Protein AF-A0A4Y9Y4S7-F1 (afdb_monomer)

Nearest PDB structures (foldseek):
  4wh1-assembly1_A  TM=4.058E-01  e=5.916E-06  Bifidobacterium longum subsp. longum JCM 1217
  3orm-assembly1_A  TM=6.355E-01  e=4.541E-03  Mycobacterium tuberculosis H37Ra
  3ori-assembly4_D  TM=6.234E-01  e=6.477E-03  Mycobacterium tuberculosis H37Ra
  5u94-assembly1_A  TM=5.531E-01  e=6.477E-03  Mycobacterium tuberculosis H37Rv
  1o6y-assembly1_A  TM=4.044E-01  e=3.027E-03  Mycobacterium tuberculosis H37Rv

Mean predicted aligned error: 7.07 Å

Solvent-accessible surface area (backbone atoms only — not comparable to full-atom values): 25171 Å² total; per-residue (Å²): 141,80,81,84,78,78,78,76,77,75,75,73,78,80,75,71,63,51,59,68,58,38,30,49,72,61,38,83,88,44,76,88,66,45,71,46,43,46,62,45,46,51,51,51,51,32,60,53,70,69,50,63,94,82,68,66,34,78,96,32,62,40,57,74,50,71,65,94,45,37,36,30,35,32,37,28,51,90,94,48,50,32,31,37,42,29,36,29,87,41,49,47,45,52,27,46,67,58,50,49,25,29,53,31,40,46,52,46,35,59,73,76,37,65,90,52,46,54,55,51,77,59,42,72,41,59,53,44,85,49,90,24,44,33,33,38,38,31,24,47,54,60,87,32,48,47,48,48,74,60,41,68,77,71,71,50,51,68,71,57,50,53,52,43,40,42,52,52,21,53,50,49,53,65,53,45,39,76,45,71,60,69,38,33,16,21,40,30,61,52,85,73,53,83,83,62,70,82,78,72,90,81,81,93,70,66,62,92,57,50,48,38,15,50,59,64,68,82,68,65,96,44,68,72,48,62,79,64,75,67,41,80,78,36,70,17,37,71,42,70,58,55,43,50,51,52,41,53,48,52,48,50,54,50,48,44,72,76,42,74,83,67,56,43,80,45,78,41,66,25,81,81,72,50,82,46,34,41,45,57,49,54,50,37,54,54,35,49,50,53,48,48,60,50,43,55,73,44,51,80,54,77,85,61,64,50,21,10,49,30,68,69,66,51,25,52,64,74,25,33,15,23,37,96,83,59,82,46,78,48,25,50,52,75,57,56,60,34,30,31,36,47,39,47,62,51,46,57,72,50,51,86,53,30,75,51,87,90,55,45,61,76,64,54,73,82,39,90,69,74,62,89,88,64,52,80,91,50,45,67,60,42,54,50,38,31,50,28,32,52,51,47,49,52,28,39,51,43,26,34,76,78,37,50,73,60,32,47,31,62,72,34,68,47,23,44,53,38,35,56,52,48,51,39,56,72,66,27,66,36,44,39,54,66,38,35,69,39,47,74,37,61,48,46,57,52,49,51,65,73,71,107

Foldseek 3Di:
DDDPDPPPPPPPLQDDDDPQVLQCVQDNPRRADLQWQRVQVQVVLCVLVVHDPSFAQRVFWHFPDDDDFWTKTWGDGPPFIKIKTFGHPFCLSLFLVLQQLLLQVLVCCVVPQVVAQAWHFSDWDSDQVDPRNTTITITGDQPFAFAAPCCQPPVDDPVLNLLLLLQLLVNLCSQFPFALAQAKATKHFDPDPVVNPPPDPDDDGDDNTIAGFAHDQLDDPDRRDHDDPCRNVHHHHRALLRNLVVLLVVLVVVLCVVPVVLPQQDWDAFPVRDIDTSVLLVLLSVLLVLLSVLLSVLDPVVPPFRKGKAQPQQASNPAFGADPVNNHTRYGDDSRRIMIDGSLLRLADHQQLQPLPVADSRQGDAQQDDDPPDDPVCRVSSVSSNVSNVSVVSSLVSNCVPPVPSSVSNVDLSSSLSNVSVVDSSSHSSVSVVCVCCSNPVSSVSSVVSND

Secondary structure (DSSP, 8-state):
--------------PPPPHHHHHHHHSTT--------HHHHHHHHHHHHT--TT---TTT-EEEEE-SSEEEEEEEETTEEEEEEEE-SSTTTT-HHHHHHHHHHHHHHHHH-TTS--PPEEEEE--SSSTTSS-EEEEEPP--BPPPHHIIIIIS-HHHHHHHHHHHHHHHHHHTSPBS--S-BEEEE----TTTGGG--S--SS-TTEEEESPPPSS-SSTT----GGGGGSPPPSSHHHHHHHHHHHHHHHHHHH-TT--TTSEEE-TTS-EEEHHHHHHHHHHHHHHHHHHHH--TTTT-PPEEEE-TT--TTTTEEEPTTSSSEEEE---TT-EEEETTTS----GGG---TTS-TTSPPP--SPPTT--HHHHHHHHHHHHHHHHHHHHHHHHHTT-HHHHHHHH-HHHHHHHHHHHHHHH-HHHHHHTHHIIIIIHHHHHHHHH-

Radius of gyration: 24.97 Å; Cα contacts (8 Å, |Δi|>4): 750; chains: 1; bounding box: 64×53×99 Å

Organism: NCBI:txid34475

pLDDT: mean 88.49, std 14.29, range [31.06, 98.44]

Sequence (452 aa):
MDSDAVVEIQMSSVSIPSEAALNESYRPGYTRLCPVDVPRLVDVARAALRLDPSTIPVTGLRILGAGVFNKVFFMQFGSIAVIARVPFNTPAARDPVRIISQIATLDFLSIHIPTVPVPKVLAASPDSQSPPCAPYVIAEFCKGTPLTIQEWYRDMSAASRDRAIDLLADMWVKITAPLPFKAIGSIIRRTVDPHSAMSRMGGAAESPAFHIMPMIPQFPKKWTELVDPSAETRAGPRSIAEHWAARMKEQRDDIVAAFPDEDHSVLVWDNAGSKHTLGKLWQCVRAMQELTDIAVSLDPLAHAPAMALMHADYSCWRNILFSPDRARIEGVIDWDDAIVVPRDLAALYPEELTHHTRGWRVDPPDVFAIPPGTLYEDEGLWETAIEETKQRRMFREAVGRRDPQLAELYTDRRARLRRRVDILLRDGWYAWLSRNDWVLGQGLEEARALAS

InterPro domains:
  IPR002575 Aminoglycoside phosphotransferase [PF01636] (64-338)
  IPR011009 Protein kinase-like domain superfamily [SSF56112] (34-425)
  IPR051678 Aminoglycoside Phosphotransferase Enzymes [PTHR21310] (51-404)

Structure (mmCIF, N/CA/C/O backbone):
data_AF-A0A4Y9Y4S7-F1
#
_entry.id   AF-A0A4Y9Y4S7-F1
#
loop_
_atom_site.group_PDB
_atom_site.id
_atom_site.type_symbol
_atom_site.label_atom_id
_atom_site.label_alt_id
_atom_site.label_comp_id
_atom_site.label_asym_id
_atom_site.label_entity_id
_atom_site.label_seq_id
_atom_site.pdbx_PDB_ins_code
_atom_site.Cartn_x
_atom_site.Cartn_y
_atom_site.Cartn_z
_atom_site.occupancy
_atom_site.B_iso_or_equiv
_atom_site.auth_seq_id
_atom_site.auth_comp_id
_atom_site.auth_asym_id
_atom_site.auth_atom_id
_atom_site.pdbx_PDB_model_num
ATOM 1 N N . MET A 1 1 ? -34.272 7.137 67.735 1.00 35.91 1 MET A N 1
ATOM 2 C CA . MET A 1 1 ? -33.621 8.090 66.819 1.00 35.91 1 MET A CA 1
ATOM 3 C C . MET A 1 1 ? -32.312 7.445 66.420 1.00 35.91 1 MET A C 1
ATOM 5 O O . MET A 1 1 ? -31.312 7.696 67.068 1.00 35.91 1 MET A O 1
ATOM 9 N N . ASP A 1 2 ? -32.365 6.547 65.441 1.00 31.06 2 ASP A N 1
ATOM 10 C CA . ASP A 1 2 ? -31.175 6.039 64.759 1.00 31.06 2 ASP A CA 1
ATOM 11 C C . ASP A 1 2 ? -31.241 6.607 63.348 1.00 31.06 2 ASP A C 1
ATOM 13 O O . ASP A 1 2 ? -32.232 6.420 62.641 1.00 31.06 2 ASP A O 1
ATOM 17 N N . SER A 1 3 ? -30.249 7.421 63.010 1.00 34.22 3 SER A N 1
ATOM 18 C CA . SER A 1 3 ? -30.080 8.003 61.688 1.00 34.22 3 SER A CA 1
ATOM 19 C C . SER A 1 3 ? -29.328 7.009 60.810 1.00 34.22 3 SER A C 1
ATOM 21 O O . SER A 1 3 ? -28.145 6.757 61.046 1.00 34.22 3 SER A O 1
ATOM 23 N N . ASP A 1 4 ? -30.008 6.491 59.791 1.00 34.19 4 ASP A N 1
ATOM 24 C CA . ASP A 1 4 ? -29.400 5.792 58.663 1.00 34.19 4 ASP A CA 1
ATOM 25 C C . ASP A 1 4 ? -28.375 6.707 57.979 1.00 34.19 4 ASP A C 1
ATOM 27 O O . ASP A 1 4 ? -28.717 7.644 57.252 1.00 34.19 4 ASP A O 1
ATOM 31 N N . ALA A 1 5 ? -27.094 6.442 58.225 1.00 33.53 5 ALA A N 1
ATOM 32 C CA . ALA A 1 5 ? -26.007 7.009 57.447 1.00 33.53 5 ALA A CA 1
ATOM 33 C C . ALA A 1 5 ? -25.959 6.283 56.097 1.00 33.53 5 ALA A C 1
ATOM 35 O O . ALA A 1 5 ? -25.365 5.212 55.959 1.00 33.53 5 ALA A O 1
ATOM 36 N N . VAL A 1 6 ? -26.606 6.879 55.095 1.00 33.34 6 VAL A N 1
ATOM 37 C CA . VAL A 1 6 ? -26.381 6.559 53.686 1.00 33.34 6 VAL A CA 1
ATOM 38 C C . VAL A 1 6 ? -24.915 6.864 53.387 1.00 33.34 6 VAL A C 1
ATOM 40 O O . VAL A 1 6 ? -24.514 8.020 53.269 1.00 33.34 6 VAL A O 1
ATOM 43 N N . VAL A 1 7 ? -24.095 5.818 53.299 1.00 31.92 7 VAL A N 1
ATOM 44 C CA . VAL A 1 7 ? -22.768 5.908 52.691 1.00 31.92 7 VAL A CA 1
ATOM 45 C C . VAL A 1 7 ? -23.000 6.072 51.192 1.00 31.92 7 VAL A C 1
ATOM 47 O O . VAL A 1 7 ? -23.102 5.098 50.450 1.00 31.92 7 VAL A O 1
ATOM 50 N N . GLU A 1 8 ? -23.135 7.322 50.750 1.00 32.09 8 GLU A N 1
ATOM 51 C CA . GLU A 1 8 ? -22.913 7.684 49.355 1.00 32.09 8 GLU A CA 1
ATOM 52 C C . GLU A 1 8 ? -21.464 7.316 49.029 1.00 32.09 8 GLU A C 1
ATOM 54 O O . GLU A 1 8 ? -20.513 8.018 49.375 1.00 32.09 8 GLU A O 1
ATOM 59 N N . ILE A 1 9 ? -21.286 6.162 48.387 1.00 34.31 9 ILE A N 1
ATOM 60 C CA . ILE A 1 9 ? -20.045 5.843 47.697 1.00 34.31 9 ILE A CA 1
ATOM 61 C C . ILE A 1 9 ? -19.949 6.869 46.570 1.00 34.31 9 ILE A C 1
ATOM 63 O O . ILE A 1 9 ? -20.557 6.706 45.513 1.00 34.31 9 ILE A O 1
ATOM 67 N N . GLN A 1 10 ? -19.211 7.951 46.817 1.00 34.12 10 GLN A N 1
ATOM 68 C CA . GLN A 1 10 ? -18.708 8.832 45.776 1.00 34.12 10 GLN A CA 1
ATOM 69 C C . GLN A 1 10 ? -18.013 7.942 44.743 1.00 34.12 10 GLN A C 1
ATOM 71 O O . GLN A 1 10 ? -16.904 7.455 44.970 1.00 34.12 10 GLN A O 1
ATOM 76 N N . MET A 1 11 ? -18.683 7.697 43.614 1.00 37.41 11 MET A N 1
ATOM 77 C CA . MET A 1 11 ? -18.021 7.212 42.415 1.00 37.41 11 MET A CA 1
ATOM 78 C C . MET A 1 11 ? -16.980 8.271 42.074 1.00 37.41 11 MET A C 1
ATOM 80 O O . MET A 1 11 ? -17.317 9.346 41.577 1.00 37.41 11 MET A O 1
ATOM 84 N N . SER A 1 12 ? -15.722 8.010 42.423 1.00 42.81 12 SER A N 1
ATOM 85 C CA . SER A 1 12 ? -14.611 8.834 41.983 1.00 42.81 12 SER A CA 1
ATOM 86 C C . SER A 1 12 ? -14.720 8.945 40.466 1.00 42.81 12 SER A C 1
ATOM 88 O O . SER A 1 12 ? -14.763 7.940 39.754 1.00 42.81 12 SER A O 1
ATOM 90 N N . SER A 1 13 ? -14.856 10.171 39.962 1.00 51.91 13 SER A N 1
ATOM 91 C CA . SER A 1 13 ? -14.843 10.434 38.530 1.00 51.91 13 SER A CA 1
ATOM 92 C C . SER A 1 13 ? -13.508 9.927 38.000 1.00 51.91 13 SER A C 1
ATOM 94 O O . SER A 1 13 ? -12.472 10.550 38.243 1.00 51.91 13 SER A O 1
ATOM 96 N N . VAL A 1 14 ? -13.498 8.763 37.354 1.00 62.84 14 VAL A N 1
ATOM 97 C CA . VAL A 1 14 ? -12.264 8.227 36.792 1.00 62.84 14 VAL A CA 1
ATOM 98 C C . VAL A 1 14 ? -11.800 9.204 35.718 1.00 62.84 14 VAL A C 1
ATOM 100 O O . VAL A 1 14 ? -12.505 9.430 34.733 1.00 62.84 14 VAL A O 1
ATOM 103 N N . SER A 1 15 ? -10.650 9.838 35.940 1.00 79.94 15 SER A N 1
ATOM 104 C CA . SER A 1 15 ? -10.128 10.837 35.017 1.00 79.94 15 SER A CA 1
ATOM 105 C C . SER A 1 15 ? -9.620 10.157 33.750 1.00 79.94 15 SER A C 1
ATOM 107 O O . SER A 1 15 ? -8.885 9.170 33.795 1.00 79.94 15 SER A O 1
ATOM 109 N N . ILE A 1 16 ? -10.024 10.686 32.594 1.00 85.12 16 ILE A N 1
ATOM 110 C CA . ILE A 1 16 ? -9.478 10.246 31.312 1.00 85.12 16 ILE A CA 1
ATOM 111 C C . ILE A 1 16 ? -8.011 10.713 31.252 1.00 85.12 16 ILE A C 1
ATOM 113 O O . ILE A 1 16 ? -7.756 11.905 31.450 1.00 85.12 16 ILE A O 1
ATOM 117 N N . PRO A 1 17 ? -7.039 9.811 31.011 1.00 90.12 17 PRO A N 1
ATOM 118 C CA . PRO A 1 17 ? -5.626 10.166 30.956 1.00 90.12 17 PRO A CA 1
ATOM 119 C C . PRO A 1 17 ? -5.328 11.147 29.817 1.00 90.12 17 PRO A C 1
ATOM 121 O O . PRO A 1 17 ? -5.968 11.129 28.764 1.00 90.12 17 PRO A O 1
ATOM 124 N N . SER A 1 18 ? -4.307 11.982 30.011 1.00 91.81 18 SER A N 1
ATOM 125 C CA . SER A 1 18 ? -3.779 12.840 28.950 1.00 91.81 18 SER A CA 1
ATOM 126 C C . SER A 1 18 ? -3.044 12.022 27.883 1.00 91.81 18 SER A C 1
ATOM 128 O O . SER A 1 18 ? -2.604 10.896 28.129 1.00 91.81 18 SER A O 1
ATOM 130 N N . GLU A 1 19 ? -2.826 12.615 26.706 1.00 92.31 19 GLU A N 1
ATOM 131 C CA . GLU A 1 19 ? -2.011 11.991 25.656 1.00 92.31 19 GLU A CA 1
ATOM 132 C C . GLU A 1 19 ? -0.600 11.639 26.161 1.00 92.31 19 GLU A C 1
ATOM 134 O O . GLU A 1 19 ? -0.083 10.565 25.861 1.00 92.31 19 GLU A O 1
ATOM 139 N N . ALA A 1 20 ? 0.006 12.509 26.976 1.00 92.25 20 ALA A N 1
ATOM 140 C CA . ALA A 1 20 ? 1.327 12.278 27.557 1.00 92.25 20 ALA A CA 1
ATOM 141 C C . ALA A 1 20 ? 1.352 11.058 28.497 1.00 92.25 20 ALA A C 1
ATOM 143 O O . ALA A 1 20 ? 2.288 10.263 28.441 1.00 92.25 20 ALA A O 1
ATOM 144 N N . ALA A 1 21 ? 0.309 10.864 29.311 1.00 91.44 21 ALA A N 1
ATOM 145 C CA . ALA A 1 21 ? 0.200 9.693 30.184 1.00 91.44 21 ALA A CA 1
ATOM 146 C C . ALA A 1 21 ? 0.013 8.390 29.384 1.00 91.44 21 ALA A C 1
ATOM 148 O O . ALA A 1 21 ? 0.595 7.354 29.719 1.00 91.44 21 ALA A O 1
ATOM 149 N N . LEU A 1 22 ? -0.759 8.448 28.293 1.00 93.38 22 LEU A N 1
ATOM 150 C CA . LEU A 1 22 ? -0.919 7.319 27.372 1.00 93.38 22 LEU A CA 1
ATOM 151 C C . LEU A 1 22 ? 0.383 6.983 26.639 1.00 93.38 22 LEU A C 1
ATOM 153 O O . LEU A 1 22 ? 0.695 5.809 26.456 1.00 93.38 22 LEU A O 1
ATOM 157 N N . ASN A 1 23 ? 1.149 7.998 26.245 1.00 94.25 23 ASN A N 1
ATOM 158 C CA . ASN A 1 23 ? 2.461 7.854 25.623 1.00 94.25 23 ASN A CA 1
ATOM 159 C C . ASN A 1 23 ? 3.456 7.115 26.534 1.00 94.25 23 ASN A C 1
ATOM 161 O O . ASN A 1 23 ? 4.059 6.136 26.094 1.00 94.25 23 ASN A O 1
ATOM 165 N N . GLU A 1 24 ? 3.566 7.530 27.799 1.00 92.56 24 GLU A N 1
ATOM 166 C CA . GLU A 1 24 ? 4.446 6.885 28.785 1.00 92.56 24 GLU A CA 1
ATOM 167 C C . GLU A 1 24 ? 4.054 5.416 29.017 1.00 92.56 24 GLU A C 1
ATOM 169 O O . GLU A 1 24 ? 4.909 4.535 29.086 1.00 92.56 24 GLU A O 1
ATOM 174 N N . SER A 1 25 ? 2.746 5.134 29.049 1.00 91.75 25 SER A N 1
ATOM 175 C CA . SER A 1 25 ? 2.211 3.775 29.219 1.00 91.75 25 SER A CA 1
ATOM 176 C C . SER A 1 25 ? 2.393 2.886 27.982 1.00 91.75 25 SER A C 1
ATOM 178 O O . SER A 1 25 ? 2.445 1.665 28.102 1.00 91.75 25 SER A O 1
ATOM 180 N N . TYR A 1 26 ? 2.453 3.474 26.784 1.00 93.81 26 TYR A N 1
ATOM 181 C CA . TYR A 1 26 ? 2.595 2.741 25.524 1.00 93.81 26 TYR A CA 1
ATOM 182 C C . TYR A 1 26 ? 4.005 2.187 25.337 1.00 93.81 26 TYR A C 1
ATOM 184 O O . TYR A 1 26 ? 4.180 1.021 24.983 1.00 93.81 26 TYR A O 1
ATOM 192 N N . ARG A 1 27 ? 5.017 3.032 25.551 1.00 92.94 27 ARG A N 1
ATOM 193 C CA . ARG A 1 27 ? 6.424 2.649 25.447 1.00 92.94 27 ARG A CA 1
ATOM 194 C C . ARG A 1 27 ? 7.278 3.638 26.248 1.00 92.94 27 ARG A C 1
ATOM 196 O O . ARG A 1 27 ? 7.201 4.831 25.957 1.00 92.94 27 ARG A O 1
ATOM 203 N N . PRO A 1 28 ? 8.156 3.169 27.156 1.00 91.69 28 PRO A N 1
ATOM 204 C CA . PRO A 1 28 ? 9.051 4.048 27.903 1.00 91.69 28 PRO A CA 1
ATOM 205 C C . PRO A 1 28 ? 9.844 4.984 26.982 1.00 91.69 28 PRO A C 1
ATOM 207 O O . PRO A 1 28 ? 10.441 4.538 25.996 1.00 91.69 28 PRO A O 1
ATOM 210 N N . GLY A 1 29 ? 9.829 6.283 27.291 1.00 90.06 29 GLY A N 1
ATOM 211 C CA . GLY A 1 29 ? 10.514 7.319 26.511 1.00 90.06 29 GLY A CA 1
ATOM 212 C C . GLY A 1 29 ? 9.841 7.698 25.184 1.00 90.06 29 GLY A C 1
ATOM 213 O O . GLY A 1 29 ? 10.405 8.480 24.417 1.00 90.06 29 GLY A O 1
ATOM 214 N N . TYR A 1 30 ? 8.651 7.175 24.877 1.00 92.38 30 TYR A N 1
ATOM 215 C CA . TYR A 1 30 ? 7.894 7.595 23.701 1.00 92.38 30 TYR A CA 1
ATOM 216 C C . TYR A 1 30 ? 7.201 8.936 23.958 1.00 92.38 30 TYR A C 1
ATOM 218 O O . TYR A 1 30 ? 6.277 9.025 24.753 1.00 92.38 30 TYR A O 1
ATOM 226 N N . THR A 1 31 ? 7.616 9.992 23.256 1.00 91.00 31 THR A N 1
ATOM 227 C CA . THR A 1 31 ? 7.157 11.370 23.529 1.00 91.00 31 THR A CA 1
ATOM 228 C C . THR A 1 31 ? 6.429 12.035 22.363 1.00 91.00 31 THR A C 1
ATOM 230 O O . THR A 1 31 ? 5.993 13.178 22.478 1.00 91.00 31 THR A O 1
ATOM 233 N N . ARG A 1 32 ? 6.265 11.347 21.226 1.00 91.38 32 ARG A N 1
ATOM 234 C CA . ARG A 1 32 ? 5.684 11.946 20.015 1.00 91.38 32 ARG A CA 1
ATOM 235 C C . ARG A 1 32 ? 4.195 12.256 20.219 1.00 91.38 32 ARG A C 1
ATOM 237 O O . ARG A 1 32 ? 3.422 11.362 20.573 1.00 91.38 32 ARG A O 1
ATOM 244 N N . LEU A 1 33 ? 3.788 13.502 19.972 1.00 89.25 33 LEU A N 1
ATOM 245 C CA . LEU A 1 33 ? 2.411 13.980 20.164 1.00 89.25 33 LEU A CA 1
ATOM 246 C C . LEU A 1 33 ? 1.662 14.164 18.837 1.00 89.25 33 LEU A C 1
ATOM 248 O O . LEU A 1 33 ? 2.237 14.612 17.843 1.00 89.25 33 LEU A O 1
ATOM 252 N N . CYS A 1 34 ? 0.368 13.860 18.840 1.00 88.19 34 CYS A N 1
ATOM 253 C CA . CYS A 1 34 ? -0.609 14.179 17.805 1.00 88.19 34 CYS A CA 1
ATOM 254 C C . CYS A 1 34 ? -1.661 15.142 18.394 1.00 88.19 34 CYS A C 1
ATOM 256 O O . CYS A 1 34 ? -2.829 14.778 18.423 1.00 88.19 34 CYS A O 1
ATOM 258 N N . PRO A 1 35 ? -1.238 16.340 18.856 1.00 83.75 35 PRO A N 1
ATOM 259 C CA . PRO A 1 35 ? -1.880 17.203 19.862 1.00 83.75 35 PRO A CA 1
ATOM 260 C C . PRO A 1 35 ? -3.407 17.134 19.820 1.00 83.75 35 PRO A C 1
ATOM 262 O O . PRO A 1 35 ? -4.050 17.899 19.103 1.00 83.75 35 PRO A O 1
ATOM 265 N N . VAL A 1 36 ? -3.951 16.169 20.560 1.00 92.38 36 VAL A N 1
ATOM 266 C CA . VAL A 1 36 ? -5.371 15.810 20.567 1.00 92.38 36 VAL A CA 1
ATOM 267 C C . VAL A 1 36 ? -5.892 15.909 21.988 1.00 92.38 36 VAL A C 1
ATOM 269 O O . VAL A 1 36 ? -5.243 15.478 22.945 1.00 92.38 36 VAL A O 1
ATOM 272 N N . ASP A 1 37 ? -7.088 16.462 22.134 1.00 93.88 37 ASP A N 1
ATOM 273 C CA . ASP A 1 37 ? -7.817 16.423 23.394 1.00 93.88 37 ASP A CA 1
ATOM 274 C C . ASP A 1 37 ? -8.413 15.016 23.576 1.00 93.88 37 ASP A C 1
ATOM 276 O O . ASP A 1 37 ? -9.443 14.671 22.995 1.00 93.88 37 ASP A O 1
ATOM 280 N N . VAL A 1 38 ? -7.718 14.170 24.345 1.00 93.81 38 VAL A N 1
ATOM 281 C CA . VAL A 1 38 ? -8.108 12.769 24.581 1.00 93.81 38 VAL A CA 1
ATOM 282 C C . VAL A 1 38 ? -9.497 12.650 25.233 1.00 93.81 38 VAL A C 1
ATOM 284 O O . VAL A 1 38 ? -10.294 11.853 24.734 1.00 93.81 38 VAL A O 1
ATOM 287 N N . PRO A 1 39 ? -9.853 13.424 26.280 1.00 92.81 39 PRO A N 1
ATOM 288 C CA . PRO A 1 39 ? -11.231 13.482 26.773 1.00 92.81 39 PRO A CA 1
ATOM 289 C C . PRO A 1 39 ? -12.271 13.761 25.680 1.00 92.81 39 PRO A C 1
ATOM 291 O O . PRO A 1 39 ? -13.258 13.034 25.572 1.00 92.81 39 PRO A O 1
ATOM 294 N N . ARG A 1 40 ? -12.034 14.750 24.810 1.00 93.88 40 ARG A N 1
ATOM 295 C CA . ARG A 1 40 ? -12.952 15.046 23.696 1.00 93.88 40 ARG A CA 1
ATOM 296 C C . ARG A 1 40 ? -12.965 13.953 22.633 1.00 93.88 40 ARG A C 1
ATOM 298 O O . ARG A 1 40 ? -14.005 13.707 22.030 1.00 93.88 40 ARG A O 1
ATOM 305 N N . LEU A 1 41 ? -11.850 13.264 22.412 1.00 94.94 41 LEU A N 1
ATOM 306 C CA . LEU A 1 41 ? -11.799 12.117 21.506 1.00 94.94 41 LEU A CA 1
ATOM 307 C C . LEU A 1 41 ? -12.679 10.966 22.021 1.00 94.94 41 LEU A C 1
ATOM 309 O O . LEU A 1 41 ? -13.376 10.318 21.240 1.00 94.94 41 LEU A O 1
ATOM 313 N N . VAL A 1 42 ? -12.704 10.755 23.341 1.00 94.75 42 VAL A N 1
ATOM 314 C CA . VAL A 1 42 ? -13.631 9.818 23.992 1.00 94.75 42 VAL A CA 1
ATOM 315 C C . VAL A 1 42 ? -15.083 10.279 23.822 1.00 94.75 42 VAL A C 1
ATOM 317 O O . VAL A 1 42 ? -15.933 9.450 23.503 1.00 94.75 42 VAL A O 1
ATOM 320 N N . ASP A 1 43 ? -15.388 11.575 23.968 1.00 94.00 43 ASP A N 1
ATOM 321 C CA . ASP A 1 43 ? -16.733 12.121 23.702 1.00 94.00 43 ASP A CA 1
ATOM 322 C C . ASP A 1 43 ? -17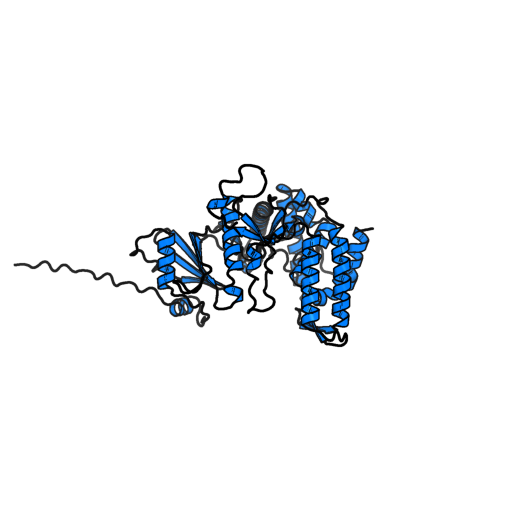.209 11.798 22.282 1.00 94.00 43 ASP A C 1
ATOM 324 O O . ASP A 1 43 ? -18.319 11.297 22.093 1.00 94.00 43 ASP A O 1
ATOM 328 N N . VAL A 1 44 ? -16.345 12.028 21.292 1.00 94.75 44 VAL A N 1
ATOM 329 C CA . VAL A 1 44 ? -16.618 11.727 19.883 1.00 94.75 44 VAL A CA 1
ATOM 330 C C . VAL A 1 44 ? -16.885 10.235 19.679 1.00 94.75 44 VAL A C 1
ATOM 332 O O . VAL A 1 44 ? -17.868 9.874 19.031 1.00 94.75 44 VAL A O 1
ATOM 335 N N . ALA A 1 45 ? -16.061 9.355 20.254 1.00 95.50 45 ALA A N 1
ATOM 336 C CA . ALA A 1 45 ? -16.258 7.910 20.147 1.00 95.50 45 ALA A CA 1
ATOM 337 C C . ALA A 1 45 ? -17.590 7.457 20.770 1.00 95.50 45 ALA A C 1
ATOM 339 O O . ALA A 1 45 ? -18.297 6.628 20.194 1.00 95.50 45 ALA A O 1
ATOM 340 N N . ARG A 1 46 ? -17.981 8.035 21.911 1.00 94.81 46 ARG A N 1
ATOM 341 C CA . ARG A 1 46 ? -19.272 7.749 22.559 1.00 94.81 46 ARG A CA 1
ATOM 342 C C . ARG A 1 46 ? -20.448 8.215 21.723 1.00 94.81 46 ARG A C 1
ATOM 344 O O . ARG A 1 46 ? -21.401 7.456 21.562 1.00 94.81 46 ARG A O 1
ATOM 351 N N . ALA A 1 47 ? -20.365 9.420 21.165 1.00 94.81 47 ALA A N 1
ATOM 352 C CA . ALA A 1 47 ? -21.386 9.947 20.270 1.00 94.81 47 ALA A CA 1
ATOM 353 C C . ALA A 1 47 ? -21.542 9.063 19.022 1.00 94.81 47 ALA A C 1
ATOM 355 O O . ALA A 1 47 ? -22.664 8.704 18.664 1.00 94.81 47 ALA A O 1
ATOM 356 N N . ALA A 1 48 ? -20.428 8.635 18.417 1.00 95.12 48 ALA A N 1
ATOM 357 C CA . ALA A 1 48 ? -20.422 7.733 17.264 1.00 95.12 48 ALA A CA 1
ATOM 358 C C . ALA A 1 48 ? -21.095 6.381 17.569 1.00 95.12 48 ALA A C 1
ATOM 360 O O . ALA A 1 48 ? -21.820 5.837 16.737 1.00 95.12 48 ALA A O 1
ATOM 361 N N . LEU A 1 49 ? -20.903 5.868 18.787 1.00 95.25 49 LEU A N 1
ATOM 362 C CA . LEU A 1 49 ? -21.505 4.625 19.274 1.00 95.25 49 LEU A CA 1
ATOM 363 C C . LEU A 1 49 ? -22.901 4.804 19.898 1.00 95.25 49 LEU A C 1
ATOM 365 O O . LEU A 1 49 ? -23.517 3.812 20.284 1.00 95.25 49 LEU A O 1
ATOM 369 N N . ARG A 1 50 ? -23.409 6.041 19.999 1.00 95.69 50 ARG A N 1
ATOM 370 C CA . ARG A 1 50 ? -24.671 6.391 20.680 1.00 95.69 50 ARG A CA 1
ATOM 371 C C . ARG A 1 50 ? -24.731 5.887 22.131 1.00 95.69 50 ARG A C 1
ATOM 373 O O . ARG A 1 50 ? -25.766 5.402 22.583 1.00 95.69 50 ARG A O 1
ATOM 380 N N . LEU A 1 51 ? -23.611 5.978 22.843 1.00 93.81 51 LEU A N 1
ATOM 381 C CA . LEU A 1 51 ? -23.498 5.581 24.247 1.00 93.81 51 LEU A CA 1
ATOM 382 C C . LEU A 1 51 ? -23.933 6.707 25.187 1.00 93.81 51 LEU A C 1
ATOM 384 O O . LEU A 1 51 ? -23.867 7.886 24.839 1.00 93.81 51 LEU A O 1
ATOM 388 N N . ASP A 1 52 ? -24.320 6.337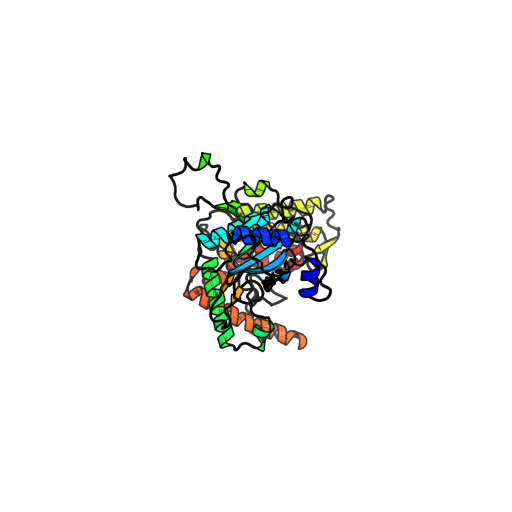 26.407 1.00 92.44 52 ASP A N 1
ATOM 389 C CA . ASP A 1 52 ? -24.629 7.303 27.459 1.00 92.44 52 ASP A CA 1
ATOM 390 C C . ASP A 1 52 ? -23.381 8.145 27.823 1.00 92.44 52 ASP A C 1
ATOM 392 O O . ASP A 1 52 ? -22.284 7.574 27.918 1.00 92.44 52 ASP A O 1
ATOM 396 N N . PRO A 1 53 ? -23.509 9.466 28.072 1.00 87.56 53 PRO A N 1
ATOM 397 C CA . PRO A 1 53 ? -22.399 10.341 28.469 1.00 87.56 53 PRO A CA 1
ATOM 398 C C . PRO A 1 53 ? -21.702 9.987 29.791 1.00 87.56 53 PRO A C 1
ATOM 400 O O . PRO A 1 53 ? -20.687 10.601 30.119 1.00 87.56 53 PRO A O 1
ATOM 403 N N . SER A 1 54 ? -22.205 9.027 30.562 1.00 87.44 54 SER A N 1
ATOM 404 C CA . SER A 1 54 ? -21.521 8.455 31.729 1.00 87.44 54 SER A CA 1
ATOM 405 C C . SER A 1 54 ? -20.674 7.219 31.397 1.00 87.44 54 SER A C 1
ATOM 407 O O . SER A 1 54 ? -19.849 6.801 32.207 1.00 87.44 54 SER A O 1
ATOM 409 N N . THR A 1 55 ? -20.818 6.646 30.196 1.00 90.44 55 THR A N 1
ATOM 410 C CA . THR A 1 55 ? -20.034 5.480 29.767 1.00 90.44 55 THR A CA 1
ATOM 411 C C . THR A 1 55 ? -18.579 5.896 29.570 1.00 90.44 55 THR A C 1
ATOM 413 O O . THR A 1 55 ? -18.304 6.872 28.870 1.00 90.44 55 THR A O 1
ATOM 416 N N . ILE A 1 56 ? -17.637 5.157 30.157 1.00 85.94 56 ILE A N 1
ATOM 417 C CA . ILE A 1 56 ? -16.205 5.487 30.146 1.00 85.94 56 ILE A CA 1
ATOM 418 C C . ILE A 1 56 ? -15.355 4.296 29.672 1.00 85.94 56 ILE A C 1
ATOM 420 O O . ILE A 1 56 ? -15.653 3.159 30.040 1.00 85.94 56 ILE A O 1
ATOM 424 N N . PRO A 1 57 ? -14.274 4.520 28.900 1.00 87.44 57 PRO A N 1
ATOM 425 C CA . PRO A 1 57 ? -13.435 3.447 28.370 1.00 87.44 57 PRO A CA 1
ATOM 426 C C . PRO A 1 57 ? -12.238 3.124 29.281 1.00 87.44 57 PRO A C 1
ATOM 428 O O . PRO A 1 57 ? -11.134 2.902 28.796 1.00 87.44 57 PRO A O 1
ATOM 431 N N . VAL A 1 58 ? -12.408 3.155 30.607 1.00 64.31 58 VAL A N 1
ATOM 432 C CA . VAL A 1 58 ? -11.286 3.272 31.569 1.00 64.31 58 VAL A CA 1
ATOM 433 C C . VAL A 1 58 ? -10.226 2.183 31.429 1.00 64.31 58 VAL A C 1
ATOM 435 O O . VAL A 1 58 ? -9.043 2.491 31.373 1.00 64.31 58 VAL A O 1
ATOM 438 N N . THR A 1 59 ? -10.621 0.913 31.354 1.00 69.62 59 THR A N 1
ATOM 439 C CA . THR A 1 59 ? -9.670 -0.205 31.195 1.00 69.62 59 THR A CA 1
ATOM 440 C C . THR A 1 59 ? -9.275 -0.442 29.738 1.00 69.62 59 THR A C 1
ATOM 442 O O . THR A 1 59 ? -8.394 -1.250 29.450 1.00 69.62 59 THR A O 1
ATOM 445 N N . GLY A 1 60 ? -9.935 0.252 28.812 1.00 82.00 60 GLY A N 1
ATOM 446 C CA . GLY A 1 60 ? -9.793 0.073 27.378 1.00 82.00 60 GLY A CA 1
ATOM 447 C C . GLY A 1 60 ? -9.033 1.174 26.662 1.00 82.00 60 GLY A C 1
ATOM 448 O O . GLY A 1 60 ? -8.732 0.981 25.493 1.00 82.00 60 GLY A O 1
ATOM 449 N N . LEU A 1 61 ? -8.750 2.317 27.292 1.00 93.62 61 LEU A N 1
ATOM 450 C CA . LEU A 1 61 ? -8.096 3.437 26.621 1.00 93.62 61 LEU A CA 1
ATOM 451 C C . LEU A 1 61 ? -6.574 3.282 26.647 1.00 93.62 61 LEU A C 1
ATOM 453 O O . LEU A 1 61 ? -5.938 3.407 27.690 1.00 93.62 61 LEU A O 1
ATOM 457 N N . ARG A 1 62 ? -5.983 3.039 25.479 1.00 95.00 62 ARG A N 1
ATOM 458 C CA . ARG A 1 62 ? -4.529 2.906 25.301 1.00 95.00 62 ARG A CA 1
ATOM 459 C C . ARG A 1 62 ? -4.123 3.231 23.874 1.00 95.00 62 ARG A C 1
ATOM 461 O O . ARG A 1 62 ? -4.949 3.198 22.968 1.00 95.00 62 ARG A O 1
ATOM 468 N N . ILE A 1 63 ? -2.839 3.472 23.646 1.00 95.50 63 ILE A N 1
ATOM 469 C CA . ILE A 1 63 ? -2.302 3.495 22.283 1.00 95.50 63 ILE A CA 1
ATOM 470 C C . ILE A 1 63 ? -2.163 2.042 21.814 1.00 95.50 63 ILE A C 1
ATOM 472 O O . ILE A 1 63 ? -1.583 1.202 22.503 1.00 95.50 63 ILE A O 1
ATOM 476 N N . LEU A 1 64 ? -2.751 1.736 20.661 1.00 93.06 64 LEU A N 1
ATOM 477 C CA . LEU A 1 64 ? -2.637 0.433 20.008 1.00 93.06 64 LEU A CA 1
ATOM 478 C C . LEU A 1 64 ? -1.379 0.356 19.143 1.00 93.06 64 LEU A C 1
ATOM 480 O O . LEU A 1 64 ? -0.740 -0.687 19.080 1.00 93.06 64 LEU A O 1
ATOM 484 N N . GLY A 1 65 ? -1.032 1.467 18.496 1.00 91.56 65 GLY A N 1
ATOM 485 C CA . GLY A 1 65 ? 0.130 1.574 17.630 1.00 91.56 65 GLY A CA 1
ATOM 486 C C . GLY A 1 65 ? 0.379 3.015 17.198 1.00 91.56 65 GLY A C 1
ATOM 487 O O . GLY A 1 65 ? -0.504 3.872 17.276 1.00 91.56 65 GLY A O 1
ATOM 488 N N . ALA A 1 66 ? 1.591 3.283 16.728 1.00 91.56 66 ALA A N 1
ATOM 489 C CA . ALA A 1 66 ? 1.958 4.562 16.140 1.00 91.56 66 ALA A CA 1
ATOM 490 C C . ALA A 1 66 ? 2.891 4.337 14.949 1.00 91.56 66 ALA A C 1
ATOM 492 O O . ALA A 1 66 ? 3.949 3.727 15.099 1.00 91.56 66 ALA A O 1
ATOM 493 N N . GLY A 1 67 ? 2.483 4.831 13.783 1.00 86.50 67 GLY A N 1
ATOM 494 C CA . GLY A 1 67 ? 3.234 4.733 12.537 1.00 86.50 67 GLY A CA 1
ATOM 495 C C . GLY A 1 67 ? 3.967 6.027 12.188 1.00 86.50 67 GLY A C 1
ATOM 496 O O . GLY A 1 67 ? 4.282 6.861 13.043 1.00 86.50 67 GLY A O 1
ATOM 497 N N . VAL A 1 68 ? 4.218 6.216 10.893 1.00 84.50 68 VAL A N 1
ATOM 498 C CA . VAL A 1 68 ? 4.881 7.420 10.371 1.00 84.50 68 VAL A CA 1
ATOM 499 C C . VAL A 1 68 ? 3.946 8.629 10.420 1.00 84.50 68 VAL A C 1
ATOM 501 O O . VAL A 1 68 ? 4.350 9.681 10.915 1.00 84.50 68 VAL A O 1
ATOM 504 N N . PHE A 1 69 ? 2.692 8.465 9.991 1.00 86.88 69 PHE A N 1
ATOM 505 C CA . PHE A 1 69 ? 1.722 9.559 9.853 1.00 86.88 69 PHE A CA 1
ATOM 506 C C . PHE A 1 69 ? 0.691 9.636 10.978 1.00 86.88 69 PHE A C 1
ATOM 508 O O . PHE A 1 69 ? 0.223 10.726 11.291 1.00 86.88 69 PHE A O 1
ATOM 515 N N . ASN A 1 70 ? 0.375 8.516 11.631 1.00 91.75 70 ASN A N 1
ATOM 516 C CA . ASN A 1 70 ? -0.765 8.434 12.539 1.00 91.75 70 ASN A CA 1
ATOM 517 C C . ASN A 1 70 ? -0.431 7.722 13.849 1.00 91.75 70 ASN A C 1
ATOM 519 O O . ASN A 1 70 ? 0.433 6.842 13.906 1.00 91.75 70 ASN A O 1
ATOM 523 N N . LYS A 1 71 ? -1.189 8.069 14.884 1.00 94.88 71 LYS A N 1
ATOM 524 C CA . LYS A 1 71 ? -1.305 7.336 16.140 1.00 94.88 71 LYS A CA 1
ATOM 525 C C . LYS A 1 71 ? -2.695 6.715 16.220 1.00 94.88 71 LYS A C 1
ATOM 527 O O . LYS A 1 71 ? -3.678 7.346 15.842 1.00 94.88 71 LYS A O 1
ATOM 532 N N . VAL A 1 72 ? -2.776 5.479 16.698 1.00 95.62 72 VAL A N 1
ATOM 533 C CA 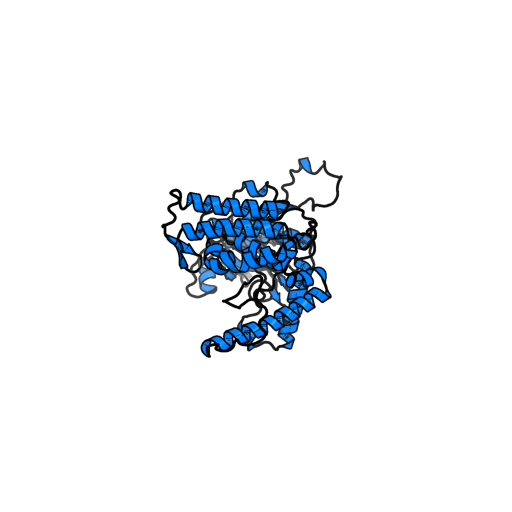. VAL A 1 72 ? -4.036 4.749 16.850 1.00 95.62 72 VAL A CA 1
ATOM 534 C C . VAL A 1 72 ? -4.319 4.556 18.330 1.00 95.62 72 VAL A C 1
ATOM 536 O O . VAL A 1 72 ? -3.575 3.868 19.028 1.00 95.62 72 VAL A O 1
ATOM 539 N N . PHE A 1 73 ? -5.409 5.147 18.802 1.00 96.50 73 PHE A N 1
ATOM 540 C CA . PHE A 1 73 ? -5.941 4.928 20.140 1.00 96.50 73 PHE A CA 1
ATOM 541 C C . PHE A 1 73 ? -6.973 3.807 20.085 1.00 96.50 73 PHE A C 1
ATOM 543 O O . PHE A 1 73 ? -7.838 3.804 19.220 1.00 96.50 73 PHE A O 1
ATOM 550 N N . PHE A 1 74 ? -6.891 2.859 21.004 1.00 96.62 74 PHE A N 1
ATOM 551 C CA . PHE A 1 74 ? -7.913 1.849 21.241 1.00 96.62 74 PHE A CA 1
ATOM 552 C C . PHE A 1 74 ? -8.800 2.308 22.397 1.00 96.62 74 PHE A C 1
ATOM 554 O O . PHE A 1 74 ? -8.292 2.890 23.355 1.00 96.62 74 PHE A O 1
ATOM 561 N N . MET A 1 75 ? -10.106 2.066 22.291 1.00 96.56 75 MET A N 1
ATOM 562 C CA . MET A 1 75 ? -11.102 2.365 23.320 1.00 96.56 75 MET A CA 1
ATOM 563 C C . MET A 1 75 ? -12.104 1.212 23.416 1.00 96.56 75 MET A C 1
ATOM 565 O O . MET A 1 75 ? -12.739 0.852 22.425 1.00 96.56 75 MET A O 1
ATOM 569 N N . GLN A 1 76 ? -12.281 0.662 24.618 1.00 95.19 76 GLN A N 1
ATOM 570 C CA . GLN A 1 76 ? -13.265 -0.388 24.908 1.00 95.19 76 GLN A CA 1
ATOM 571 C C . GLN A 1 76 ? -14.379 0.170 25.796 1.00 95.19 76 GLN A C 1
ATOM 573 O O . GLN A 1 76 ? -14.110 0.623 26.906 1.00 95.19 76 GLN A O 1
ATOM 578 N N . PHE A 1 77 ? -15.626 0.064 25.344 1.00 93.44 77 PHE A N 1
ATOM 579 C CA . PHE A 1 77 ? -16.835 0.406 26.092 1.00 93.44 77 PHE A CA 1
ATOM 580 C C . PHE A 1 77 ? -17.674 -0.863 26.301 1.00 93.44 77 PHE A C 1
ATOM 582 O O . PHE A 1 77 ? -18.410 -1.299 25.413 1.00 93.44 77 PHE A O 1
ATOM 589 N N . GLY A 1 78 ? -17.543 -1.503 27.467 1.00 89.06 78 GLY A N 1
ATOM 590 C CA . GLY A 1 78 ? -18.201 -2.788 27.729 1.00 89.06 78 GLY A CA 1
ATOM 591 C C . GLY A 1 78 ? -17.721 -3.867 26.751 1.00 89.06 78 GLY A C 1
ATOM 592 O O . GLY A 1 78 ? -16.534 -4.174 26.711 1.00 89.06 78 GLY A O 1
ATOM 593 N N . SER A 1 79 ? -18.622 -4.426 25.940 1.00 88.75 79 SER A N 1
ATOM 594 C CA . SER A 1 79 ? -18.301 -5.426 24.905 1.00 88.75 79 SER A CA 1
ATOM 595 C C . SER A 1 79 ? -17.923 -4.829 23.542 1.00 88.75 79 SER A C 1
ATOM 597 O O . SER A 1 79 ? -17.446 -5.563 22.673 1.00 88.75 79 SER A O 1
ATOM 599 N N . ILE A 1 80 ? -18.100 -3.519 23.350 1.00 91.94 80 ILE A N 1
ATOM 600 C CA . ILE A 1 80 ? -17.847 -2.824 22.083 1.00 91.94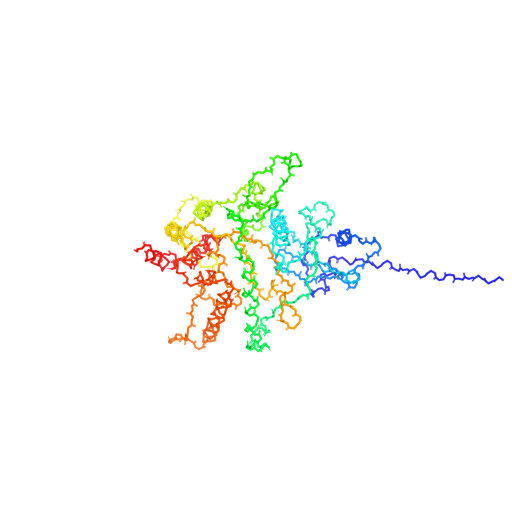 80 ILE A CA 1
ATOM 601 C C . ILE A 1 80 ? -16.467 -2.174 22.120 1.00 91.94 80 ILE A C 1
ATOM 603 O O . ILE A 1 80 ? -16.111 -1.508 23.091 1.00 91.94 80 ILE A O 1
ATOM 607 N N . ALA A 1 81 ? -15.702 -2.342 21.046 1.00 94.69 81 ALA A N 1
ATOM 608 C CA . ALA A 1 81 ? -14.364 -1.786 20.922 1.00 94.69 81 ALA A CA 1
ATOM 609 C C . ALA A 1 81 ? -14.231 -0.978 19.634 1.00 94.69 81 ALA A C 1
ATOM 611 O O . ALA A 1 81 ? -14.684 -1.409 18.571 1.00 94.69 81 ALA A O 1
ATOM 612 N N . VAL A 1 82 ? -13.581 0.175 19.733 1.00 96.88 82 VAL A N 1
ATOM 613 C CA . VAL A 1 82 ? -13.303 1.064 18.605 1.00 96.88 82 VAL A CA 1
ATOM 614 C C . VAL A 1 82 ? -11.847 1.493 18.617 1.00 96.88 82 VAL A C 1
ATOM 616 O O . VAL A 1 82 ? -11.164 1.446 19.646 1.00 96.88 82 VAL A O 1
ATOM 619 N N . ILE A 1 83 ? -11.383 1.937 17.458 1.00 96.62 83 ILE A N 1
ATOM 620 C CA . ILE A 1 83 ? -10.118 2.642 17.318 1.00 96.62 83 ILE A CA 1
ATOM 621 C C . ILE A 1 83 ? -10.367 4.081 16.892 1.00 96.62 83 ILE A C 1
ATOM 623 O O . ILE A 1 83 ? -11.326 4.369 16.181 1.00 96.62 83 ILE A O 1
ATOM 627 N N . ALA A 1 84 ? -9.484 4.975 17.316 1.00 96.56 84 ALA A N 1
ATOM 628 C CA . ALA A 1 84 ? -9.362 6.321 16.791 1.00 96.56 84 ALA A CA 1
ATOM 629 C C . ALA A 1 84 ? -7.990 6.474 16.141 1.00 96.56 84 ALA A C 1
ATOM 631 O O . ALA A 1 84 ? -6.966 6.450 16.827 1.00 96.56 84 ALA A O 1
ATOM 632 N N . ARG A 1 85 ? -7.963 6.631 14.820 1.00 95.44 85 ARG A N 1
ATOM 633 C CA . ARG A 1 85 ? -6.757 7.001 14.076 1.00 95.44 85 ARG A CA 1
ATOM 634 C C . ARG A 1 85 ? -6.657 8.524 14.063 1.00 95.44 85 ARG A C 1
ATOM 636 O O . ARG A 1 85 ? -7.584 9.189 13.609 1.00 95.44 85 ARG A O 1
ATOM 643 N N . VAL A 1 86 ? -5.553 9.058 14.579 1.00 96.00 86 VAL A N 1
ATOM 644 C CA . VAL A 1 86 ? -5.296 10.499 14.696 1.00 96.00 86 VAL A CA 1
ATOM 645 C C . VAL A 1 86 ? -3.945 10.826 14.045 1.00 96.00 86 VAL A C 1
ATOM 647 O O . VAL A 1 86 ? -2.920 10.276 14.467 1.00 96.00 86 VAL A O 1
ATOM 650 N N . PRO A 1 87 ? -3.900 11.709 13.035 1.00 93.69 87 PRO A N 1
ATOM 651 C CA . PRO A 1 87 ? -2.663 12.113 12.387 1.00 93.69 87 PRO A CA 1
ATOM 652 C C . PRO A 1 87 ? -1.782 12.991 13.274 1.00 93.69 87 PRO A C 1
ATOM 654 O O . PRO A 1 87 ? -2.248 13.840 14.045 1.00 93.69 87 PRO A O 1
ATOM 657 N N . PHE A 1 88 ? -0.468 12.822 13.122 1.00 92.44 88 PHE A N 1
ATOM 658 C CA . PHE A 1 88 ? 0.527 13.707 13.724 1.00 92.44 88 PHE A CA 1
ATOM 659 C C . PHE A 1 88 ? 0.393 15.138 13.199 1.00 92.44 88 PHE A C 1
ATOM 661 O O . PHE A 1 88 ? -0.195 15.378 12.151 1.00 92.44 88 PHE A O 1
ATOM 668 N N . ASN A 1 89 ? 0.950 16.111 13.923 1.00 89.31 89 ASN A N 1
ATOM 669 C CA . ASN A 1 89 ? 0.874 17.520 13.534 1.00 89.31 89 ASN A CA 1
ATOM 670 C C . ASN A 1 89 ? 1.893 17.887 12.445 1.00 89.31 89 ASN A C 1
ATOM 672 O O . ASN A 1 89 ? 2.794 18.693 12.668 1.00 89.31 89 ASN A O 1
ATOM 676 N N . THR A 1 90 ? 1.770 17.260 11.278 1.00 88.25 90 THR A N 1
ATOM 677 C CA . THR A 1 90 ? 2.484 17.641 10.057 1.00 88.25 90 THR A CA 1
ATOM 678 C C . THR A 1 90 ? 1.471 17.896 8.941 1.00 88.25 90 THR A C 1
ATOM 680 O O . THR A 1 90 ? 0.432 17.230 8.926 1.00 88.25 90 THR A O 1
ATOM 683 N N . PRO A 1 91 ? 1.743 18.824 8.000 1.00 87.81 91 PRO A N 1
ATOM 684 C CA . PRO A 1 91 ? 0.825 19.097 6.896 1.00 87.81 91 PRO A CA 1
ATOM 685 C C . PRO A 1 91 ? 0.455 17.831 6.117 1.00 87.81 91 PRO A C 1
ATOM 687 O O . PRO A 1 91 ? -0.722 17.518 6.010 1.00 87.81 91 PRO A O 1
ATOM 690 N N . ALA A 1 92 ? 1.443 17.029 5.709 1.00 85.38 92 ALA A N 1
ATOM 691 C CA . ALA A 1 92 ? 1.191 15.792 4.972 1.00 85.38 92 ALA A CA 1
ATOM 692 C C . ALA A 1 92 ? 0.336 14.756 5.728 1.00 85.38 92 ALA A C 1
ATOM 694 O O . ALA A 1 92 ? -0.450 14.045 5.112 1.00 85.38 92 ALA A O 1
ATOM 695 N N . ALA A 1 93 ? 0.486 14.642 7.055 1.00 87.69 93 ALA A N 1
ATOM 696 C CA . ALA A 1 93 ? -0.330 13.717 7.846 1.00 87.69 93 ALA A CA 1
ATOM 697 C C . ALA A 1 93 ? -1.771 14.216 8.013 1.00 87.69 93 ALA A C 1
ATOM 699 O O . ALA A 1 93 ? -2.693 13.411 8.098 1.00 87.69 93 ALA A O 1
ATOM 700 N N . ARG A 1 94 ? -1.961 15.538 8.082 1.00 90.62 94 ARG A N 1
ATOM 701 C CA . ARG A 1 94 ? -3.261 16.197 8.284 1.00 90.62 94 ARG A CA 1
ATOM 702 C C . ARG A 1 94 ? -3.913 16.639 6.977 1.00 90.62 94 ARG A C 1
ATOM 704 O O . ARG A 1 94 ? -4.805 17.480 7.013 1.00 90.62 94 ARG A O 1
ATOM 711 N N . ASP A 1 95 ? -3.468 16.097 5.849 1.00 91.19 95 ASP A N 1
ATOM 712 C CA . ASP A 1 95 ? -4.002 16.433 4.537 1.00 91.19 95 ASP A CA 1
ATOM 713 C C . ASP A 1 95 ? -5.494 16.051 4.441 1.00 91.19 95 ASP A C 1
ATOM 715 O O . ASP A 1 95 ? -5.826 14.861 4.530 1.00 91.19 95 ASP A O 1
ATOM 719 N N . PRO A 1 96 ? -6.410 17.027 4.274 1.00 91.62 96 PRO A N 1
ATOM 720 C CA . PRO A 1 96 ? -7.843 16.747 4.248 1.00 91.62 96 PRO A CA 1
ATOM 721 C C . PRO A 1 96 ? -8.249 15.816 3.104 1.00 91.62 96 PRO A C 1
ATOM 723 O O . PRO A 1 96 ? -9.059 14.916 3.316 1.00 91.62 96 PRO A O 1
ATOM 726 N N . VAL A 1 97 ? -7.660 15.990 1.917 1.00 92.50 97 VAL A N 1
ATOM 727 C CA . VAL A 1 97 ? -8.003 15.218 0.714 1.00 92.50 97 VAL A CA 1
ATOM 728 C C . VAL A 1 97 ? -7.648 13.746 0.915 1.00 92.50 97 VAL A C 1
ATOM 730 O O . VAL A 1 97 ? -8.449 12.861 0.605 1.00 92.50 97 VAL A O 1
ATOM 733 N N . ARG A 1 98 ? -6.478 13.466 1.500 1.00 92.56 98 ARG A N 1
ATOM 734 C CA . ARG A 1 98 ? -6.039 12.102 1.820 1.00 92.56 98 ARG A CA 1
ATOM 735 C C . ARG A 1 98 ? -6.953 11.432 2.839 1.00 92.56 98 ARG A C 1
ATOM 737 O O . ARG A 1 98 ? -7.390 10.307 2.606 1.00 92.56 98 ARG A O 1
ATOM 744 N N . ILE A 1 99 ? -7.302 12.135 3.918 1.00 92.56 99 ILE A N 1
ATOM 745 C CA . ILE A 1 99 ? -8.219 11.622 4.948 1.00 92.56 99 ILE A CA 1
ATOM 746 C C . ILE A 1 99 ? -9.597 11.323 4.338 1.00 92.56 99 ILE A C 1
ATOM 748 O O . ILE A 1 99 ? -10.155 10.247 4.554 1.00 92.56 99 ILE A O 1
ATOM 752 N N . ILE A 1 100 ? -10.139 12.239 3.530 1.00 93.56 100 ILE A N 1
ATOM 753 C CA . ILE A 1 100 ? -11.433 12.063 2.857 1.00 93.56 100 ILE A CA 1
ATOM 754 C C . ILE A 1 100 ? -11.396 10.863 1.898 1.00 93.56 100 ILE A C 1
ATOM 756 O O . ILE A 1 100 ? -12.342 10.072 1.871 1.00 93.56 100 ILE A O 1
ATOM 760 N N . SER A 1 101 ? -10.309 10.690 1.141 1.00 94.75 101 SER A N 1
ATOM 761 C CA . SER A 1 101 ? -10.136 9.557 0.226 1.00 94.75 101 SER A CA 1
ATOM 762 C C . SER A 1 101 ? -10.018 8.216 0.954 1.00 94.75 101 SER A C 1
ATOM 764 O O . SER A 1 101 ? -10.643 7.235 0.541 1.00 94.75 101 SER A O 1
ATOM 766 N N . GLN A 1 102 ? -9.2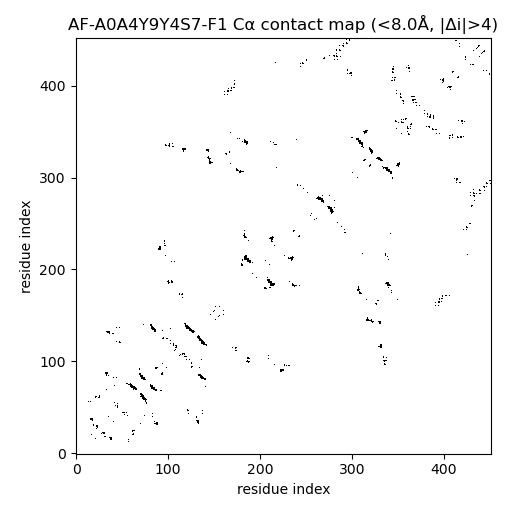92 8.173 2.075 1.00 94.50 102 GLN A N 1
ATOM 767 C CA . GLN A 1 102 ? -9.206 6.991 2.935 1.00 94.50 102 GLN A CA 1
ATOM 768 C C . GLN A 1 102 ? -10.599 6.571 3.427 1.00 94.50 102 GLN A C 1
ATOM 770 O O . GLN A 1 102 ? -10.989 5.410 3.289 1.00 94.50 102 GLN A O 1
ATOM 775 N N . ILE A 1 103 ? -11.372 7.522 3.964 1.00 94.50 103 ILE A N 1
ATOM 776 C CA . ILE A 1 103 ? -12.739 7.277 4.447 1.00 94.50 103 ILE A CA 1
ATOM 777 C C . ILE A 1 103 ? -13.621 6.767 3.301 1.00 94.50 103 ILE A C 1
ATOM 779 O O . ILE A 1 103 ? -14.314 5.762 3.450 1.00 94.50 103 ILE A O 1
ATOM 783 N N . ALA A 1 104 ? -13.565 7.421 2.137 1.00 95.19 104 ALA A N 1
ATOM 784 C CA . ALA A 1 104 ? -14.331 7.013 0.966 1.00 95.19 104 ALA A CA 1
ATOM 785 C C . ALA A 1 104 ? -13.966 5.598 0.489 1.00 95.19 104 ALA A C 1
ATOM 787 O O . ALA A 1 104 ? -14.854 4.853 0.083 1.00 95.19 104 ALA A O 1
ATOM 788 N N . THR A 1 105 ? -12.693 5.211 0.576 1.00 96.50 105 THR A N 1
ATOM 789 C CA . THR A 1 105 ? -12.221 3.866 0.221 1.00 96.50 105 THR A CA 1
ATOM 790 C C . THR A 1 105 ? -12.770 2.807 1.177 1.00 96.50 105 THR A C 1
ATOM 792 O O . THR A 1 105 ? -13.307 1.797 0.720 1.00 96.50 105 THR A O 1
ATOM 795 N N . LEU A 1 106 ? -12.699 3.039 2.493 1.00 96.06 106 LEU A N 1
ATOM 796 C CA . LEU A 1 106 ? -13.263 2.127 3.498 1.00 96.06 106 LEU A CA 1
ATOM 797 C C . LEU A 1 106 ? -14.773 1.944 3.309 1.00 96.06 106 LEU A C 1
ATOM 799 O O . LEU A 1 106 ? -15.279 0.822 3.349 1.00 96.06 106 LEU A O 1
ATOM 803 N N . ASP A 1 107 ? -15.488 3.034 3.045 1.00 94.19 107 ASP A N 1
ATOM 804 C CA . ASP A 1 107 ? -16.926 2.986 2.802 1.00 94.19 107 ASP A CA 1
ATOM 805 C C . ASP A 1 107 ? -17.275 2.297 1.478 1.00 94.19 107 ASP A C 1
ATOM 807 O O . ASP A 1 107 ? -18.223 1.512 1.426 1.00 94.19 107 ASP A O 1
ATOM 811 N N . PHE A 1 108 ? -16.495 2.532 0.419 1.00 95.19 108 PHE A N 1
ATOM 812 C CA . PHE A 1 108 ? -16.640 1.817 -0.846 1.00 95.19 108 PHE A CA 1
ATOM 813 C C . PHE A 1 108 ? -16.475 0.307 -0.646 1.00 95.19 108 PHE A C 1
ATOM 815 O O . PHE A 1 108 ? -17.324 -0.460 -1.096 1.00 95.19 108 PHE A O 1
ATOM 822 N N . LEU A 1 109 ? -15.431 -0.120 0.069 1.00 95.62 109 LEU A N 1
ATOM 823 C CA . LEU A 1 109 ? -15.178 -1.529 0.374 1.00 95.62 109 LEU A CA 1
ATOM 824 C C . LEU A 1 109 ? -16.303 -2.141 1.208 1.00 95.62 109 LEU A C 1
ATOM 826 O O . LEU A 1 109 ? -16.808 -3.204 0.860 1.00 95.62 109 LEU A O 1
ATOM 830 N N . SER A 1 110 ? -16.754 -1.442 2.251 1.00 93.50 110 SER A N 1
ATOM 831 C CA . SER A 1 110 ? -17.847 -1.907 3.107 1.00 93.50 110 SER A CA 1
ATOM 832 C C . SER A 1 110 ? -19.160 -2.106 2.334 1.00 93.50 110 SER A C 1
ATOM 834 O O . SER A 1 110 ? -19.875 -3.077 2.580 1.00 93.50 110 SER A O 1
ATOM 836 N N . ILE A 1 111 ? -19.472 -1.216 1.384 1.00 91.75 111 ILE A N 1
ATOM 837 C CA . ILE A 1 111 ? -20.724 -1.249 0.613 1.00 91.75 111 ILE A CA 1
ATOM 838 C C . ILE A 1 111 ? -20.643 -2.221 -0.569 1.00 91.75 111 ILE A C 1
ATOM 840 O O . ILE A 1 111 ? -21.588 -2.967 -0.824 1.00 91.75 111 ILE A O 1
ATOM 844 N N . HIS A 1 112 ? -19.546 -2.182 -1.325 1.00 92.31 112 HIS A N 1
ATOM 845 C CA . HIS A 1 112 ? -19.450 -2.830 -2.634 1.00 92.31 112 HIS A CA 1
ATOM 846 C C . HIS A 1 112 ? -18.621 -4.117 -2.629 1.00 92.31 112 HIS A C 1
ATOM 848 O O . HIS A 1 112 ? -18.797 -4.934 -3.530 1.00 92.31 112 HIS A O 1
ATOM 854 N N . ILE A 1 113 ? -17.759 -4.331 -1.629 1.00 94.50 113 ILE A N 1
ATOM 855 C CA . ILE A 1 113 ? -16.926 -5.537 -1.506 1.00 94.50 113 ILE A CA 1
ATOM 856 C C . ILE A 1 113 ? -16.975 -6.089 -0.064 1.00 94.50 113 ILE A C 1
ATOM 858 O O . ILE A 1 113 ? -15.937 -6.251 0.581 1.00 94.50 113 ILE A O 1
ATOM 862 N N . PRO A 1 114 ? -18.165 -6.441 0.466 1.00 94.31 114 PRO A N 1
ATOM 863 C CA . PRO A 1 114 ? -18.334 -6.846 1.870 1.00 94.31 114 PRO A CA 1
ATOM 864 C C . PRO A 1 114 ? -17.590 -8.139 2.245 1.00 94.31 114 PRO A C 1
ATOM 866 O O . PRO A 1 114 ? -17.482 -8.484 3.418 1.00 94.31 114 PRO A O 1
ATOM 869 N N . THR A 1 115 ? -17.072 -8.879 1.261 1.00 95.94 115 THR A N 1
ATOM 870 C CA . THR A 1 115 ? -16.223 -10.059 1.475 1.00 95.94 115 THR A CA 1
ATOM 871 C C . THR A 1 115 ? -14.796 -9.718 1.907 1.00 95.94 115 THR A C 1
ATOM 873 O O . THR A 1 115 ? -14.062 -10.628 2.300 1.00 95.94 115 THR A O 1
ATOM 876 N N . VAL A 1 116 ? -14.381 -8.452 1.791 1.00 97.31 116 VAL A N 1
ATOM 877 C CA . VAL A 1 116 ? -13.112 -7.943 2.321 1.00 97.31 116 VAL A CA 1
ATOM 878 C C . VAL A 1 116 ? -13.401 -7.340 3.702 1.00 97.31 116 VAL A C 1
ATOM 880 O O . VAL A 1 116 ? -14.113 -6.339 3.786 1.00 97.31 116 VAL A O 1
ATOM 883 N N . PRO A 1 117 ? -12.892 -7.931 4.798 1.00 97.00 117 PRO A N 1
ATOM 884 C CA . PRO A 1 117 ? -13.169 -7.446 6.141 1.00 97.00 117 PRO A CA 1
ATOM 885 C C . PRO A 1 117 ? -12.383 -6.156 6.389 1.00 97.00 117 PRO A C 1
ATOM 887 O O . PRO A 1 117 ? -11.185 -6.193 6.648 1.00 97.00 117 PRO A O 1
ATOM 890 N N . VAL A 1 118 ? -13.049 -5.009 6.299 1.00 97.12 118 VAL A N 1
ATOM 891 C CA . VAL A 1 118 ? -12.466 -3.692 6.592 1.00 97.12 118 VAL A CA 1
ATOM 892 C C . VAL A 1 118 ? -13.125 -3.076 7.825 1.00 97.12 118 VAL A C 1
ATOM 894 O O . VAL A 1 118 ? -14.301 -3.351 8.079 1.00 97.12 118 VAL A O 1
ATOM 897 N N . PRO A 1 119 ? -12.415 -2.241 8.604 1.00 95.38 119 PRO A N 1
ATOM 898 C CA . PRO A 1 119 ? -13.024 -1.551 9.731 1.00 95.38 119 PRO A CA 1
ATOM 899 C C . PRO A 1 119 ? -14.073 -0.555 9.229 1.00 95.38 119 PRO A C 1
ATOM 901 O O . PRO A 1 119 ? -13.784 0.303 8.391 1.00 95.38 119 PRO A O 1
ATOM 904 N N . LYS A 1 120 ? -15.295 -0.641 9.759 1.00 94.94 120 LYS A N 1
ATOM 905 C CA . LYS A 1 120 ? -16.350 0.315 9.426 1.00 94.94 120 LYS A CA 1
ATOM 906 C C . LYS A 1 120 ? -16.075 1.658 10.093 1.00 94.94 120 LYS A C 1
ATOM 908 O O . LYS A 1 120 ? -15.884 1.718 11.310 1.00 94.94 120 LYS A O 1
ATOM 913 N N . VAL A 1 121 ? -16.099 2.736 9.312 1.00 95.69 121 VAL A N 1
ATOM 914 C CA . VAL A 1 121 ? -15.989 4.104 9.833 1.00 95.69 121 VAL A CA 1
ATOM 915 C C . VAL A 1 121 ? -17.294 4.477 10.539 1.00 95.69 121 VAL A C 1
ATOM 917 O O . VAL A 1 121 ? -18.383 4.342 9.982 1.00 95.69 121 VAL A O 1
ATOM 920 N N . LEU A 1 122 ? -17.185 4.930 11.786 1.00 95.88 122 LEU A N 1
ATOM 921 C CA . LEU A 1 122 ? -18.320 5.299 12.639 1.00 95.88 122 LEU A CA 1
ATOM 922 C C . LEU A 1 122 ? -18.487 6.818 12.725 1.00 95.88 122 LEU A C 1
ATOM 924 O O . LEU A 1 122 ? -19.605 7.326 12.732 1.00 95.88 122 LEU A O 1
ATOM 928 N N . ALA A 1 123 ? -17.369 7.537 12.783 1.00 94.56 123 ALA A N 1
ATOM 929 C CA . ALA A 1 123 ? -17.308 8.990 12.716 1.00 94.56 123 ALA A CA 1
ATOM 930 C C . ALA A 1 123 ? -15.925 9.402 12.217 1.00 94.56 123 ALA A C 1
ATOM 932 O O . ALA A 1 123 ? -14.932 8.760 12.547 1.00 94.56 123 ALA A O 1
ATOM 933 N N . ALA A 1 124 ? -15.838 10.483 11.457 1.00 94.00 124 ALA A N 1
ATOM 934 C CA . ALA A 1 124 ? -14.560 11.025 11.032 1.00 94.00 124 ALA A CA 1
ATOM 935 C C . ALA A 1 124 ? -14.670 12.530 10.807 1.00 94.00 124 ALA A C 1
ATOM 937 O O . ALA A 1 124 ? -15.739 13.035 10.466 1.00 94.00 124 ALA A O 1
ATOM 938 N N . SER A 1 125 ? -13.554 13.228 10.977 1.00 92.12 125 SER A N 1
ATOM 939 C CA . SER A 1 125 ? -13.430 14.644 10.659 1.00 92.12 125 SER A CA 1
ATOM 940 C C . SER A 1 125 ? -12.036 14.918 10.099 1.00 92.12 125 SER A C 1
ATOM 942 O O . SER A 1 125 ? -11.057 14.572 10.763 1.00 92.12 125 SER A O 1
ATOM 944 N N . PRO A 1 126 ? -11.913 15.549 8.918 1.00 89.88 126 PRO A N 1
ATOM 945 C CA . PRO A 1 126 ? -10.636 16.065 8.435 1.00 89.88 126 PRO A CA 1
ATOM 946 C C . PRO A 1 126 ? -10.267 17.411 9.090 1.00 89.88 126 PRO A C 1
ATOM 948 O O . PRO A 1 126 ? -9.148 17.887 8.921 1.00 89.88 126 PRO A O 1
ATOM 951 N N . ASP A 1 127 ? -11.193 18.042 9.823 1.00 87.44 127 ASP A N 1
ATOM 952 C CA . ASP A 1 127 ? -10.977 19.336 10.471 1.00 87.44 127 ASP A CA 1
ATOM 953 C C . ASP A 1 127 ? -10.140 19.205 11.754 1.00 87.44 127 ASP A C 1
ATOM 955 O O . ASP A 1 127 ? -10.292 18.269 12.537 1.00 87.44 127 ASP A O 1
ATOM 959 N N . SER A 1 128 ? -9.281 20.197 11.977 1.00 82.88 128 SER A N 1
ATOM 960 C CA . SER A 1 128 ? -8.439 20.341 13.169 1.00 82.88 128 SER A CA 1
ATOM 961 C C . SER A 1 128 ? -8.918 21.431 14.133 1.00 82.88 128 SER A C 1
ATOM 963 O O . SER A 1 128 ? -8.379 21.531 15.231 1.00 82.88 128 SER A O 1
ATOM 965 N N . GLN A 1 129 ? -9.891 22.258 13.737 1.00 80.50 129 GLN A N 1
ATOM 966 C CA . GLN A 1 129 ? -10.356 23.409 14.517 1.00 80.50 129 GLN A CA 1
ATOM 967 C C . GLN A 1 129 ? -11.428 23.033 15.546 1.00 80.50 129 GLN A C 1
ATOM 969 O O . GLN A 1 129 ? -11.532 23.659 16.600 1.00 80.50 129 GLN A O 1
ATOM 974 N N . SER A 1 130 ? -12.215 22.001 15.257 1.00 77.00 130 SER A N 1
ATOM 975 C CA . SER A 1 130 ? -13.261 21.501 16.151 1.00 77.00 130 SER A CA 1
ATOM 976 C C . SER A 1 130 ? -12.710 20.482 17.162 1.00 77.00 130 SER A C 1
ATOM 978 O O . SER A 1 130 ? -11.731 19.797 16.856 1.00 77.00 130 SER A O 1
ATOM 980 N N . PRO A 1 131 ? -13.325 20.309 18.354 1.00 80.19 131 PRO A N 1
ATOM 981 C CA . PRO A 1 131 ? -12.984 19.212 19.262 1.00 80.19 131 PRO A CA 1
ATOM 982 C C . PRO A 1 131 ? -12.968 17.867 18.511 1.00 80.19 131 PRO A C 1
ATOM 984 O O . PRO A 1 131 ? -13.924 17.583 17.784 1.00 80.19 131 PRO A O 1
ATOM 987 N N . PRO A 1 132 ? -11.907 17.046 18.641 1.00 90.06 132 PRO A N 1
ATOM 988 C CA . PRO A 1 132 ? -10.863 17.043 19.674 1.00 90.06 132 PRO A CA 1
ATOM 989 C C . PRO A 1 132 ? -9.566 17.802 19.308 1.00 90.06 132 PRO A C 1
ATOM 991 O O . PRO A 1 132 ? -8.482 17.421 19.750 1.00 90.06 132 PRO A O 1
ATOM 994 N N . CYS A 1 133 ? -9.660 18.870 18.508 1.00 88.69 133 CYS A N 1
ATOM 995 C CA . CYS A 1 133 ? -8.545 19.719 18.051 1.00 88.69 133 CYS A CA 1
ATOM 996 C C . CYS A 1 133 ? -7.539 19.002 17.131 1.00 88.69 133 CYS A C 1
ATOM 998 O O . CYS A 1 133 ? -6.386 19.414 16.968 1.00 88.69 133 CYS A O 1
ATOM 1000 N N . ALA A 1 134 ? -7.973 17.902 16.523 1.00 92.25 134 ALA A N 1
ATOM 1001 C CA . ALA A 1 134 ? -7.213 17.137 15.554 1.00 92.25 134 ALA A CA 1
ATOM 1002 C C . ALA A 1 134 ? -8.181 16.450 14.584 1.00 92.25 134 ALA A C 1
ATOM 1004 O O . ALA A 1 134 ? -9.276 16.066 15.010 1.00 92.25 134 ALA A O 1
ATOM 1005 N N . PRO A 1 135 ? -7.763 16.221 13.326 1.00 94.12 135 PRO A N 1
ATOM 1006 C CA . PRO A 1 135 ? -8.481 15.308 12.455 1.00 94.12 135 PRO A CA 1
ATOM 1007 C C . PRO A 1 135 ? -8.537 13.919 13.095 1.00 94.12 135 PRO A C 1
ATOM 1009 O O . PRO A 1 135 ? -7.655 13.547 13.874 1.00 94.12 135 PRO A O 1
ATOM 1012 N N . TYR A 1 136 ? -9.558 13.137 12.781 1.00 94.75 136 TYR A N 1
ATOM 1013 C CA . TYR A 1 136 ? -9.689 11.790 13.321 1.00 94.75 136 TYR A CA 1
ATOM 1014 C C . TYR A 1 136 ? -10.537 10.895 12.427 1.00 94.75 136 TYR A C 1
ATOM 1016 O O . TYR A 1 136 ? -11.420 11.354 11.701 1.00 94.75 136 TYR A O 1
ATOM 1024 N N . VAL A 1 137 ? -10.320 9.590 12.572 1.00 95.69 137 VAL A N 1
ATOM 1025 C CA . VAL A 1 137 ? -11.215 8.541 12.081 1.00 95.69 137 VAL A CA 1
ATOM 1026 C C . VAL A 1 137 ? -11.506 7.588 13.240 1.00 95.69 137 VAL A C 1
ATOM 1028 O O . VAL A 1 137 ? -10.607 6.886 13.705 1.00 95.69 137 VAL A O 1
ATOM 1031 N N . ILE A 1 138 ? -12.751 7.579 13.723 1.00 96.94 138 ILE A N 1
ATOM 1032 C CA . ILE A 1 138 ? -13.283 6.560 14.634 1.00 96.94 138 ILE A CA 1
ATOM 1033 C C . ILE A 1 138 ? -13.820 5.409 13.792 1.00 96.94 138 ILE A C 1
ATOM 1035 O O . ILE A 1 138 ? -14.708 5.607 12.959 1.00 96.94 138 ILE A O 1
ATOM 1039 N N . ALA A 1 139 ? -13.328 4.202 14.040 1.00 97.06 139 ALA A N 1
ATOM 1040 C CA . ALA A 1 139 ? -13.762 3.007 13.332 1.00 97.06 139 ALA A CA 1
ATOM 1041 C C . ALA A 1 139 ? -13.894 1.804 14.270 1.00 97.06 139 ALA A C 1
ATOM 1043 O O . ALA A 1 139 ? -13.375 1.802 15.390 1.00 97.06 139 ALA A O 1
ATOM 1044 N N . GLU A 1 140 ? -14.596 0.772 13.810 1.00 95.88 140 GLU A N 1
ATOM 1045 C CA . GLU A 1 140 ? -14.660 -0.515 14.503 1.00 95.88 140 GLU A CA 1
ATOM 1046 C C . GLU A 1 140 ? -13.259 -1.113 14.697 1.00 95.88 140 GLU A C 1
ATOM 1048 O O . GLU A 1 140 ? -12.382 -1.008 13.837 1.00 95.88 140 GLU A O 1
ATOM 1053 N N . PHE A 1 141 ? -13.041 -1.761 15.840 1.00 95.12 141 PHE A N 1
ATOM 1054 C CA . PHE A 1 141 ? -11.806 -2.493 16.092 1.00 95.12 141 PHE A CA 1
ATOM 1055 C C . PHE A 1 141 ? -11.847 -3.890 15.457 1.00 95.12 141 PHE A C 1
ATOM 1057 O O . PHE A 1 141 ? -12.702 -4.715 15.790 1.00 95.12 141 PHE A O 1
ATOM 1064 N N . CYS A 1 142 ? -10.865 -4.194 14.610 1.00 93.88 142 CYS A N 1
ATOM 1065 C CA . CYS A 1 142 ? -10.639 -5.541 14.090 1.00 93.88 142 CYS A CA 1
ATOM 1066 C C . CYS A 1 142 ? -9.906 -6.403 15.133 1.00 93.88 142 CYS A C 1
ATOM 1068 O O . CYS A 1 142 ? -8.817 -6.053 15.577 1.00 93.88 142 CYS A O 1
ATOM 1070 N N . LYS A 1 143 ? -10.477 -7.558 15.502 1.00 91.06 143 LYS A N 1
ATOM 1071 C CA . LYS A 1 143 ? -9.959 -8.420 16.589 1.00 91.06 143 LYS A CA 1
ATOM 1072 C C . LYS A 1 143 ? -8.726 -9.259 16.225 1.00 91.06 143 LYS A C 1
ATOM 1074 O O . LYS A 1 143 ? -8.143 -9.874 17.116 1.00 91.06 143 LYS A O 1
ATOM 1079 N N . GLY A 1 144 ? -8.376 -9.347 14.944 1.00 94.56 144 GLY A N 1
ATOM 1080 C CA . GLY A 1 144 ? -7.234 -10.139 14.486 1.00 94.56 144 GLY A CA 1
ATOM 1081 C C . GLY A 1 144 ? -5.882 -9.502 14.818 1.00 94.56 144 GLY A C 1
ATOM 1082 O O . GLY A 1 144 ? -5.803 -8.349 15.237 1.00 94.56 144 GLY A O 1
ATOM 1083 N N . THR A 1 145 ? -4.803 -10.248 14.588 1.00 95.94 145 THR A N 1
ATOM 1084 C CA . THR A 1 145 ? -3.421 -9.763 14.743 1.00 95.94 145 THR A CA 1
ATOM 1085 C C . THR A 1 145 ? -2.582 -10.080 13.506 1.00 95.94 145 THR A C 1
ATOM 1087 O O . THR A 1 145 ? -2.826 -11.109 12.869 1.00 95.94 145 THR A O 1
ATOM 1090 N N . PRO A 1 146 ? -1.611 -9.222 13.140 1.00 96.62 146 PRO A N 1
ATOM 1091 C CA . PRO A 1 146 ? -0.702 -9.527 12.044 1.00 96.62 146 PRO A CA 1
ATOM 1092 C C . PRO A 1 146 ? 0.224 -10.693 12.406 1.00 96.62 146 PRO A C 1
ATOM 1094 O O . PRO A 1 146 ? 0.420 -11.011 13.585 1.00 96.62 146 PRO A O 1
ATOM 1097 N N . LEU A 1 147 ? 0.805 -11.322 11.385 1.00 96.25 147 LEU A N 1
ATOM 1098 C CA . LEU A 1 147 ? 1.891 -12.281 11.569 1.00 96.25 147 LEU A CA 1
ATOM 1099 C C . LEU A 1 147 ? 3.174 -11.522 11.901 1.00 96.25 147 LEU A C 1
ATOM 1101 O O . LEU A 1 147 ? 3.433 -10.453 11.360 1.00 96.25 147 LEU A O 1
ATOM 1105 N N . THR A 1 148 ? 4.017 -12.067 12.769 1.00 94.88 148 THR A N 1
ATOM 1106 C CA . THR A 1 148 ? 5.349 -11.479 12.976 1.00 94.88 148 THR A CA 1
ATOM 1107 C C . THR A 1 148 ? 6.357 -12.070 11.992 1.00 94.88 148 THR A C 1
ATOM 1109 O O . THR A 1 148 ? 6.199 -13.198 11.526 1.00 94.88 148 THR A O 1
ATOM 1112 N N . ILE A 1 149 ? 7.440 -11.339 11.711 1.00 91.88 149 ILE A N 1
ATOM 1113 C CA . ILE A 1 149 ? 8.574 -11.863 10.928 1.00 91.88 149 ILE A CA 1
ATOM 1114 C C . ILE A 1 149 ? 9.120 -13.148 11.577 1.00 91.88 149 ILE A C 1
ATOM 1116 O O . ILE A 1 149 ? 9.438 -14.114 10.885 1.00 91.88 149 ILE A O 1
ATOM 1120 N N . GLN A 1 150 ? 9.185 -13.190 12.912 1.00 93.25 150 GLN A N 1
ATOM 1121 C CA . GLN A 1 150 ? 9.621 -14.375 13.649 1.00 93.25 150 GLN A CA 1
ATOM 1122 C C . GLN A 1 150 ? 8.656 -15.554 13.454 1.00 93.25 150 GLN A C 1
ATOM 1124 O O . GLN A 1 150 ? 9.108 -16.656 13.143 1.00 93.25 150 GLN A O 1
ATOM 1129 N N . GLU A 1 151 ? 7.348 -15.309 13.549 1.00 94.81 151 GLU A N 1
ATOM 1130 C CA . GLU A 1 151 ? 6.322 -16.325 13.305 1.00 94.81 151 GLU A CA 1
ATOM 1131 C C . GLU A 1 151 ? 6.451 -16.892 11.887 1.00 94.81 151 GLU A C 1
ATOM 1133 O O . GLU A 1 151 ? 6.487 -18.108 11.717 1.00 94.81 151 GLU A O 1
ATOM 1138 N N . TRP A 1 152 ? 6.617 -16.023 10.883 1.00 92.75 152 TRP A N 1
ATOM 1139 C CA . TRP A 1 152 ? 6.732 -16.421 9.480 1.00 92.75 152 TRP A CA 1
ATOM 1140 C C . TRP A 1 152 ? 7.938 -17.321 9.204 1.00 92.75 152 TRP A C 1
ATOM 1142 O O . TRP A 1 152 ? 7.798 -18.371 8.572 1.00 92.75 152 TRP A O 1
ATOM 1152 N N . TYR A 1 153 ? 9.125 -16.921 9.669 1.00 88.50 153 TYR A N 1
ATOM 1153 C CA . TYR A 1 153 ? 10.376 -17.598 9.319 1.00 88.50 153 TYR A CA 1
ATOM 1154 C C . TYR A 1 153 ? 10.777 -18.718 10.283 1.00 88.50 153 TYR A C 1
ATOM 1156 O O . TYR A 1 153 ? 11.431 -19.663 9.843 1.00 88.50 153 TYR A O 1
ATOM 1164 N N . ARG A 1 154 ? 10.425 -18.629 11.573 1.00 89.88 154 ARG A N 1
ATOM 1165 C CA . ARG A 1 154 ? 10.937 -19.536 12.618 1.00 89.88 154 ARG A CA 1
ATOM 1166 C C . ARG A 1 154 ? 9.865 -20.390 13.280 1.00 89.88 154 ARG A C 1
ATOM 1168 O O . ARG A 1 154 ? 10.104 -21.577 13.475 1.00 89.88 154 ARG A O 1
ATOM 1175 N N . ASP A 1 155 ? 8.722 -19.804 13.631 1.00 94.00 155 ASP A N 1
ATOM 1176 C CA . ASP A 1 155 ? 7.785 -20.478 14.541 1.00 94.00 155 ASP A CA 1
ATOM 1177 C C . ASP A 1 155 ? 6.689 -21.265 13.798 1.00 94.00 155 ASP A C 1
ATOM 1179 O O . ASP A 1 155 ? 6.218 -22.293 14.290 1.00 94.00 155 ASP A O 1
ATOM 1183 N N . MET A 1 156 ? 6.269 -20.817 12.608 1.00 94.38 156 MET A N 1
ATOM 1184 C CA . MET A 1 156 ? 5.206 -21.477 11.850 1.00 94.38 156 MET A CA 1
ATOM 1185 C C . MET A 1 156 ? 5.724 -22.650 11.005 1.00 94.38 156 MET A C 1
ATOM 1187 O O . MET A 1 156 ? 6.760 -22.574 10.346 1.00 94.38 156 MET A O 1
ATOM 1191 N N . SER A 1 157 ? 4.945 -23.734 10.957 1.00 94.88 157 SER A N 1
ATOM 1192 C CA . SER A 1 157 ? 5.220 -24.859 10.053 1.00 94.88 157 SER A CA 1
ATOM 1193 C C . SER A 1 157 ? 5.042 -24.466 8.580 1.00 94.88 157 SER A C 1
ATOM 1195 O O . SER A 1 157 ? 4.238 -23.584 8.271 1.00 94.88 157 SER A O 1
ATOM 1197 N N . ALA A 1 158 ? 5.701 -25.189 7.667 1.00 93.00 158 ALA A N 1
ATOM 1198 C CA . ALA A 1 158 ? 5.510 -25.015 6.223 1.00 93.00 158 ALA A CA 1
ATOM 1199 C C . ALA A 1 158 ? 4.024 -25.104 5.828 1.00 93.00 158 ALA A C 1
ATOM 1201 O O . ALA A 1 158 ? 3.495 -24.184 5.222 1.00 93.00 158 ALA A O 1
ATOM 1202 N N . ALA A 1 159 ? 3.299 -26.118 6.315 1.00 94.88 159 ALA A N 1
ATOM 1203 C CA . ALA A 1 159 ? 1.870 -26.265 6.036 1.00 94.88 159 ALA A CA 1
ATOM 1204 C C . ALA A 1 159 ? 1.019 -25.089 6.557 1.00 94.88 159 ALA A C 1
ATOM 1206 O O . ALA A 1 159 ? -0.002 -24.748 5.964 1.00 94.88 159 ALA A O 1
ATOM 1207 N N . SER A 1 160 ? 1.398 -24.475 7.684 1.00 95.50 160 SER A N 1
ATOM 1208 C CA . SER A 1 160 ? 0.732 -23.261 8.175 1.00 95.50 160 SER A CA 1
ATOM 1209 C C . SER A 1 160 ? 1.029 -22.057 7.283 1.00 95.50 160 SER A C 1
ATOM 1211 O O . SER A 1 160 ? 0.132 -21.252 7.044 1.00 95.50 160 SER A O 1
ATOM 1213 N N . ARG A 1 161 ? 2.266 -21.939 6.786 1.00 95.88 161 ARG A N 1
ATOM 1214 C CA . ARG A 1 161 ? 2.677 -20.872 5.866 1.00 95.88 161 ARG A CA 1
ATOM 1215 C C . ARG A 1 161 ? 1.950 -20.990 4.532 1.00 95.88 161 ARG A C 1
ATOM 1217 O O . ARG A 1 161 ? 1.408 -20.002 4.053 1.00 95.88 161 ARG A O 1
ATOM 1224 N N . ASP A 1 162 ? 1.835 -22.203 4.006 1.00 95.94 162 ASP A N 1
ATOM 1225 C CA . ASP A 1 162 ? 1.101 -22.500 2.776 1.00 95.94 162 ASP A CA 1
ATOM 1226 C C . ASP A 1 162 ? -0.367 -22.070 2.887 1.00 95.94 162 ASP A C 1
ATOM 1228 O O . ASP A 1 162 ? -0.880 -21.369 2.016 1.00 95.94 162 ASP A O 1
ATOM 1232 N N . ARG A 1 163 ? -1.024 -22.390 4.014 1.00 97.06 163 ARG A N 1
ATOM 1233 C CA . ARG A 1 163 ? -2.392 -21.921 4.296 1.00 97.06 163 ARG A CA 1
ATOM 1234 C C . ARG A 1 163 ? -2.486 -20.397 4.382 1.00 97.06 163 ARG A C 1
ATOM 1236 O O . ARG A 1 163 ? -3.463 -19.827 3.907 1.00 97.06 163 ARG A O 1
ATOM 1243 N N . ALA A 1 164 ? -1.497 -19.729 4.976 1.00 97.75 164 ALA A N 1
ATOM 1244 C CA . ALA A 1 164 ? -1.470 -18.268 5.026 1.00 97.75 164 ALA A CA 1
ATOM 1245 C C . ALA A 1 164 ? -1.324 -17.658 3.621 1.00 97.75 164 ALA A C 1
ATOM 1247 O O . ALA A 1 164 ? -2.034 -16.709 3.299 1.00 97.75 164 ALA A O 1
ATOM 1248 N N . ILE A 1 165 ? -0.477 -18.234 2.761 1.00 98.06 165 ILE A N 1
ATOM 1249 C CA . ILE A 1 165 ? -0.336 -17.829 1.353 1.00 98.06 165 ILE A CA 1
ATOM 1250 C C . ILE A 1 165 ? -1.656 -18.024 0.599 1.00 98.06 165 ILE A C 1
ATOM 1252 O O . ILE A 1 165 ? -2.074 -17.124 -0.130 1.00 98.06 165 ILE A O 1
ATOM 1256 N N . ASP A 1 166 ? -2.341 -19.149 0.812 1.00 98.19 166 ASP A N 1
ATOM 1257 C CA . ASP A 1 166 ? -3.662 -19.407 0.233 1.00 98.19 166 ASP A CA 1
ATOM 1258 C C . ASP A 1 166 ? -4.686 -18.343 0.645 1.00 98.19 166 ASP A C 1
ATOM 1260 O O . ASP A 1 166 ? -5.396 -17.829 -0.218 1.00 98.19 166 ASP A O 1
ATOM 1264 N N . LEU A 1 167 ? -4.732 -17.976 1.934 1.00 98.38 167 LEU A N 1
ATOM 1265 C CA . LEU A 1 167 ? -5.612 -16.924 2.459 1.00 98.38 167 LEU A CA 1
ATOM 1266 C C . LEU A 1 167 ? -5.277 -15.543 1.876 1.00 98.38 167 LEU A C 1
ATOM 1268 O O . LEU A 1 167 ? -6.182 -14.775 1.541 1.00 98.38 167 LEU A O 1
ATOM 1272 N N . LEU A 1 168 ? -3.987 -15.221 1.742 1.00 98.38 168 LEU A N 1
ATOM 1273 C CA . LEU A 1 168 ? -3.529 -13.967 1.144 1.00 98.38 168 LEU A CA 1
ATOM 1274 C C . LEU A 1 168 ? -3.906 -13.887 -0.337 1.00 98.38 168 LEU A C 1
ATOM 1276 O O . LEU A 1 168 ? -4.357 -12.833 -0.779 1.00 98.38 168 LEU A O 1
ATOM 1280 N N . ALA A 1 169 ? -3.762 -14.977 -1.091 1.00 98.44 169 ALA A N 1
ATOM 1281 C CA . ALA A 1 169 ? -4.200 -15.049 -2.483 1.00 98.44 169 ALA A CA 1
ATOM 1282 C C . ALA A 1 169 ? -5.725 -14.917 -2.594 1.00 98.44 169 ALA A C 1
ATOM 1284 O O . ALA A 1 169 ? -6.220 -14.122 -3.389 1.00 98.44 169 ALA A O 1
ATOM 1285 N N . ASP A 1 170 ? -6.465 -15.633 -1.744 1.00 98.19 170 ASP A N 1
ATOM 1286 C CA . ASP A 1 170 ? -7.920 -15.540 -1.602 1.00 98.19 170 ASP A CA 1
ATOM 1287 C C . ASP A 1 170 ? -8.405 -14.095 -1.459 1.00 98.19 170 ASP A C 1
ATOM 1289 O O . ASP A 1 170 ? -9.329 -13.641 -2.137 1.00 98.19 170 ASP A O 1
ATOM 1293 N N . MET A 1 171 ? -7.778 -13.375 -0.531 1.00 98.25 171 MET A N 1
ATOM 1294 C CA . MET A 1 171 ? -8.134 -12.005 -0.211 1.00 98.25 171 MET A CA 1
ATOM 1295 C C . MET A 1 171 ? -7.708 -11.052 -1.327 1.00 98.25 171 MET A C 1
ATOM 1297 O O . MET A 1 171 ? -8.476 -10.162 -1.690 1.00 98.25 171 MET A O 1
ATOM 1301 N N . TRP A 1 172 ? -6.550 -11.286 -1.947 1.00 97.69 172 TRP A N 1
ATOM 1302 C CA . TRP A 1 172 ? -6.090 -10.477 -3.072 1.00 97.69 172 TRP A CA 1
ATOM 1303 C C . TRP A 1 172 ? -7.029 -10.566 -4.277 1.00 97.69 172 TRP A C 1
ATOM 1305 O O . TRP A 1 172 ? -7.354 -9.537 -4.868 1.00 97.69 172 TRP A O 1
ATOM 1315 N N . VAL A 1 173 ? -7.550 -11.758 -4.598 1.00 97.94 173 VAL A N 1
ATOM 1316 C CA . VAL A 1 173 ? -8.556 -11.928 -5.665 1.00 97.94 173 VAL A CA 1
ATOM 1317 C C . VAL A 1 173 ? -9.821 -11.116 -5.377 1.00 97.94 173 VAL A C 1
ATOM 1319 O O . VAL A 1 173 ? -10.368 -10.496 -6.286 1.00 97.94 173 VAL A O 1
ATOM 1322 N N . LYS A 1 174 ? -10.274 -11.069 -4.117 1.00 97.62 174 LYS A N 1
ATOM 1323 C CA . LYS A 1 174 ? -11.453 -10.277 -3.721 1.00 97.62 174 LYS A CA 1
ATOM 1324 C C . LYS A 1 174 ? -11.207 -8.774 -3.851 1.00 97.62 174 LYS A C 1
ATOM 1326 O O . LYS A 1 174 ? -12.080 -8.062 -4.335 1.00 97.62 174 LYS A O 1
ATOM 1331 N N . ILE A 1 175 ? -10.034 -8.299 -3.429 1.00 97.31 175 ILE A N 1
ATOM 1332 C CA . ILE A 1 175 ? -9.648 -6.878 -3.497 1.00 97.31 175 ILE A CA 1
ATOM 1333 C C . ILE A 1 175 ? -9.506 -6.418 -4.955 1.00 97.31 175 ILE A C 1
ATOM 1335 O O . ILE A 1 175 ? -9.969 -5.340 -5.318 1.00 97.31 175 ILE A O 1
ATOM 1339 N N . THR A 1 176 ? -8.901 -7.256 -5.798 1.00 96.19 176 THR A N 1
ATOM 1340 C CA . THR A 1 176 ? -8.588 -6.948 -7.204 1.00 96.19 176 THR A CA 1
ATOM 1341 C C . THR A 1 176 ? -9.656 -7.430 -8.191 1.00 96.19 176 THR A C 1
ATOM 1343 O O . THR A 1 176 ? -9.405 -7.535 -9.401 1.00 96.19 176 THR A O 1
ATOM 1346 N N . ALA A 1 177 ? -10.853 -7.748 -7.694 1.00 95.19 177 ALA A N 1
ATOM 1347 C CA . ALA A 1 177 ? -11.996 -8.061 -8.536 1.00 95.19 177 ALA A CA 1
ATOM 1348 C C . ALA A 1 177 ? -12.329 -6.858 -9.447 1.00 95.19 177 ALA A C 1
ATOM 1350 O O . ALA A 1 177 ? -12.179 -5.711 -9.014 1.00 95.19 177 ALA A O 1
ATOM 1351 N N . PRO A 1 178 ? -12.773 -7.088 -10.698 1.00 93.62 178 PRO A N 1
ATOM 1352 C CA . PRO A 1 178 ? -13.090 -6.008 -11.627 1.00 93.62 178 PRO A CA 1
ATOM 1353 C C . PRO A 1 178 ? -14.082 -4.988 -11.053 1.00 93.62 178 PRO A C 1
ATOM 1355 O O . PRO A 1 178 ? -15.167 -5.341 -10.591 1.00 93.62 178 PRO A O 1
ATOM 1358 N N . LEU A 1 179 ? -13.717 -3.711 -11.128 1.00 92.50 179 LEU A N 1
ATOM 1359 C CA . LEU A 1 179 ? -14.514 -2.581 -10.667 1.00 92.50 179 LEU A CA 1
ATOM 1360 C C . LEU A 1 179 ? -15.193 -1.865 -11.841 1.00 92.50 179 LEU A C 1
ATOM 1362 O O . LEU A 1 179 ? -14.638 -1.819 -12.938 1.00 92.50 179 LEU A O 1
ATOM 1366 N N . PRO A 1 180 ? -16.358 -1.226 -11.617 1.00 87.69 180 PRO A N 1
ATOM 1367 C CA . PRO A 1 180 ? -17.085 -0.507 -12.666 1.00 87.69 180 PRO A CA 1
ATOM 1368 C C . PRO A 1 180 ? -16.469 0.857 -13.020 1.00 87.69 180 PRO A C 1
ATOM 1370 O O . PRO A 1 180 ? -17.011 1.578 -13.856 1.00 87.69 180 PRO A O 1
ATOM 1373 N N . PHE A 1 181 ? -15.374 1.251 -12.367 1.00 91.00 181 PHE A N 1
ATOM 1374 C CA . PHE A 1 181 ? -14.717 2.528 -12.622 1.00 91.00 181 PHE A CA 1
ATOM 1375 C C . PHE A 1 181 ? -14.056 2.557 -14.004 1.00 91.00 181 PHE A C 1
ATOM 1377 O O . PHE A 1 181 ? -13.630 1.534 -14.528 1.00 91.00 181 PHE A O 1
ATOM 1384 N N . LYS A 1 182 ? -13.953 3.758 -14.582 1.00 89.88 182 LYS A N 1
ATOM 1385 C CA . LYS A 1 182 ? -13.350 4.004 -15.908 1.00 89.88 182 LYS A CA 1
ATOM 1386 C C . LYS A 1 182 ? -12.199 5.009 -15.861 1.00 89.88 182 LYS A C 1
ATOM 1388 O O . LYS A 1 182 ? -11.848 5.603 -16.877 1.00 89.88 182 LYS A O 1
ATOM 1393 N N . ALA A 1 183 ? -11.679 5.263 -14.667 1.00 93.31 183 ALA A N 1
ATOM 1394 C CA . ALA A 1 183 ? -10.631 6.237 -14.424 1.00 93.31 183 ALA A CA 1
ATOM 1395 C C . ALA A 1 183 ? -9.620 5.695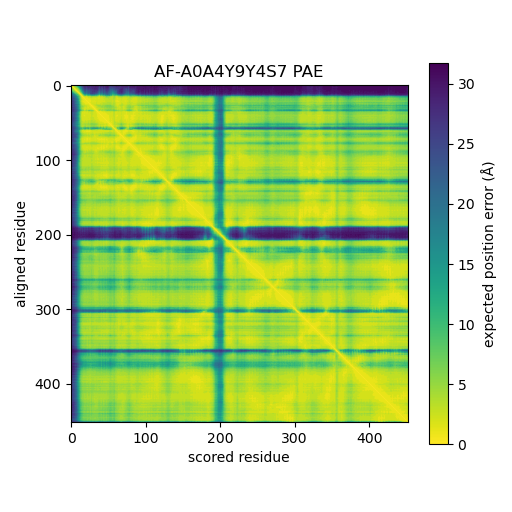 -13.412 1.00 93.31 183 ALA A C 1
ATOM 1397 O O . ALA A 1 183 ? -9.956 4.851 -12.580 1.00 93.31 183 ALA A O 1
ATOM 1398 N N . ILE A 1 184 ? -8.392 6.193 -13.518 1.00 95.06 184 ILE A N 1
ATOM 1399 C CA . ILE A 1 184 ? -7.239 5.833 -12.696 1.00 95.06 184 ILE A CA 1
ATOM 1400 C C . ILE A 1 184 ? -7.079 6.859 -11.578 1.00 95.06 184 ILE A C 1
ATOM 1402 O O . ILE A 1 184 ? -7.106 8.063 -11.836 1.00 95.06 184 ILE A O 1
ATOM 1406 N N . GLY A 1 185 ? -6.855 6.393 -10.353 1.00 95.62 185 GLY A N 1
ATOM 1407 C CA . GLY A 1 185 ? -6.526 7.256 -9.222 1.00 95.62 185 GLY A CA 1
ATOM 1408 C C . GLY A 1 185 ? -7.253 6.889 -7.938 1.00 95.62 185 GLY A C 1
ATOM 1409 O O . GLY A 1 185 ? -7.577 5.728 -7.711 1.00 95.62 185 GLY A O 1
ATOM 1410 N N . SER A 1 186 ? -7.462 7.870 -7.069 1.00 96.25 186 SER A N 1
ATOM 1411 C CA . SER A 1 186 ? -7.945 7.643 -5.705 1.00 96.25 186 SER A CA 1
ATOM 1412 C C . SER A 1 186 ? -9.472 7.743 -5.623 1.00 96.25 186 SER A C 1
ATOM 1414 O O . SER A 1 186 ? -10.094 8.533 -6.337 1.00 96.25 186 SER A O 1
ATOM 1416 N N . ILE A 1 187 ? -10.091 6.936 -4.758 1.00 95.69 187 ILE A N 1
ATOM 1417 C CA . ILE A 1 187 ? -11.548 6.943 -4.555 1.00 95.69 187 ILE A CA 1
ATOM 1418 C C . ILE A 1 187 ? -11.931 8.141 -3.690 1.00 95.69 187 ILE A C 1
ATOM 1420 O O . ILE A 1 187 ? -11.310 8.403 -2.660 1.00 95.69 187 ILE A O 1
ATOM 1424 N N . ILE A 1 188 ? -12.996 8.837 -4.072 1.00 94.25 188 ILE A N 1
ATOM 1425 C CA . ILE A 1 188 ? -13.619 9.877 -3.258 1.00 94.25 188 ILE A CA 1
ATOM 1426 C C . ILE A 1 188 ? -15.146 9.782 -3.364 1.00 94.25 188 ILE A C 1
ATOM 1428 O O . ILE A 1 188 ? -15.699 9.276 -4.346 1.00 94.25 188 ILE A O 1
ATOM 1432 N N . ARG A 1 189 ? -15.855 10.237 -2.327 1.00 91.00 189 ARG A N 1
ATOM 1433 C CA . ARG A 1 189 ? -17.313 10.365 -2.391 1.00 91.00 189 ARG A CA 1
ATOM 1434 C C . ARG A 1 189 ? -17.706 11.519 -3.300 1.00 91.00 189 ARG A C 1
ATOM 1436 O O . ARG A 1 189 ? -17.145 12.608 -3.221 1.00 91.00 189 ARG A O 1
ATOM 1443 N N . ARG A 1 190 ? -18.752 11.313 -4.093 1.00 84.06 190 ARG A N 1
ATOM 1444 C CA . ARG A 1 190 ? -19.383 12.400 -4.833 1.00 84.06 190 ARG A CA 1
ATOM 1445 C C . ARG A 1 190 ? -20.108 13.299 -3.830 1.00 84.06 190 ARG A C 1
ATOM 1447 O O . ARG A 1 190 ? -20.983 12.837 -3.099 1.00 84.06 190 ARG A O 1
ATOM 1454 N N . THR A 1 191 ? -19.780 14.587 -3.810 1.00 68.25 191 THR A N 1
ATOM 1455 C CA . THR A 1 191 ? -20.598 15.595 -3.134 1.00 68.25 191 THR A CA 1
ATOM 1456 C C . THR A 1 191 ? -21.921 15.696 -3.887 1.00 68.25 191 THR A C 1
ATOM 1458 O O . THR A 1 191 ? -22.019 16.272 -4.971 1.00 68.25 191 THR A O 1
ATOM 1461 N N . VAL A 1 192 ? -22.952 15.027 -3.372 1.00 53.75 192 VAL A N 1
ATOM 1462 C CA . VAL A 1 192 ? -24.302 15.173 -3.909 1.00 53.75 192 VAL A CA 1
ATOM 1463 C C . VAL A 1 192 ? -24.817 16.506 -3.389 1.00 53.75 192 VAL A C 1
ATOM 1465 O O . VAL A 1 192 ? -25.138 16.622 -2.211 1.00 53.75 192 VAL A O 1
ATOM 1468 N N . ASP A 1 193 ? -24.883 17.518 -4.251 1.00 48.53 193 ASP A N 1
ATOM 1469 C CA . ASP A 1 193 ? -25.759 18.654 -3.982 1.00 48.53 193 ASP A CA 1
ATOM 1470 C C . ASP A 1 193 ? -27.183 18.081 -3.816 1.00 48.53 193 ASP A C 1
ATOM 1472 O O . ASP A 1 193 ? -27.656 17.404 -4.743 1.00 48.53 193 ASP A O 1
ATOM 1476 N N . PRO A 1 194 ? -27.866 18.283 -2.670 1.00 40.88 194 PRO A N 1
ATOM 1477 C CA . PRO A 1 194 ? -29.212 17.763 -2.446 1.00 40.88 194 PRO A CA 1
ATOM 1478 C C . PRO A 1 194 ? -30.188 18.094 -3.589 1.00 40.88 194 PRO A C 1
ATOM 1480 O O . PRO A 1 194 ? -31.138 17.348 -3.814 1.00 40.88 194 PRO A O 1
ATOM 1483 N N . HIS A 1 195 ? -29.956 19.173 -4.347 1.00 42.12 195 HIS A N 1
ATOM 1484 C CA . HIS A 1 195 ? -30.786 19.564 -5.494 1.00 42.12 195 HIS A CA 1
ATOM 1485 C C . HIS A 1 195 ? -30.491 18.787 -6.791 1.00 42.12 195 HIS A C 1
ATOM 1487 O O . HIS A 1 195 ? -31.347 18.706 -7.671 1.00 42.12 195 HIS A O 1
ATOM 1493 N N . SER A 1 196 ? -29.319 18.160 -6.918 1.00 43.53 196 SER A N 1
ATOM 1494 C CA . SER A 1 196 ? -28.920 17.400 -8.115 1.00 43.53 196 SER A CA 1
ATOM 1495 C C . SER A 1 196 ? -29.357 15.928 -8.098 1.00 43.53 196 SER A C 1
ATOM 1497 O O . SER A 1 196 ? -29.338 15.272 -9.144 1.00 43.53 196 SER A O 1
ATOM 1499 N N . ALA A 1 197 ? -29.774 15.400 -6.942 1.00 43.28 197 ALA A N 1
ATOM 1500 C CA . ALA A 1 197 ? -30.171 13.998 -6.774 1.00 43.28 197 ALA A CA 1
ATOM 1501 C C . ALA A 1 197 ? -31.466 13.623 -7.528 1.00 43.28 197 ALA A C 1
ATOM 1503 O O . ALA A 1 197 ? -31.656 12.463 -7.883 1.00 43.28 197 ALA A O 1
ATOM 1504 N N . MET A 1 198 ? -32.335 14.594 -7.831 1.00 39.84 198 MET A N 1
ATOM 1505 C CA . MET A 1 198 ? -33.627 14.351 -8.491 1.00 39.84 198 MET A CA 1
ATOM 1506 C C . MET A 1 198 ? -33.549 14.169 -10.018 1.00 39.84 198 MET A C 1
ATOM 1508 O O . MET A 1 198 ? -34.546 13.790 -10.625 1.00 39.84 198 MET A O 1
ATOM 1512 N N . SER A 1 199 ? -32.400 14.419 -10.661 1.00 40.62 199 SER A N 1
ATOM 1513 C CA . SER A 1 199 ? -32.328 14.534 -12.131 1.00 40.62 199 SER A CA 1
ATOM 1514 C C . SER A 1 199 ? -31.713 13.324 -12.859 1.00 40.62 199 SER A C 1
ATOM 1516 O O . SER A 1 199 ? -31.654 13.305 -14.084 1.00 40.62 199 SER A O 1
ATOM 1518 N N . ARG A 1 200 ? -31.238 12.280 -12.161 1.00 46.88 200 ARG A N 1
ATOM 1519 C CA . ARG A 1 200 ? -30.492 11.182 -12.816 1.00 46.88 200 ARG A CA 1
ATOM 1520 C C . ARG A 1 200 ? -31.025 9.791 -12.482 1.00 46.88 200 ARG A C 1
ATOM 1522 O O . ARG A 1 200 ? -30.365 9.003 -11.818 1.00 46.88 200 ARG A O 1
ATOM 1529 N N . MET A 1 201 ? -32.199 9.471 -13.021 1.00 38.22 201 MET A N 1
ATOM 1530 C CA . MET A 1 201 ? -32.588 8.088 -13.315 1.00 38.22 201 MET A CA 1
ATOM 1531 C C . MET A 1 201 ? -32.455 7.859 -14.822 1.00 38.22 201 MET A C 1
ATOM 1533 O O . MET A 1 201 ? -33.395 8.074 -15.579 1.00 38.22 201 MET A O 1
ATOM 1537 N N . GLY A 1 202 ? -31.262 7.467 -15.271 1.00 35.66 202 GLY A N 1
ATOM 1538 C CA . GLY A 1 202 ? -31.027 7.127 -16.673 1.00 35.66 202 GLY A CA 1
ATOM 1539 C C . GLY A 1 202 ? -29.553 6.897 -16.984 1.00 35.66 202 GLY A C 1
ATOM 1540 O O . GLY A 1 202 ? -28.829 7.849 -17.254 1.00 35.66 202 GLY A O 1
ATOM 1541 N N . GLY A 1 203 ? -29.124 5.632 -16.964 1.00 33.12 203 GLY A N 1
ATOM 1542 C CA . GLY A 1 203 ? -27.800 5.190 -17.416 1.00 33.12 203 GLY A CA 1
ATOM 1543 C C . GLY A 1 203 ? -27.030 4.420 -16.344 1.00 33.12 203 GLY A C 1
ATOM 1544 O O . GLY A 1 203 ? -26.579 4.993 -15.358 1.00 33.12 203 GLY A O 1
ATOM 1545 N N . ALA A 1 204 ? -26.888 3.109 -16.531 1.00 45.19 204 ALA A N 1
ATOM 1546 C CA . ALA A 1 204 ? -26.083 2.252 -15.669 1.00 45.19 204 ALA A CA 1
ATOM 1547 C C . ALA A 1 204 ? -24.568 2.488 -15.861 1.00 45.19 204 ALA A C 1
ATOM 1549 O O . ALA A 1 204 ? -24.132 2.826 -16.962 1.00 45.19 204 ALA A O 1
ATOM 1550 N N . ALA A 1 205 ? -23.808 2.177 -14.798 1.00 43.94 205 ALA A N 1
ATOM 1551 C CA . ALA A 1 205 ? -22.375 1.824 -14.757 1.00 43.94 205 ALA A CA 1
ATOM 1552 C C . ALA A 1 205 ? -21.362 2.792 -14.098 1.00 43.94 205 ALA A C 1
ATOM 1554 O O . ALA A 1 205 ? -20.183 2.717 -14.419 1.00 43.94 205 ALA A O 1
ATOM 1555 N N . GLU A 1 206 ? -21.767 3.607 -13.118 1.00 51.31 206 GLU A N 1
ATOM 1556 C CA . GLU A 1 206 ? -20.882 4.096 -12.037 1.00 51.31 206 GLU A CA 1
ATOM 1557 C C . GLU A 1 206 ? -21.666 4.051 -10.713 1.00 51.31 206 GLU A C 1
ATOM 1559 O O . GLU A 1 206 ? -22.885 4.241 -10.723 1.00 51.31 206 GLU A O 1
ATOM 1564 N N . SER A 1 207 ? -21.014 3.771 -9.574 1.00 53.94 207 SER A N 1
ATOM 1565 C CA . SER A 1 207 ? -21.698 3.889 -8.277 1.00 53.94 207 SER A CA 1
ATOM 1566 C C . SER A 1 207 ? -22.085 5.359 -8.083 1.00 53.94 207 SER A C 1
ATOM 1568 O O . SER A 1 207 ? -21.196 6.209 -8.090 1.00 53.94 207 SER A O 1
ATOM 1570 N N . PRO A 1 208 ? -23.373 5.707 -7.902 1.00 66.19 208 PRO A N 1
ATOM 1571 C CA . PRO A 1 208 ? -23.808 7.106 -7.850 1.00 66.19 208 PRO A CA 1
ATOM 1572 C C . PRO A 1 208 ? -23.174 7.894 -6.690 1.00 66.19 208 PRO A C 1
ATOM 1574 O O . PRO A 1 208 ? -23.207 9.125 -6.698 1.00 66.19 208 PRO A O 1
ATOM 1577 N N . ALA A 1 209 ? -22.585 7.194 -5.713 1.00 87.12 209 ALA A N 1
ATOM 1578 C CA . ALA A 1 209 ? -21.996 7.757 -4.506 1.00 87.12 209 ALA A CA 1
ATOM 1579 C C . ALA A 1 209 ? -20.475 8.005 -4.574 1.00 87.12 209 ALA A C 1
ATOM 1581 O O . ALA A 1 209 ? -19.969 8.749 -3.735 1.00 87.12 209 ALA A O 1
ATOM 1582 N N . PHE A 1 210 ? -19.743 7.422 -5.532 1.00 92.56 210 PHE A N 1
ATOM 1583 C CA . PHE A 1 210 ? -18.273 7.483 -5.574 1.00 92.56 210 PHE A CA 1
ATOM 1584 C C . PHE A 1 210 ? -17.755 7.823 -6.973 1.00 92.56 210 PHE A C 1
ATOM 1586 O O . PHE A 1 210 ? -18.302 7.360 -7.972 1.00 92.56 210 PHE A O 1
ATOM 1593 N N . HIS A 1 211 ? -16.666 8.585 -7.051 1.00 92.38 211 HIS A N 1
ATOM 1594 C CA . HIS A 1 211 ? -15.915 8.806 -8.289 1.00 92.38 211 HIS A CA 1
ATOM 1595 C C . HIS A 1 211 ? -14.411 8.677 -8.047 1.00 92.38 211 HIS A C 1
ATOM 1597 O O . HIS A 1 211 ? -13.949 8.616 -6.908 1.00 92.38 211 HIS A O 1
ATOM 1603 N N . ILE A 1 212 ? -13.654 8.605 -9.142 1.00 95.06 212 ILE A N 1
ATOM 1604 C CA . ILE A 1 212 ? -12.194 8.526 -9.109 1.00 95.06 212 ILE A CA 1
ATOM 1605 C C . ILE A 1 212 ? -11.621 9.904 -9.409 1.00 95.06 212 ILE A C 1
ATOM 1607 O O . ILE A 1 212 ? -11.881 10.466 -10.477 1.00 95.06 212 ILE A O 1
ATOM 1611 N N . MET A 1 213 ? -10.845 10.429 -8.469 1.00 95.38 213 MET A N 1
ATOM 1612 C CA . MET A 1 213 ? -10.046 11.640 -8.644 1.00 95.38 213 MET A CA 1
ATOM 1613 C C . MET A 1 213 ? -8.616 11.291 -9.082 1.00 95.38 213 MET A C 1
ATOM 1615 O O . MET A 1 213 ? -8.242 10.116 -9.025 1.00 95.38 213 MET A O 1
ATOM 1619 N N . PRO A 1 214 ? -7.792 12.262 -9.527 1.00 94.56 214 PRO A N 1
ATOM 1620 C CA . PRO A 1 214 ? -6.380 12.006 -9.780 1.00 94.56 214 PRO A CA 1
ATOM 1621 C C . PRO A 1 214 ? -5.710 11.306 -8.595 1.00 94.56 214 PRO A C 1
ATOM 1623 O O . PRO A 1 214 ? -6.044 11.556 -7.439 1.00 94.56 214 PRO A O 1
ATOM 1626 N N . MET A 1 215 ? -4.770 10.413 -8.898 1.00 92.56 215 MET A N 1
ATOM 1627 C CA . MET A 1 215 ? -4.025 9.660 -7.892 1.00 92.56 215 MET A CA 1
ATOM 1628 C C . MET A 1 215 ? -3.371 10.594 -6.869 1.00 92.56 215 MET A C 1
ATOM 1630 O O . MET A 1 215 ? -2.611 11.486 -7.248 1.00 92.56 215 MET A O 1
ATOM 1634 N N . ILE A 1 216 ? -3.604 10.325 -5.584 1.00 90.81 216 ILE A N 1
ATOM 1635 C CA . ILE A 1 216 ? -2.793 10.880 -4.503 1.00 90.81 216 ILE A CA 1
ATOM 1636 C C . ILE A 1 216 ? -1.452 10.125 -4.487 1.00 90.81 216 ILE A C 1
ATOM 1638 O O . ILE A 1 216 ? -1.454 8.898 -4.360 1.00 90.81 216 ILE A O 1
ATOM 1642 N N . PRO A 1 217 ? -0.298 10.804 -4.616 1.00 82.62 217 PRO A N 1
ATOM 1643 C CA . PRO A 1 217 ? 1.000 10.151 -4.477 1.00 82.62 217 PRO A CA 1
ATOM 1644 C C . PRO A 1 217 ? 1.161 9.553 -3.076 1.00 82.62 217 PRO A C 1
ATOM 1646 O O . PRO A 1 217 ? 0.895 10.232 -2.083 1.00 82.62 217 PRO A O 1
ATOM 1649 N N . GLN A 1 218 ? 1.638 8.309 -2.989 1.00 77.44 218 GLN A N 1
ATOM 1650 C CA . GLN A 1 218 ? 1.792 7.597 -1.713 1.00 77.44 218 GLN A CA 1
ATOM 1651 C C . GLN A 1 218 ? 2.656 8.389 -0.721 1.00 77.44 218 GLN A C 1
ATOM 1653 O O . GLN A 1 218 ? 2.269 8.600 0.425 1.00 77.44 218 GLN A O 1
ATOM 1658 N N . PHE A 1 219 ? 3.774 8.944 -1.192 1.00 72.94 219 PHE A N 1
ATOM 1659 C CA . PHE A 1 219 ? 4.629 9.812 -0.391 1.00 72.94 219 PHE A CA 1
ATOM 1660 C C . PHE A 1 219 ? 4.628 11.233 -0.957 1.00 72.94 219 PHE A C 1
ATOM 1662 O O . PHE A 1 219 ? 4.836 11.409 -2.160 1.00 72.94 219 PHE A O 1
ATOM 1669 N N . PRO A 1 220 ? 4.411 12.261 -0.120 1.00 73.44 220 PRO A N 1
ATOM 1670 C CA . PRO A 1 220 ? 4.575 13.636 -0.562 1.00 73.44 220 PRO A CA 1
ATOM 1671 C C . PRO A 1 220 ? 6.059 13.900 -0.850 1.00 73.44 220 PRO A C 1
ATOM 1673 O O . PRO A 1 220 ? 6.934 13.412 -0.131 1.00 73.44 220 PRO A O 1
ATOM 1676 N N . LYS A 1 221 ? 6.362 14.717 -1.865 1.00 69.81 221 LYS A N 1
ATOM 1677 C CA . LYS A 1 221 ? 7.753 15.099 -2.179 1.00 69.81 221 LYS A CA 1
ATOM 1678 C C . LYS A 1 221 ? 8.377 15.888 -1.032 1.00 69.81 221 LYS A C 1
ATOM 1680 O O . LYS A 1 221 ? 9.561 15.749 -0.731 1.00 69.81 221 LYS A O 1
ATOM 1685 N N . LYS A 1 222 ? 7.563 16.721 -0.380 1.00 77.12 222 LYS A N 1
ATOM 1686 C CA . LYS A 1 222 ? 7.920 17.461 0.831 1.00 77.12 222 LYS A CA 1
ATOM 1687 C C . LYS A 1 222 ? 6.884 17.187 1.909 1.00 77.12 222 LYS A C 1
ATOM 1689 O O . LYS A 1 222 ? 5.692 17.300 1.669 1.00 77.12 222 LYS A O 1
ATOM 1694 N N . TRP A 1 223 ? 7.331 16.949 3.139 1.00 72.88 223 TRP A N 1
ATOM 1695 C CA . TRP A 1 223 ? 6.449 16.727 4.298 1.00 72.88 223 TRP A CA 1
ATOM 1696 C C . TRP A 1 223 ? 5.500 17.901 4.623 1.00 72.88 223 TRP A C 1
ATOM 1698 O O . TRP A 1 223 ? 4.587 17.754 5.437 1.00 72.88 223 TRP A O 1
ATOM 1708 N N . THR A 1 224 ? 5.725 19.064 4.007 1.00 77.75 224 THR A N 1
ATOM 1709 C CA . THR A 1 224 ? 4.903 20.275 4.122 1.00 77.75 224 THR A CA 1
ATOM 1710 C C . THR A 1 224 ? 3.877 20.440 3.002 1.00 77.75 224 THR A C 1
ATOM 1712 O O . THR A 1 224 ? 3.062 21.353 3.075 1.00 77.75 224 THR A O 1
ATOM 1715 N N . GLU A 1 225 ? 3.956 19.632 1.948 1.00 81.50 225 GLU A N 1
ATOM 1716 C CA . GLU A 1 225 ? 3.095 19.744 0.774 1.00 81.50 225 GLU A CA 1
ATOM 1717 C C . GLU A 1 225 ? 1.733 19.103 1.046 1.00 81.50 225 GLU A C 1
ATOM 1719 O O . GLU A 1 225 ? 1.651 18.016 1.620 1.00 81.50 225 GLU A O 1
ATOM 1724 N N . LEU A 1 226 ? 0.681 19.810 0.639 1.00 86.44 226 LEU A N 1
ATOM 1725 C CA . LEU A 1 226 ? -0.695 19.336 0.669 1.00 86.44 226 LEU A CA 1
ATOM 1726 C C . LEU A 1 226 ? -1.136 19.001 -0.752 1.00 86.44 226 LEU A C 1
ATOM 1728 O O . LEU A 1 226 ? -0.691 19.625 -1.718 1.00 86.44 226 LEU A O 1
ATOM 1732 N N . VAL A 1 227 ? -2.042 18.042 -0.867 1.00 88.44 227 VAL A N 1
ATOM 1733 C CA . VAL A 1 227 ? -2.762 17.761 -2.100 1.00 88.44 227 VAL A CA 1
ATOM 1734 C C . VAL A 1 227 ? -3.601 18.987 -2.450 1.00 88.44 227 VAL A C 1
ATOM 1736 O O . VAL A 1 227 ? -4.285 19.556 -1.601 1.00 88.44 227 VAL A O 1
ATOM 1739 N N . ASP A 1 228 ? -3.549 19.395 -3.718 1.00 89.19 228 ASP A N 1
ATOM 1740 C CA . ASP A 1 228 ? -4.400 20.463 -4.237 1.00 89.19 228 ASP A CA 1
ATOM 1741 C C . ASP A 1 228 ? -5.885 20.115 -3.996 1.00 89.19 228 ASP A C 1
ATOM 1743 O O . ASP A 1 228 ? -6.364 19.134 -4.576 1.00 89.19 228 ASP A O 1
ATOM 1747 N N . PRO A 1 229 ? -6.637 20.912 -3.208 1.00 89.56 229 PRO A N 1
ATOM 1748 C CA . PRO A 1 229 ? -8.047 20.650 -2.917 1.00 89.56 229 PRO A CA 1
ATOM 1749 C C . PRO A 1 229 ? -8.924 20.549 -4.170 1.00 89.56 229 PRO A C 1
ATOM 1751 O O . PRO A 1 229 ? -9.957 19.881 -4.158 1.00 89.56 229 PRO A O 1
ATOM 1754 N N . SER A 1 230 ? -8.514 21.161 -5.290 1.00 90.06 230 SER A N 1
ATOM 1755 C CA . SER A 1 230 ? -9.235 21.026 -6.560 1.00 90.06 230 SER A CA 1
ATOM 1756 C C . SER A 1 230 ? -9.313 19.571 -7.040 1.00 90.06 230 SER A C 1
ATOM 1758 O O . SER A 1 230 ? -10.249 19.216 -7.765 1.00 90.06 230 SER A O 1
ATOM 1760 N N . ALA A 1 231 ? -8.359 18.720 -6.628 1.00 89.38 231 ALA A N 1
ATOM 1761 C CA . ALA A 1 231 ? -8.288 17.310 -6.992 1.00 89.38 231 ALA A CA 1
ATOM 1762 C C . ALA A 1 231 ? -9.587 16.567 -6.672 1.00 89.38 231 ALA A C 1
ATOM 1764 O O . ALA A 1 231 ? -10.026 15.780 -7.504 1.00 89.38 231 ALA A O 1
ATOM 1765 N N . GLU A 1 232 ? -10.255 16.891 -5.559 1.00 90.00 232 GLU A N 1
ATOM 1766 C CA . GLU A 1 232 ? -11.515 16.259 -5.142 1.00 90.00 232 GLU A CA 1
ATOM 1767 C C . GLU A 1 232 ? -12.603 16.312 -6.226 1.00 90.00 232 GLU A C 1
ATOM 1769 O O . GLU A 1 232 ? -13.419 15.400 -6.367 1.00 90.00 232 GLU A O 1
ATOM 1774 N N . THR A 1 233 ? -12.605 17.384 -7.021 1.00 88.12 233 THR A N 1
ATOM 1775 C CA . THR A 1 233 ? -13.605 17.630 -8.070 1.00 88.12 233 THR A CA 1
ATOM 1776 C C . THR A 1 233 ? -13.144 17.211 -9.464 1.00 88.12 233 THR A C 1
ATOM 1778 O O . THR A 1 233 ? -13.966 17.087 -10.376 1.00 88.12 233 THR A O 1
ATOM 1781 N N . ARG A 1 234 ? -11.839 16.986 -9.652 1.00 90.94 234 ARG A N 1
ATOM 1782 C CA . ARG A 1 234 ? -11.273 16.568 -10.936 1.00 90.94 234 ARG A CA 1
ATOM 1783 C C . ARG A 1 234 ? -11.482 15.071 -11.129 1.00 90.94 234 ARG A C 1
ATOM 1785 O O . ARG A 1 234 ? -11.381 14.290 -10.192 1.00 90.94 234 ARG A O 1
ATOM 1792 N N . ALA A 1 235 ? -11.749 14.664 -12.365 1.00 91.69 235 ALA A N 1
ATOM 1793 C CA . ALA A 1 235 ? -11.750 13.251 -12.718 1.00 91.69 235 ALA A CA 1
ATOM 1794 C C . ALA A 1 235 ? -10.309 12.743 -12.860 1.00 91.69 235 ALA A C 1
ATOM 1796 O O . ALA A 1 235 ? -9.440 13.455 -13.372 1.00 91.69 235 ALA A O 1
ATOM 1797 N N . GLY A 1 236 ? -10.070 11.505 -12.433 1.00 93.81 236 GLY A N 1
ATOM 1798 C CA . GLY A 1 236 ? -8.839 10.789 -12.746 1.00 93.81 236 GLY A CA 1
ATOM 1799 C C . GLY A 1 236 ? -8.680 10.544 -14.259 1.00 93.81 236 GLY A C 1
ATOM 1800 O O . GLY A 1 236 ? -9.674 10.574 -14.994 1.00 93.81 236 GLY A O 1
ATOM 1801 N N . PRO A 1 237 ? -7.449 10.295 -14.745 1.00 94.25 237 PRO A N 1
ATOM 1802 C CA . PRO A 1 237 ? -7.191 9.942 -16.143 1.00 94.25 237 PRO A CA 1
ATOM 1803 C C . PRO A 1 237 ? -8.002 8.723 -16.595 1.00 94.25 237 PRO A C 1
ATOM 1805 O O . PRO A 1 237 ? -8.172 7.780 -15.825 1.00 94.25 237 PRO A O 1
ATOM 1808 N N . ARG A 1 238 ? -8.477 8.706 -17.845 1.00 91.19 238 ARG A N 1
ATOM 1809 C CA . ARG A 1 238 ? -9.313 7.613 -18.385 1.00 91.19 238 ARG A CA 1
ATOM 1810 C C . ARG A 1 238 ? -8.518 6.501 -19.053 1.00 91.19 238 ARG A C 1
ATOM 1812 O O . ARG A 1 238 ? -9.077 5.469 -19.413 1.00 91.19 238 ARG A O 1
ATOM 1819 N N . SER A 1 239 ? -7.221 6.709 -19.235 1.00 90.94 239 SER A N 1
ATOM 1820 C CA . SER A 1 239 ? -6.316 5.712 -19.787 1.00 90.94 239 SER A CA 1
ATOM 1821 C C . SER A 1 239 ? -4.964 5.755 -19.091 1.00 90.94 239 SER A C 1
ATOM 1823 O O . SER A 1 239 ? -4.559 6.771 -18.522 1.00 90.94 239 SER A O 1
ATOM 1825 N N . ILE A 1 240 ? -4.240 4.641 -19.180 1.00 91.94 240 ILE A N 1
ATOM 1826 C CA . ILE A 1 240 ? -2.865 4.549 -18.688 1.00 91.94 240 ILE A CA 1
ATOM 1827 C C . ILE A 1 240 ? -1.934 5.523 -19.426 1.00 91.94 240 ILE A C 1
ATOM 1829 O O . ILE A 1 240 ? -1.052 6.105 -18.810 1.00 91.94 240 ILE A O 1
ATOM 1833 N N . ALA A 1 241 ? -2.194 5.778 -20.714 1.00 93.25 241 ALA A N 1
ATOM 1834 C CA . ALA A 1 241 ? -1.455 6.744 -21.520 1.00 93.25 241 ALA A CA 1
ATOM 1835 C C . ALA A 1 241 ? -1.595 8.168 -20.964 1.00 93.25 241 ALA A C 1
ATOM 1837 O O . ALA A 1 241 ? -0.596 8.848 -20.745 1.00 93.25 241 ALA A O 1
ATOM 1838 N N . GLU A 1 242 ? -2.828 8.600 -20.677 1.00 94.00 242 GLU A N 1
ATOM 1839 C CA . GLU A 1 242 ? -3.091 9.899 -20.046 1.00 94.00 242 GLU A CA 1
ATOM 1840 C C . GLU A 1 242 ? -2.454 9.984 -18.655 1.00 94.00 242 GLU A C 1
ATOM 1842 O O . GLU A 1 242 ? -1.829 10.992 -18.319 1.00 94.00 242 GLU A O 1
ATOM 1847 N N . HIS A 1 243 ? -2.588 8.922 -17.851 1.00 94.25 243 HIS A N 1
ATOM 1848 C CA . HIS A 1 243 ? -2.028 8.874 -16.504 1.00 94.25 243 HIS A CA 1
ATOM 1849 C C . HIS A 1 243 ? -0.505 9.014 -16.519 1.00 94.25 243 HIS A C 1
ATOM 1851 O O . HIS A 1 243 ? 0.050 9.890 -15.854 1.00 94.25 243 HIS A O 1
ATOM 1857 N N . TRP A 1 244 ? 0.176 8.194 -17.312 1.00 96.00 244 TRP A N 1
ATOM 1858 C CA . TRP A 1 244 ? 1.627 8.198 -17.391 1.00 96.00 244 TRP A CA 1
ATOM 1859 C C . TRP A 1 244 ? 2.181 9.449 -18.073 1.00 96.00 244 TRP A C 1
ATOM 1861 O O . TRP A 1 244 ? 3.202 9.963 -17.624 1.00 96.00 244 TRP A O 1
ATOM 1871 N N . ALA A 1 245 ? 1.493 10.017 -19.069 1.00 95.69 245 ALA A N 1
ATOM 1872 C CA . ALA A 1 245 ? 1.877 11.305 -19.648 1.00 95.69 245 ALA A CA 1
ATOM 1873 C C . ALA A 1 245 ? 1.808 12.441 -18.612 1.00 95.69 245 ALA A C 1
ATOM 1875 O O . ALA A 1 245 ? 2.726 13.260 -18.534 1.00 95.69 245 ALA A O 1
ATOM 1876 N N . ALA A 1 246 ? 0.761 12.470 -17.778 1.00 93.50 246 ALA A N 1
ATOM 1877 C CA . ALA A 1 246 ? 0.651 13.435 -16.686 1.00 93.50 246 ALA A CA 1
ATOM 1878 C C . ALA A 1 246 ? 1.778 13.259 -15.655 1.00 93.50 246 ALA A C 1
ATOM 1880 O O . ALA A 1 246 ? 2.402 14.245 -15.265 1.00 93.50 246 ALA A O 1
ATOM 1881 N N . ARG A 1 247 ? 2.097 12.013 -15.273 1.00 93.81 247 ARG A N 1
ATOM 1882 C CA . ARG A 1 247 ? 3.220 11.704 -14.370 1.00 93.81 247 ARG A CA 1
ATOM 1883 C C . ARG A 1 247 ? 4.566 12.119 -14.963 1.00 93.81 247 ARG A C 1
ATOM 1885 O O . ARG A 1 247 ? 5.340 12.789 -14.288 1.00 93.81 247 ARG A O 1
ATOM 1892 N N . MET A 1 248 ? 4.827 11.789 -16.227 1.00 96.38 248 MET A N 1
ATOM 1893 C CA . MET A 1 248 ? 6.043 12.193 -16.942 1.00 96.38 248 MET A CA 1
ATOM 1894 C C . MET A 1 248 ? 6.197 13.713 -16.997 1.00 96.38 248 MET A C 1
ATOM 1896 O O . MET A 1 248 ? 7.293 14.223 -16.766 1.00 96.38 248 MET A O 1
ATOM 1900 N N . LYS A 1 249 ? 5.108 14.440 -17.278 1.00 95.69 249 LYS A N 1
ATOM 1901 C CA . LYS A 1 249 ? 5.111 15.905 -17.269 1.00 95.69 249 LYS A CA 1
ATOM 1902 C C . LYS A 1 249 ? 5.462 16.448 -15.886 1.00 95.69 249 LYS A C 1
ATOM 1904 O O . LYS A 1 249 ? 6.373 17.256 -15.785 1.00 95.69 249 LYS A O 1
ATOM 1909 N N . GLU A 1 250 ? 4.803 15.961 -14.838 1.00 92.38 250 GLU A N 1
ATOM 1910 C CA . GLU A 1 250 ? 5.071 16.399 -13.466 1.00 92.38 250 GLU A CA 1
ATOM 1911 C C . GLU A 1 250 ? 6.543 16.189 -13.079 1.00 92.38 250 GLU A C 1
ATOM 1913 O O . GLU A 1 250 ? 7.164 17.083 -12.517 1.00 92.38 250 GLU A O 1
ATOM 1918 N N . GLN A 1 251 ? 7.134 15.044 -13.444 1.00 93.44 251 GLN A N 1
ATOM 1919 C CA . GLN A 1 251 ? 8.552 14.786 -13.179 1.00 93.44 251 GLN A CA 1
ATOM 1920 C C . GLN A 1 251 ? 9.485 15.720 -13.961 1.00 93.44 251 GLN A C 1
ATOM 1922 O O . GLN A 1 251 ? 10.516 16.122 -13.433 1.00 93.44 251 GLN A O 1
ATOM 1927 N N . ARG A 1 252 ? 9.152 16.087 -15.205 1.00 95.25 252 ARG A N 1
ATOM 1928 C CA . ARG A 1 252 ? 9.937 17.075 -15.966 1.00 95.25 252 ARG A CA 1
ATOM 1929 C C . ARG A 1 252 ? 9.833 18.467 -15.361 1.00 95.25 252 ARG A C 1
ATOM 1931 O O . ARG A 1 252 ? 10.861 19.119 -15.203 1.00 95.25 252 ARG A O 1
ATOM 1938 N N . ASP A 1 253 ? 8.623 18.889 -15.008 1.00 94.50 253 ASP A N 1
ATOM 1939 C CA . ASP A 1 253 ? 8.371 20.193 -14.394 1.00 94.50 253 ASP A CA 1
ATOM 1940 C C . ASP A 1 253 ? 9.135 20.309 -13.059 1.00 94.50 253 ASP A C 1
ATOM 1942 O O . ASP A 1 253 ? 9.769 21.332 -12.802 1.00 94.50 253 ASP A O 1
ATOM 1946 N N . ASP A 1 254 ? 9.181 19.234 -12.258 1.00 91.69 254 ASP A N 1
ATOM 1947 C CA . ASP A 1 254 ? 9.995 19.167 -11.036 1.00 91.69 254 ASP A CA 1
ATOM 1948 C C . ASP A 1 254 ? 11.495 19.346 -11.309 1.00 91.69 254 ASP A C 1
ATOM 1950 O O . ASP A 1 254 ? 12.172 20.076 -10.584 1.00 91.69 254 ASP A O 1
ATOM 1954 N N . ILE A 1 255 ? 12.031 18.666 -12.331 1.00 94.19 255 ILE A N 1
ATOM 1955 C CA . ILE A 1 255 ? 13.455 18.741 -12.689 1.00 94.19 255 ILE A CA 1
ATOM 1956 C C . ILE A 1 255 ? 13.808 20.161 -13.127 1.00 94.19 255 ILE A C 1
ATOM 1958 O O . ILE A 1 255 ? 14.793 20.713 -12.644 1.00 94.19 255 ILE A O 1
ATOM 1962 N N . VAL A 1 256 ? 12.995 20.770 -13.993 1.00 95.38 256 VAL A N 1
ATOM 1963 C CA . VAL A 1 256 ? 13.207 22.144 -14.475 1.00 95.38 256 VAL A CA 1
ATOM 1964 C C . VAL A 1 256 ? 13.107 23.149 -13.326 1.00 95.38 256 VAL A C 1
ATOM 1966 O O . VAL A 1 256 ? 13.925 24.059 -13.229 1.00 95.38 256 VAL A O 1
ATOM 1969 N N . ALA A 1 257 ? 12.154 22.968 -12.407 1.00 93.56 257 ALA A N 1
ATOM 1970 C CA . ALA A 1 257 ? 12.029 23.825 -11.232 1.00 93.56 257 ALA A CA 1
ATOM 1971 C C . ALA A 1 257 ? 13.222 23.688 -10.267 1.00 93.56 257 ALA A C 1
ATOM 1973 O O . ALA A 1 257 ? 13.624 24.671 -9.644 1.00 93.56 257 ALA A O 1
ATOM 1974 N N . ALA A 1 258 ? 13.783 22.483 -10.126 1.00 92.12 258 ALA A N 1
ATOM 1975 C CA . ALA A 1 258 ? 14.940 22.225 -9.270 1.00 92.12 258 ALA A CA 1
ATOM 1976 C C . ALA A 1 258 ? 16.275 22.658 -9.905 1.00 92.12 258 ALA A C 1
ATOM 1978 O O . ALA A 1 258 ? 17.192 23.045 -9.180 1.00 92.12 258 ALA A O 1
ATOM 1979 N N . PHE A 1 259 ? 16.384 22.600 -11.235 1.00 94.12 259 PHE A N 1
ATOM 1980 C CA . PHE A 1 259 ? 17.612 22.848 -11.996 1.00 94.12 259 PHE A CA 1
ATOM 1981 C C . PHE A 1 259 ? 17.351 23.761 -13.213 1.00 94.12 259 PHE A C 1
ATOM 1983 O O . PHE A 1 259 ? 17.468 23.310 -14.354 1.00 94.12 259 PHE A O 1
ATOM 1990 N N . PRO A 1 260 ? 17.016 25.048 -12.996 1.00 92.44 260 PRO A N 1
ATOM 1991 C CA . PRO A 1 260 ? 16.555 25.950 -14.057 1.00 92.44 260 PRO A CA 1
ATOM 1992 C C . PRO A 1 260 ? 17.620 26.296 -15.106 1.00 92.44 260 PRO A C 1
ATOM 1994 O O . PRO A 1 260 ? 17.271 26.613 -16.239 1.00 92.44 260 PRO A O 1
ATOM 1997 N N . ASP A 1 261 ? 18.907 26.228 -14.750 1.00 91.12 261 ASP A N 1
ATOM 1998 C CA . ASP A 1 261 ? 20.014 26.537 -15.668 1.00 91.12 261 ASP A CA 1
ATOM 1999 C C . ASP A 1 261 ? 20.335 25.381 -16.635 1.00 91.12 261 ASP A C 1
ATOM 2001 O O . ASP A 1 261 ? 21.141 25.548 -17.548 1.00 91.12 261 ASP A O 1
ATOM 2005 N N . GLU A 1 262 ? 19.747 24.196 -16.412 1.00 86.94 262 GLU A N 1
ATOM 2006 C CA . GLU A 1 262 ? 19.960 22.966 -17.192 1.00 86.94 262 GLU A CA 1
ATOM 2007 C C . GLU A 1 262 ? 21.440 22.575 -17.413 1.00 86.94 262 GLU A C 1
ATOM 2009 O O . GLU A 1 262 ? 21.766 21.818 -18.329 1.00 86.94 262 GLU A O 1
ATOM 2014 N N . ASP A 1 263 ? 22.361 23.019 -16.550 1.00 92.31 263 ASP A N 1
ATOM 2015 C CA . ASP A 1 263 ? 23.772 22.632 -16.630 1.00 92.31 263 ASP A CA 1
ATOM 2016 C C . ASP A 1 263 ? 23.934 21.125 -16.377 1.00 92.31 263 ASP A C 1
ATOM 2018 O O . ASP A 1 263 ? 23.886 20.625 -15.249 1.00 92.31 263 ASP A O 1
ATOM 2022 N N . HIS A 1 264 ? 24.168 20.383 -17.459 1.00 94.00 264 HIS A N 1
ATOM 2023 C CA . HIS A 1 264 ? 24.292 18.929 -17.457 1.00 94.00 264 HIS A CA 1
ATOM 2024 C C . HIS A 1 264 ? 25.444 18.387 -16.595 1.00 94.00 264 HIS A C 1
ATOM 2026 O O . HIS A 1 264 ? 25.480 17.176 -16.353 1.00 94.00 264 HIS A O 1
ATOM 2032 N N . SER A 1 265 ? 26.372 19.234 -16.140 1.00 93.44 265 SER A N 1
ATOM 2033 C CA . SER A 1 265 ? 27.466 18.855 -15.242 1.00 93.44 265 SER A CA 1
ATOM 2034 C C . SER A 1 265 ? 27.075 18.861 -13.758 1.00 93.44 265 SER A C 1
ATOM 2036 O O . SER A 1 265 ? 27.761 18.229 -12.947 1.00 93.44 265 SER A O 1
ATOM 2038 N N . VAL A 1 266 ? 25.956 19.510 -13.404 1.00 94.94 266 VAL A N 1
ATOM 2039 C CA . VAL A 1 266 ? 25.453 19.586 -12.027 1.00 94.94 266 VAL A CA 1
ATOM 2040 C C . VAL A 1 266 ? 25.185 18.192 -11.480 1.00 94.94 266 VAL A C 1
ATOM 2042 O O . VAL A 1 266 ? 24.729 17.284 -12.175 1.00 94.94 266 VAL A O 1
ATOM 2045 N N . LEU A 1 267 ? 25.498 18.027 -10.202 1.00 95.50 267 LEU A N 1
ATOM 2046 C CA . LEU A 1 267 ? 25.417 16.754 -9.513 1.00 95.50 267 LEU A CA 1
ATOM 2047 C C . LEU A 1 267 ? 24.055 16.601 -8.852 1.00 95.50 267 LEU A C 1
ATOM 2049 O O . LEU A 1 267 ? 23.610 17.475 -8.110 1.00 95.50 267 LEU A O 1
ATOM 2053 N N . VAL A 1 268 ? 23.429 15.459 -9.098 1.00 95.19 268 VAL A N 1
ATOM 2054 C CA . VAL A 1 268 ? 22.118 15.087 -8.570 1.00 95.19 268 VAL A CA 1
ATOM 2055 C C . VAL A 1 268 ? 22.234 13.778 -7.799 1.00 95.19 268 VAL A C 1
ATOM 2057 O O . VAL A 1 268 ? 23.126 12.967 -8.061 1.00 95.19 268 VAL A O 1
ATOM 2060 N N . TRP A 1 269 ? 21.345 13.577 -6.835 1.00 93.12 269 TRP A N 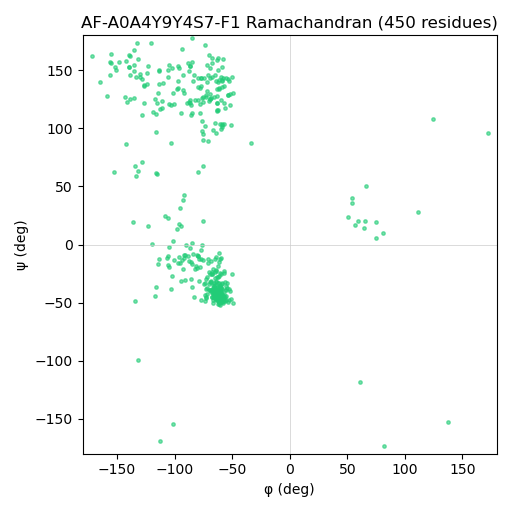1
ATOM 2061 C CA . TRP A 1 269 ? 21.345 12.397 -5.975 1.00 93.12 269 TRP A CA 1
ATOM 2062 C C . TRP A 1 269 ? 20.106 11.561 -6.253 1.00 93.12 269 TRP A C 1
ATOM 2064 O O . TRP A 1 269 ? 19.021 12.116 -6.424 1.00 93.12 269 TRP A O 1
ATOM 2074 N N . ASP A 1 270 ? 20.268 10.243 -6.306 1.00 90.50 270 ASP A N 1
ATOM 2075 C CA . ASP A 1 270 ? 19.137 9.320 -6.337 1.00 90.50 270 ASP A CA 1
ATOM 2076 C C . ASP A 1 270 ? 18.618 9.002 -4.924 1.00 90.50 270 ASP A C 1
ATOM 2078 O O . ASP A 1 270 ? 19.155 9.464 -3.914 1.00 90.50 270 ASP A O 1
ATOM 2082 N N . ASN A 1 271 ? 17.553 8.202 -4.839 1.00 84.44 271 ASN A N 1
ATOM 2083 C CA . ASN A 1 271 ? 16.965 7.802 -3.556 1.00 84.44 271 ASN A CA 1
ATOM 2084 C C . ASN A 1 271 ? 17.830 6.813 -2.749 1.00 84.44 271 ASN A C 1
ATOM 2086 O O . ASN A 1 271 ? 17.565 6.610 -1.566 1.00 84.44 271 ASN A O 1
ATOM 2090 N N . ALA A 1 272 ? 18.857 6.217 -3.361 1.00 85.56 272 ALA A N 1
ATOM 2091 C CA . ALA A 1 272 ? 19.832 5.357 -2.699 1.00 85.56 272 ALA A CA 1
ATOM 2092 C C . ALA A 1 272 ? 21.047 6.147 -2.178 1.00 85.56 272 ALA A C 1
ATOM 2094 O O . ALA A 1 272 ? 21.958 5.563 -1.592 1.00 85.56 272 ALA A O 1
ATOM 2095 N N . GLY A 1 273 ? 21.078 7.468 -2.386 1.00 89.56 273 GLY A N 1
ATOM 2096 C CA . GLY A 1 273 ? 22.205 8.314 -2.010 1.00 89.56 273 GLY A CA 1
ATOM 2097 C C . GLY A 1 273 ? 23.408 8.163 -2.941 1.00 89.56 273 GLY A C 1
ATOM 2098 O O . GLY A 1 273 ? 24.513 8.533 -2.555 1.00 89.56 273 GLY A O 1
ATOM 2099 N N . SER A 1 274 ? 23.227 7.643 -4.157 1.00 93.12 274 SER A N 1
ATOM 2100 C CA . SER A 1 274 ? 24.272 7.646 -5.181 1.00 93.12 274 SER A CA 1
ATOM 2101 C C . SER A 1 274 ? 24.230 8.931 -6.000 1.00 93.12 274 SER A C 1
ATOM 2103 O O . SER A 1 274 ? 23.183 9.553 -6.201 1.00 93.12 274 SER A O 1
ATOM 2105 N N . LYS A 1 275 ? 25.408 9.338 -6.469 1.00 95.88 275 LYS A N 1
ATOM 2106 C CA . LYS A 1 275 ? 25.640 10.613 -7.143 1.00 95.88 275 LYS A CA 1
ATOM 2107 C C . LYS A 1 275 ? 25.707 10.424 -8.656 1.00 95.88 275 LYS A C 1
ATOM 2109 O O . LYS A 1 275 ? 26.490 9.614 -9.145 1.00 95.88 275 LYS A O 1
ATOM 2114 N N . HIS A 1 276 ? 24.955 11.241 -9.384 1.00 96.38 276 HIS A N 1
ATOM 2115 C CA . HIS A 1 276 ? 24.860 11.241 -10.846 1.00 96.38 276 HIS A CA 1
ATOM 2116 C C . HIS A 1 276 ? 24.983 12.667 -11.392 1.00 96.38 276 HIS A C 1
ATOM 2118 O O . HIS A 1 276 ? 25.017 13.629 -10.626 1.00 96.38 276 HIS A O 1
ATOM 2124 N N . THR A 1 277 ? 25.045 12.822 -12.714 1.00 97.38 277 THR A N 1
ATOM 2125 C CA . THR A 1 277 ? 24.985 14.140 -13.368 1.00 97.38 277 THR A CA 1
ATOM 2126 C C . THR A 1 277 ? 23.567 14.461 -13.840 1.00 97.38 277 THR A C 1
ATOM 2128 O O . THR A 1 277 ? 22.797 13.558 -14.178 1.00 97.38 277 THR A O 1
ATOM 2131 N N . LEU A 1 278 ? 23.225 15.746 -13.942 1.00 97.00 278 LEU A N 1
ATOM 2132 C CA . LEU A 1 278 ? 21.968 16.195 -14.542 1.00 97.00 278 LEU A CA 1
ATOM 2133 C C . LEU A 1 278 ? 21.846 15.714 -16.001 1.00 97.00 278 LEU A C 1
ATOM 2135 O O . LEU A 1 278 ? 20.768 15.322 -16.443 1.00 97.00 278 LEU A O 1
ATOM 2139 N N . GLY A 1 279 ? 22.962 15.623 -16.732 1.00 97.69 279 GLY A N 1
ATOM 2140 C CA . GLY A 1 279 ? 22.991 15.014 -18.065 1.00 97.69 279 GLY A CA 1
ATOM 2141 C C . GLY A 1 279 ? 22.542 13.545 -18.076 1.00 97.69 279 GLY A C 1
ATOM 2142 O O . GLY A 1 279 ? 21.787 13.142 -18.965 1.00 97.69 279 GLY A O 1
ATOM 2143 N N . LYS A 1 280 ? 22.950 12.746 -17.079 1.00 97.56 280 LYS A N 1
ATOM 2144 C CA . LYS A 1 280 ? 22.499 11.353 -16.902 1.00 97.56 280 LYS A CA 1
ATOM 2145 C C . LYS A 1 280 ? 21.011 11.292 -16.550 1.00 97.56 280 LYS A C 1
ATOM 2147 O O . LYS A 1 280 ? 20.295 10.460 -17.101 1.00 97.56 280 LYS A O 1
ATOM 2152 N N . LEU A 1 281 ? 20.523 12.208 -15.713 1.00 97.75 281 LEU A N 1
ATOM 2153 C CA . LEU A 1 281 ? 19.093 12.327 -15.421 1.00 97.75 281 LEU A CA 1
ATOM 2154 C C . LEU A 1 281 ? 18.280 12.598 -16.696 1.00 97.75 281 LEU A C 1
ATOM 2156 O O . LEU A 1 281 ? 17.316 11.887 -16.966 1.00 97.75 281 LEU A O 1
ATOM 2160 N N . TRP A 1 282 ? 18.708 13.533 -17.545 1.00 97.75 282 TRP A N 1
ATOM 2161 C CA . TRP A 1 282 ? 18.036 13.792 -18.822 1.00 97.75 282 TRP A CA 1
ATOM 2162 C C . TRP A 1 282 ? 18.112 12.621 -19.812 1.00 97.75 282 TRP A C 1
ATOM 2164 O O . TRP A 1 282 ? 17.198 12.446 -20.621 1.00 97.75 282 TRP A O 1
ATOM 2174 N N . GLN A 1 283 ? 19.158 11.786 -19.757 1.00 98.06 283 GLN A N 1
ATOM 2175 C CA . GLN A 1 283 ? 19.168 10.508 -20.483 1.00 98.06 283 GLN A CA 1
ATOM 2176 C C . GLN A 1 283 ? 18.058 9.585 -19.968 1.00 98.06 283 GLN A C 1
ATOM 2178 O O . GLN A 1 283 ? 17.296 9.061 -20.780 1.00 98.06 283 GLN A O 1
ATOM 2183 N N . CYS A 1 284 ? 17.913 9.447 -18.645 1.00 98.25 284 CYS A N 1
ATOM 2184 C CA . CYS A 1 284 ? 16.827 8.670 -18.049 1.00 98.25 284 CYS A CA 1
ATOM 2185 C C . CYS A 1 284 ? 15.447 9.238 -18.411 1.00 98.25 284 CYS A C 1
ATOM 2187 O O . CYS A 1 284 ? 14.559 8.462 -18.730 1.00 98.25 284 CYS A O 1
ATOM 2189 N N . VAL A 1 285 ? 15.260 10.563 -18.446 1.00 98.06 285 VAL A N 1
ATOM 2190 C CA . VAL A 1 285 ? 13.989 11.193 -18.864 1.00 98.06 285 VAL A CA 1
ATOM 2191 C C . VAL A 1 285 ? 13.609 10.798 -20.296 1.00 98.06 285 VAL A C 1
ATOM 2193 O O . VAL A 1 285 ? 12.445 10.496 -20.564 1.00 98.06 285 VAL A O 1
ATOM 2196 N N . ARG A 1 286 ? 14.572 10.801 -21.229 1.00 98.25 286 ARG A N 1
ATOM 2197 C CA . ARG A 1 286 ? 14.334 10.390 -22.625 1.00 98.25 286 ARG A CA 1
ATOM 2198 C C . ARG A 1 286 ? 14.019 8.900 -22.728 1.00 98.25 286 ARG A C 1
ATOM 2200 O O . ARG A 1 286 ? 13.050 8.538 -23.384 1.00 98.25 286 ARG A O 1
ATOM 2207 N N . ALA A 1 287 ? 14.790 8.062 -22.040 1.00 98.38 287 ALA A N 1
ATOM 2208 C CA . ALA A 1 287 ? 14.561 6.621 -22.008 1.00 98.38 287 ALA A CA 1
ATOM 2209 C C . ALA A 1 287 ? 13.213 6.260 -21.369 1.00 98.38 287 ALA A C 1
ATOM 2211 O O . ALA A 1 287 ? 12.488 5.429 -21.901 1.00 98.38 287 ALA A O 1
ATOM 2212 N N . MET A 1 288 ? 12.827 6.928 -20.279 1.00 98.31 288 MET A N 1
ATOM 2213 C CA . MET A 1 288 ? 11.525 6.735 -19.640 1.00 98.31 288 MET A CA 1
ATOM 2214 C C . MET A 1 288 ? 10.363 7.168 -20.528 1.00 98.31 288 MET A C 1
ATOM 2216 O O . MET A 1 288 ? 9.324 6.513 -20.504 1.00 98.31 288 MET A O 1
ATOM 2220 N N . GLN A 1 289 ? 10.523 8.224 -21.334 1.00 98.12 289 GLN A N 1
ATOM 2221 C CA . GLN A 1 289 ? 9.513 8.586 -22.330 1.00 98.12 289 GLN A CA 1
ATOM 2222 C C . GLN A 1 289 ? 9.326 7.457 -23.347 1.00 98.12 289 GLN A C 1
ATOM 2224 O O . GLN A 1 289 ? 8.204 7.004 -23.532 1.00 98.12 289 GLN A O 1
ATOM 2229 N N . GLU A 1 290 ? 10.417 6.958 -23.934 1.00 97.94 290 GLU A N 1
ATOM 2230 C CA . GLU A 1 290 ? 10.359 5.855 -24.901 1.00 97.94 290 GLU A CA 1
ATOM 2231 C C . GLU A 1 290 ? 9.764 4.578 -24.281 1.00 97.94 290 GLU A C 1
ATOM 2233 O O . GLU A 1 290 ? 8.880 3.956 -24.868 1.00 97.94 290 GLU A O 1
ATOM 2238 N N . LEU A 1 291 ? 10.193 4.213 -23.066 1.00 97.88 291 LEU A N 1
ATOM 2239 C CA . LEU A 1 291 ? 9.641 3.081 -22.317 1.00 97.88 291 LEU A CA 1
ATOM 2240 C C . LEU A 1 291 ? 8.135 3.216 -22.103 1.00 97.88 291 LEU A C 1
ATOM 2242 O O . LEU A 1 291 ? 7.404 2.246 -22.289 1.00 97.88 291 LEU A O 1
ATOM 2246 N N . THR A 1 292 ? 7.680 4.407 -21.717 1.00 97.12 292 THR A N 1
ATOM 2247 C CA . THR A 1 292 ? 6.261 4.696 -21.493 1.00 97.12 292 THR A CA 1
ATOM 2248 C C . THR A 1 292 ? 5.479 4.562 -22.796 1.00 97.12 292 THR A C 1
ATOM 2250 O O . THR A 1 292 ? 4.464 3.869 -22.821 1.00 97.12 292 THR A O 1
ATOM 2253 N N . ASP A 1 293 ? 5.972 5.152 -23.887 1.00 96.12 293 ASP A N 1
ATOM 2254 C CA . ASP A 1 293 ? 5.315 5.115 -25.197 1.00 96.12 293 ASP A CA 1
ATOM 2255 C C . ASP A 1 293 ? 5.159 3.668 -25.701 1.00 96.12 293 ASP A C 1
ATOM 2257 O O . ASP A 1 293 ? 4.074 3.262 -26.127 1.00 96.12 293 ASP A O 1
ATOM 2261 N N . ILE A 1 294 ? 6.211 2.850 -25.568 1.00 97.12 294 ILE A N 1
ATOM 2262 C CA . ILE A 1 294 ? 6.160 1.427 -25.920 1.00 97.12 294 ILE A CA 1
ATOM 2263 C C . ILE A 1 294 ? 5.209 0.667 -24.982 1.00 97.12 294 ILE A C 1
ATOM 2265 O O . ILE A 1 294 ? 4.317 -0.038 -25.454 1.00 97.12 294 ILE A O 1
ATOM 2269 N N . ALA A 1 295 ? 5.339 0.812 -23.662 1.00 95.62 295 ALA A N 1
ATOM 2270 C CA . ALA A 1 295 ? 4.539 0.063 -22.688 1.00 95.62 295 ALA A CA 1
ATOM 2271 C C . ALA A 1 295 ? 3.029 0.377 -22.763 1.00 95.62 295 ALA A C 1
ATOM 2273 O O . ALA A 1 295 ? 2.199 -0.509 -22.535 1.00 95.62 295 ALA A O 1
ATOM 2274 N N . VAL A 1 296 ? 2.656 1.608 -23.133 1.00 93.88 296 VAL A N 1
ATOM 2275 C CA . VAL A 1 296 ? 1.262 1.987 -23.427 1.00 93.88 296 VAL A CA 1
ATOM 2276 C C . VAL A 1 296 ? 0.705 1.163 -24.586 1.00 93.88 296 VAL A C 1
ATOM 2278 O O . VAL A 1 296 ? -0.425 0.680 -24.495 1.00 93.88 296 VAL A O 1
ATOM 2281 N N . SER A 1 297 ? 1.494 0.972 -25.649 1.00 92.56 297 SER A N 1
ATOM 2282 C CA . SER A 1 297 ? 1.084 0.196 -26.828 1.00 92.56 297 SER A CA 1
ATOM 2283 C C . SER A 1 297 ? 0.965 -1.309 -26.554 1.00 92.56 297 SER A C 1
ATOM 2285 O O . SER A 1 297 ? 0.206 -2.003 -27.224 1.00 92.56 297 SER A O 1
ATOM 2287 N N . LEU A 1 298 ? 1.659 -1.812 -25.528 1.00 91.31 298 LEU A N 1
ATOM 2288 C CA . LEU A 1 298 ? 1.698 -3.225 -25.146 1.00 91.31 298 LEU A CA 1
ATOM 2289 C C . LEU A 1 298 ? 0.627 -3.585 -24.104 1.00 91.31 298 LEU A C 1
ATOM 2291 O O . LEU A 1 298 ? 0.913 -4.300 -23.147 1.00 91.31 298 LEU A O 1
ATOM 2295 N N . ASP A 1 299 ? -0.599 -3.084 -24.253 1.00 84.56 299 ASP A N 1
ATOM 2296 C CA . ASP A 1 299 ? -1.691 -3.395 -23.322 1.00 84.56 299 ASP A CA 1
ATOM 2297 C C . ASP A 1 299 ? -2.045 -4.898 -23.339 1.00 84.56 299 ASP A C 1
ATOM 2299 O O . ASP A 1 299 ? -2.512 -5.401 -24.367 1.00 84.56 299 ASP A O 1
ATOM 2303 N N . PRO A 1 300 ? -1.856 -5.636 -22.224 1.00 82.62 300 PRO A N 1
ATOM 2304 C CA . PRO A 1 300 ? -2.174 -7.060 -22.168 1.00 82.62 300 PRO A CA 1
ATOM 2305 C C . PRO A 1 300 ? -3.686 -7.337 -22.188 1.00 82.62 300 PRO A C 1
ATOM 2307 O O . PRO A 1 300 ? -4.085 -8.465 -22.460 1.00 82.62 300 PRO A O 1
ATOM 2310 N N . LEU A 1 301 ? -4.537 -6.334 -21.932 1.00 81.81 301 LEU A N 1
ATOM 2311 C CA . LEU A 1 301 ? -5.996 -6.473 -21.831 1.00 81.81 301 LEU A CA 1
ATOM 2312 C C . LEU A 1 301 ? -6.747 -5.915 -23.056 1.00 81.81 301 LEU A C 1
ATOM 2314 O O . LEU A 1 301 ? -7.928 -5.576 -22.967 1.00 81.81 301 LEU A O 1
ATOM 2318 N N . ALA A 1 302 ? -6.074 -5.813 -24.208 1.00 71.00 302 ALA A N 1
ATOM 2319 C CA . ALA A 1 302 ? -6.662 -5.417 -25.495 1.00 71.00 302 ALA A CA 1
ATOM 2320 C C . ALA A 1 302 ? -7.422 -4.069 -25.480 1.00 71.00 302 ALA A C 1
ATOM 2322 O O . ALA A 1 302 ? -8.437 -3.920 -26.159 1.00 71.00 302 ALA A O 1
ATOM 2323 N N . HIS A 1 303 ? -6.947 -3.083 -24.709 1.00 67.94 303 HIS A N 1
ATOM 2324 C CA . HIS A 1 303 ? -7.563 -1.754 -24.563 1.00 67.94 303 HIS A CA 1
ATOM 2325 C C . HIS A 1 303 ? -8.961 -1.740 -23.921 1.00 67.94 303 HIS A C 1
ATOM 2327 O O . HIS A 1 303 ? -9.635 -0.708 -23.935 1.00 67.94 303 HIS A O 1
ATOM 2333 N N . ALA A 1 304 ? -9.378 -2.845 -23.295 1.00 68.12 304 ALA A N 1
ATOM 2334 C CA . ALA A 1 304 ? -10.549 -2.919 -22.424 1.00 68.12 304 ALA A CA 1
ATOM 2335 C C . ALA A 1 304 ? -10.119 -3.271 -20.986 1.00 68.12 304 ALA A C 1
ATOM 2337 O O . ALA A 1 304 ? -10.490 -4.332 -20.474 1.00 68.12 304 ALA A O 1
ATOM 2338 N N . PRO A 1 305 ? -9.301 -2.427 -20.323 1.00 73.81 305 PRO A N 1
ATOM 2339 C CA . PRO A 1 305 ? -8.755 -2.765 -19.020 1.00 73.81 305 PRO A CA 1
ATOM 2340 C C . PRO A 1 305 ? -9.882 -2.910 -17.996 1.00 73.81 305 PRO A C 1
ATOM 2342 O O . PRO A 1 305 ? -10.634 -1.970 -17.731 1.00 73.81 305 PRO A O 1
ATOM 2345 N N . ALA A 1 306 ? -9.972 -4.089 -17.383 1.00 87.44 306 ALA A N 1
ATOM 2346 C CA . ALA A 1 306 ? -10.684 -4.223 -16.125 1.00 87.44 306 ALA A CA 1
ATOM 2347 C C . ALA A 1 306 ? -9.949 -3.370 -15.083 1.00 87.44 306 ALA A C 1
ATOM 2349 O O . ALA A 1 306 ? -8.732 -3.491 -14.932 1.00 87.44 306 ALA A O 1
ATOM 2350 N N . MET A 1 307 ? -10.669 -2.500 -14.383 1.00 93.69 307 MET A N 1
ATOM 2351 C CA . MET A 1 307 ? -10.100 -1.723 -13.285 1.00 93.69 307 MET A CA 1
ATOM 2352 C C . MET A 1 307 ? -10.112 -2.557 -12.007 1.00 93.69 307 MET A C 1
ATOM 2354 O O . MET A 1 307 ? -11.034 -3.336 -11.788 1.00 93.69 307 MET A O 1
ATOM 2358 N N . ALA A 1 308 ? -9.113 -2.386 -11.153 1.00 95.69 308 ALA A N 1
ATOM 2359 C CA . ALA A 1 308 ? -9.002 -3.060 -9.868 1.00 95.69 308 ALA A CA 1
ATOM 2360 C C . ALA A 1 308 ? -8.587 -2.057 -8.792 1.00 95.69 308 ALA A C 1
ATOM 2362 O O . ALA A 1 308 ? -7.871 -1.094 -9.076 1.00 95.69 308 ALA A O 1
ATOM 2363 N N . LEU A 1 309 ? -9.027 -2.290 -7.554 1.00 96.50 309 LEU A N 1
ATOM 2364 C CA . LEU A 1 309 ? -8.457 -1.596 -6.407 1.00 96.50 309 LEU A CA 1
ATOM 2365 C C . LEU A 1 309 ? -7.119 -2.245 -6.067 1.00 96.50 309 LEU A C 1
ATOM 2367 O O . LEU A 1 309 ? -7.011 -3.468 -5.998 1.00 96.50 309 LEU A O 1
ATOM 2371 N N . MET A 1 310 ? -6.115 -1.418 -5.820 1.00 94.44 310 MET A N 1
ATOM 2372 C CA . MET A 1 310 ? -4.804 -1.848 -5.374 1.00 94.44 310 MET A CA 1
ATOM 2373 C C . MET A 1 310 ? -4.543 -1.304 -3.974 1.00 94.44 310 MET A C 1
ATOM 2375 O O . MET A 1 310 ? -4.564 -0.093 -3.749 1.00 94.44 310 MET A O 1
ATOM 2379 N N . HIS A 1 311 ? -4.285 -2.215 -3.037 1.00 94.62 311 HIS A N 1
ATOM 2380 C CA . HIS A 1 311 ? -3.820 -1.870 -1.700 1.00 94.62 311 HIS A CA 1
ATOM 2381 C C . HIS A 1 311 ? -2.326 -1.529 -1.765 1.00 94.62 311 HIS A C 1
ATOM 2383 O O . HIS A 1 311 ? -1.526 -2.366 -2.185 1.00 94.62 311 HIS A O 1
ATOM 2389 N N . ALA A 1 312 ? -1.946 -0.315 -1.365 1.00 88.19 312 ALA A N 1
ATOM 2390 C CA . ALA A 1 312 ? -0.581 0.184 -1.545 1.00 88.19 312 ALA A CA 1
ATOM 2391 C C . ALA A 1 312 ? 0.461 -0.528 -0.661 1.00 88.19 312 ALA A C 1
ATOM 2393 O O . ALA A 1 312 ? 1.632 -0.580 -1.027 1.00 88.19 312 ALA A O 1
ATOM 2394 N N . ASP A 1 313 ? 0.031 -1.088 0.475 1.00 89.69 313 ASP A N 1
ATOM 2395 C CA . ASP A 1 313 ? 0.891 -1.822 1.412 1.00 89.69 313 ASP A CA 1
ATOM 2396 C C . ASP A 1 313 ? 0.287 -3.182 1.825 1.00 89.69 313 ASP A C 1
ATOM 2398 O O . ASP A 1 313 ? -0.130 -3.388 2.967 1.00 89.69 313 ASP A O 1
ATOM 2402 N N . TYR A 1 314 ? 0.114 -4.098 0.865 1.00 94.75 314 TYR A N 1
ATOM 2403 C CA . TYR A 1 314 ? -0.454 -5.426 1.134 1.00 94.75 314 TYR A CA 1
ATOM 2404 C C . TYR A 1 314 ? 0.574 -6.337 1.826 1.00 94.75 314 TYR A C 1
ATOM 2406 O O . TYR A 1 314 ? 1.352 -7.031 1.172 1.00 94.75 314 TYR A O 1
ATOM 2414 N N . SER A 1 315 ? 0.577 -6.304 3.161 1.00 94.12 315 SER A N 1
ATOM 2415 C CA . SER A 1 315 ? 1.546 -7.002 4.013 1.00 94.12 315 SER A CA 1
ATOM 2416 C C . SER A 1 315 ? 0.864 -7.704 5.192 1.00 94.12 315 SER A C 1
ATOM 2418 O O . SER A 1 315 ? 0.159 -7.084 5.996 1.00 94.12 315 SER A O 1
ATOM 2420 N N . CYS A 1 316 ? 1.114 -9.006 5.333 1.00 94.81 316 CYS A N 1
ATOM 2421 C CA . CYS A 1 316 ? 0.695 -9.821 6.470 1.00 94.81 316 CYS A CA 1
ATOM 2422 C C . CYS A 1 316 ? 1.405 -9.484 7.790 1.00 94.81 316 CYS A C 1
ATOM 2424 O O . CYS A 1 316 ? 0.916 -9.857 8.859 1.00 94.81 316 CYS A O 1
ATOM 2426 N N . TRP A 1 317 ? 2.499 -8.723 7.733 1.00 92.69 317 TRP A N 1
ATOM 2427 C CA . TRP A 1 317 ? 3.198 -8.232 8.921 1.00 92.69 317 TRP A CA 1
ATOM 2428 C C . TRP A 1 317 ? 2.594 -6.996 9.567 1.00 92.69 317 TRP A C 1
ATOM 2430 O O . TRP A 1 317 ? 2.919 -6.682 10.714 1.00 92.69 317 TRP A O 1
ATOM 2440 N N . ARG A 1 318 ? 1.754 -6.262 8.834 1.00 91.25 318 ARG A N 1
ATOM 2441 C CA . ARG A 1 318 ? 1.253 -4.957 9.285 1.00 91.25 318 ARG A CA 1
ATOM 2442 C C . ARG A 1 318 ? -0.244 -4.795 9.084 1.00 91.25 318 ARG A C 1
ATOM 2444 O O . ARG A 1 318 ? -0.939 -4.416 10.023 1.00 91.25 318 ARG A O 1
ATOM 2451 N N . ASN A 1 319 ? -0.730 -5.120 7.889 1.00 95.44 319 ASN A N 1
ATOM 2452 C CA . ASN A 1 319 ? -2.028 -4.652 7.406 1.00 95.44 319 ASN A CA 1
ATOM 2453 C C . ASN A 1 319 ? -3.063 -5.766 7.221 1.00 95.44 319 ASN A C 1
ATOM 2455 O O . ASN A 1 319 ? -4.252 -5.477 7.095 1.00 95.44 319 ASN A O 1
ATOM 2459 N N . ILE A 1 320 ? -2.642 -7.034 7.267 1.00 97.75 320 ILE A N 1
ATOM 2460 C CA . ILE A 1 320 ? -3.546 -8.190 7.276 1.00 97.75 320 ILE A CA 1
ATOM 2461 C C . ILE A 1 320 ? -3.600 -8.788 8.674 1.00 97.75 320 ILE A C 1
ATOM 2463 O O . ILE A 1 320 ? -2.592 -9.226 9.224 1.00 97.75 320 ILE A O 1
ATOM 2467 N N . LEU A 1 321 ? -4.799 -8.819 9.244 1.00 97.88 321 LEU A N 1
ATOM 2468 C CA . LEU A 1 321 ? -5.062 -9.286 10.594 1.00 97.88 321 LEU A CA 1
ATOM 2469 C C . LEU A 1 321 ? -5.675 -10.681 10.535 1.00 97.88 321 LEU A C 1
ATOM 2471 O O . LEU A 1 321 ? -6.751 -10.868 9.971 1.00 97.88 321 LEU A O 1
ATOM 2475 N N . PHE A 1 322 ? -5.013 -11.658 11.142 1.00 98.06 322 PHE A N 1
ATOM 2476 C CA . PHE A 1 322 ? -5.467 -13.043 11.186 1.00 98.06 322 PHE A CA 1
ATOM 2477 C C . PHE A 1 322 ? -6.216 -13.336 12.482 1.00 98.06 322 PHE A C 1
ATOM 2479 O O . PHE A 1 322 ? -5.932 -12.754 13.533 1.00 98.06 322 PHE A O 1
ATOM 2486 N N . SER A 1 323 ? -7.139 -14.294 12.425 1.00 97.25 323 SER A N 1
ATOM 2487 C CA . SER A 1 323 ? -7.711 -14.912 13.620 1.00 97.25 323 SER A CA 1
ATOM 2488 C C . SER A 1 323 ? -6.618 -15.541 14.502 1.00 97.25 323 SER A C 1
ATOM 2490 O O . SER A 1 323 ? -5.527 -15.845 14.010 1.00 97.25 323 SER A O 1
ATOM 2492 N N . PRO A 1 324 ? -6.879 -15.780 15.803 1.00 95.38 324 PRO A N 1
ATOM 2493 C CA . PRO A 1 324 ? -5.888 -16.378 16.704 1.00 95.38 324 PRO A CA 1
ATOM 2494 C C . PRO A 1 324 ? -5.341 -17.737 16.239 1.00 95.38 324 PRO A C 1
ATOM 2496 O O . PRO A 1 324 ? -4.178 -18.042 16.465 1.00 95.38 324 PRO A O 1
ATOM 2499 N N . ASP A 1 325 ? -6.163 -18.534 15.554 1.00 94.62 325 ASP A N 1
ATOM 2500 C CA . ASP A 1 325 ? -5.798 -19.833 14.969 1.00 94.62 325 ASP A CA 1
ATOM 2501 C C . ASP A 1 325 ? -5.159 -19.730 13.568 1.00 94.62 325 ASP A C 1
ATOM 2503 O O . ASP A 1 325 ? -4.857 -20.751 12.949 1.00 94.62 325 ASP A O 1
ATOM 2507 N N . ARG A 1 326 ? -4.972 -18.507 13.051 1.00 95.12 326 ARG A N 1
ATOM 2508 C CA . ARG A 1 326 ? -4.461 -18.195 11.703 1.00 95.12 326 ARG A CA 1
ATOM 2509 C C . ARG A 1 326 ? -5.269 -18.812 10.554 1.00 95.12 326 ARG A C 1
ATOM 2511 O O . ARG A 1 326 ? -4.783 -18.875 9.429 1.00 95.12 326 ARG A O 1
ATOM 2518 N N . ALA A 1 327 ? -6.499 -19.260 10.812 1.00 94.88 327 ALA A N 1
ATOM 2519 C CA . ALA A 1 327 ? -7.327 -19.952 9.827 1.00 94.88 327 ALA A CA 1
ATOM 2520 C C . ALA A 1 327 ? -8.138 -19.010 8.922 1.00 94.88 327 ALA A C 1
ATOM 2522 O O . ALA A 1 327 ? -8.659 -19.447 7.898 1.00 94.88 327 ALA A O 1
ATOM 2523 N N . ARG A 1 328 ? -8.270 -17.728 9.286 1.00 96.31 328 ARG A N 1
ATOM 2524 C CA . ARG A 1 328 ? -8.984 -16.718 8.492 1.00 96.31 328 ARG A CA 1
ATOM 2525 C C . ARG A 1 328 ? -8.372 -15.331 8.658 1.00 96.31 328 ARG A C 1
ATOM 2527 O O . ARG A 1 328 ? -7.744 -15.033 9.673 1.00 96.31 328 ARG A O 1
ATOM 2534 N N . ILE A 1 329 ? -8.614 -14.478 7.668 1.00 98.12 329 ILE A N 1
ATOM 2535 C CA . ILE A 1 329 ? -8.333 -13.043 7.739 1.00 98.12 329 ILE A CA 1
ATOM 2536 C C . ILE A 1 329 ? -9.559 -12.353 8.347 1.00 98.12 329 ILE A C 1
ATOM 2538 O O . ILE A 1 329 ? -10.668 -12.492 7.840 1.00 98.12 329 ILE A O 1
ATOM 2542 N N . GLU A 1 330 ? -9.344 -11.635 9.444 1.00 97.06 330 GLU A N 1
ATOM 2543 C CA . GLU A 1 330 ? -10.341 -10.895 10.233 1.00 97.06 330 GLU A CA 1
ATOM 2544 C C . GLU A 1 330 ? -10.331 -9.390 9.936 1.00 97.06 330 GLU A C 1
ATOM 2546 O O . GLU A 1 330 ? -11.233 -8.665 10.349 1.00 97.06 330 GLU A O 1
ATOM 2551 N N . GLY A 1 331 ? -9.294 -8.895 9.260 1.00 97.38 331 GLY A N 1
ATOM 2552 C CA . GLY A 1 331 ? -9.177 -7.483 8.930 1.00 97.38 331 GLY A CA 1
ATOM 2553 C C . GLY A 1 331 ? -8.126 -7.214 7.863 1.00 97.38 331 GLY A C 1
ATOM 2554 O O . GLY A 1 331 ? -7.048 -7.802 7.888 1.00 97.38 331 GLY A O 1
ATOM 2555 N N . VAL A 1 332 ? -8.444 -6.301 6.955 1.00 97.81 332 VAL A N 1
ATOM 2556 C CA . VAL A 1 332 ? -7.519 -5.639 6.037 1.00 97.81 332 VAL A CA 1
ATOM 2557 C C . VAL A 1 332 ? -7.592 -4.151 6.358 1.00 97.81 332 VAL A C 1
ATOM 2559 O O . VAL A 1 332 ? -8.653 -3.534 6.226 1.00 97.81 332 VAL A O 1
ATOM 2562 N N . ILE A 1 333 ? -6.492 -3.597 6.854 1.00 95.38 333 ILE A N 1
ATOM 2563 C CA . ILE A 1 333 ? -6.410 -2.230 7.379 1.00 95.38 333 ILE A CA 1
ATOM 2564 C C . ILE A 1 333 ? -5.376 -1.413 6.603 1.00 95.38 333 ILE A C 1
ATOM 2566 O O . ILE A 1 333 ? -4.630 -1.958 5.808 1.00 95.38 333 ILE A O 1
ATOM 2570 N N . ASP A 1 334 ? -5.306 -0.113 6.891 1.00 92.44 334 ASP A N 1
ATOM 2571 C CA . ASP A 1 334 ? -4.355 0.820 6.266 1.00 92.44 334 ASP A CA 1
ATOM 2572 C C . ASP A 1 334 ? -4.582 1.041 4.762 1.00 92.44 334 ASP A C 1
ATOM 2574 O O . ASP A 1 334 ? -3.669 1.022 3.946 1.00 92.44 334 ASP A O 1
ATOM 2578 N N . TRP A 1 335 ? -5.836 1.342 4.416 1.00 94.06 335 TRP A N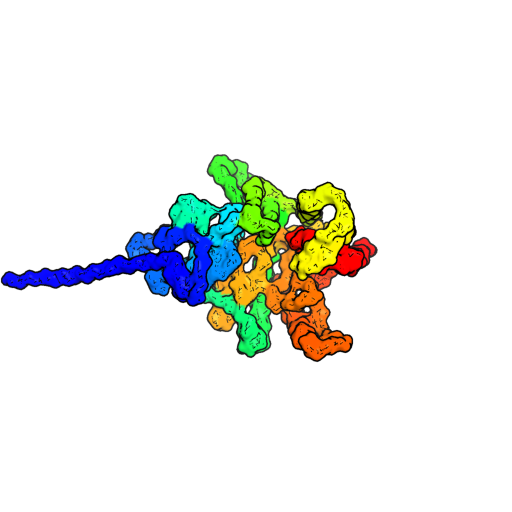 1
ATOM 2579 C CA . TRP A 1 335 ? -6.277 1.721 3.068 1.00 94.06 335 TRP A CA 1
ATOM 2580 C C . TRP A 1 335 ? -5.900 3.154 2.660 1.00 94.06 335 TRP A C 1
ATOM 2582 O O . TRP A 1 335 ? -6.524 3.730 1.767 1.00 94.06 335 TRP A O 1
ATOM 2592 N N . ASP A 1 336 ? -4.907 3.744 3.327 1.00 88.31 336 ASP A N 1
ATOM 2593 C CA . ASP A 1 336 ? -4.301 4.975 2.835 1.00 88.31 336 ASP A CA 1
ATOM 2594 C C . ASP A 1 336 ? -3.682 4.708 1.462 1.00 88.31 336 ASP A C 1
ATOM 2596 O O . ASP A 1 336 ? -3.129 3.639 1.201 1.00 88.31 336 ASP A O 1
ATOM 2600 N N . ASP A 1 337 ? -3.806 5.684 0.567 1.00 87.00 337 ASP A N 1
ATOM 2601 C CA . ASP A 1 337 ? -3.191 5.654 -0.765 1.00 87.00 337 ASP A CA 1
ATOM 2602 C C . ASP A 1 337 ? -3.618 4.474 -1.639 1.00 87.00 337 ASP A C 1
ATOM 2604 O O . ASP A 1 337 ? -2.943 4.131 -2.611 1.00 87.00 337 ASP A O 1
ATOM 2608 N N . ALA A 1 338 ? -4.759 3.860 -1.320 1.00 94.12 338 ALA A N 1
ATOM 2609 C CA . ALA A 1 338 ? -5.386 2.893 -2.194 1.00 94.12 338 ALA A CA 1
ATOM 2610 C C . ALA A 1 338 ? -5.754 3.569 -3.519 1.00 94.12 338 ALA A C 1
ATOM 2612 O O . ALA A 1 338 ? -6.306 4.676 -3.557 1.00 94.12 338 ALA A O 1
ATOM 2613 N N . ILE A 1 339 ? -5.442 2.891 -4.619 1.00 95.06 339 ILE A N 1
ATOM 2614 C CA . ILE A 1 339 ? -5.652 3.433 -5.959 1.00 95.06 339 ILE A CA 1
ATOM 2615 C C . ILE A 1 339 ? -6.382 2.439 -6.840 1.00 95.06 339 ILE A C 1
ATOM 2617 O O . ILE A 1 339 ? -6.173 1.229 -6.771 1.00 95.06 339 ILE A O 1
ATOM 2621 N N . VAL A 1 340 ? -7.240 2.975 -7.693 1.00 96.50 340 VAL A N 1
ATOM 2622 C CA . VAL A 1 340 ? -7.889 2.253 -8.773 1.00 96.50 340 VAL A CA 1
ATOM 2623 C C . VAL A 1 340 ? -6.991 2.337 -9.998 1.00 96.50 340 VAL A C 1
ATOM 2625 O O . VAL A 1 340 ? -6.664 3.428 -10.465 1.00 96.50 340 VAL A O 1
ATOM 2628 N N . VAL A 1 341 ? -6.582 1.179 -10.507 1.00 95.50 341 VAL A N 1
ATOM 2629 C CA . VAL A 1 341 ? -5.642 1.031 -11.627 1.00 95.50 341 VAL A CA 1
ATOM 2630 C C . VAL A 1 341 ? -6.103 -0.084 -12.568 1.00 95.50 341 VAL A C 1
ATOM 2632 O O . VAL A 1 341 ? -6.926 -0.913 -12.169 1.00 95.50 341 VAL A O 1
ATOM 2635 N N . PRO A 1 342 ? -5.607 -0.138 -13.816 1.00 94.81 342 PRO A N 1
ATOM 2636 C CA . PRO A 1 342 ? -5.764 -1.316 -14.655 1.00 94.81 342 PRO A CA 1
ATOM 2637 C C . PRO A 1 342 ? -5.281 -2.578 -13.929 1.00 94.81 342 PRO A C 1
ATOM 2639 O O . PRO A 1 342 ? -4.288 -2.561 -13.198 1.00 94.81 342 PRO A O 1
ATOM 2642 N N . ARG A 1 343 ? -6.006 -3.682 -14.101 1.00 93.25 343 ARG A N 1
ATOM 2643 C CA . ARG A 1 343 ? -5.806 -4.916 -13.332 1.00 93.25 343 ARG A CA 1
ATOM 2644 C C . ARG A 1 343 ? -4.426 -5.551 -13.513 1.00 93.25 343 ARG A C 1
ATOM 2646 O O . ARG A 1 343 ? -3.936 -6.197 -12.593 1.00 93.25 343 ARG A O 1
ATOM 2653 N N . ASP A 1 344 ? -3.777 -5.335 -14.655 1.00 92.94 344 ASP A N 1
ATOM 2654 C CA . ASP A 1 344 ? -2.392 -5.750 -14.900 1.00 92.94 344 ASP A CA 1
ATOM 2655 C C . ASP A 1 344 ? -1.394 -5.038 -13.982 1.00 92.94 344 ASP A C 1
ATOM 2657 O O . ASP A 1 344 ? -0.412 -5.657 -13.565 1.00 92.94 344 ASP A O 1
ATOM 2661 N N . LEU A 1 345 ? -1.673 -3.786 -13.604 1.00 94.19 345 LEU A N 1
ATOM 2662 C CA . LEU A 1 345 ? -0.873 -3.053 -12.623 1.00 94.19 345 LEU A CA 1
ATOM 2663 C C . LEU A 1 345 ? -1.123 -3.542 -11.190 1.00 94.19 345 LEU A C 1
ATOM 2665 O O . LEU A 1 345 ? -0.192 -3.596 -10.391 1.00 94.19 345 LEU A O 1
ATOM 2669 N N . ALA A 1 346 ? -2.356 -3.963 -10.886 1.00 94.12 346 ALA A N 1
ATOM 2670 C CA . ALA A 1 346 ? -2.743 -4.501 -9.578 1.00 94.12 346 ALA A CA 1
ATOM 2671 C C . ALA A 1 346 ? -2.290 -5.956 -9.331 1.00 94.12 346 ALA A C 1
ATOM 2673 O O . ALA A 1 346 ? -2.477 -6.476 -8.232 1.00 94.12 346 ALA A O 1
ATOM 2674 N N . ALA A 1 347 ? -1.696 -6.642 -10.313 1.00 93.75 347 ALA A N 1
ATOM 2675 C CA . ALA A 1 347 ? -1.163 -7.998 -10.153 1.00 93.75 347 ALA A CA 1
ATOM 2676 C C . ALA A 1 347 ? 0.168 -7.996 -9.365 1.00 93.75 347 ALA A C 1
ATOM 2678 O O . ALA A 1 347 ? 1.238 -8.270 -9.910 1.00 93.75 347 ALA A O 1
ATOM 2679 N N . LEU A 1 348 ? 0.091 -7.650 -8.075 1.00 92.88 348 LEU A N 1
ATOM 2680 C CA . LEU A 1 348 ? 1.213 -7.566 -7.137 1.00 92.88 348 LEU A CA 1
ATOM 2681 C C . LEU A 1 348 ? 1.233 -8.746 -6.163 1.00 92.88 348 LEU A C 1
ATOM 2683 O O . LEU A 1 348 ? 0.208 -9.374 -5.897 1.00 92.88 348 LEU A O 1
ATOM 2687 N N . TYR A 1 349 ? 2.415 -9.062 -5.644 1.00 94.19 349 TYR A N 1
ATOM 2688 C CA . TYR A 1 349 ? 2.574 -10.032 -4.563 1.00 94.19 349 TYR A CA 1
ATOM 2689 C C . TYR A 1 349 ? 2.418 -9.350 -3.197 1.00 94.19 349 TYR A C 1
ATOM 2691 O O . TYR A 1 349 ? 2.739 -8.166 -3.085 1.00 94.19 349 TYR A O 1
ATOM 2699 N N . PRO A 1 350 ? 1.995 -10.089 -2.152 1.00 94.31 350 PRO A N 1
ATOM 2700 C CA . PRO A 1 350 ? 2.183 -9.653 -0.772 1.00 94.31 350 PRO A CA 1
ATOM 2701 C C . PRO A 1 350 ? 3.654 -9.325 -0.517 1.00 94.31 350 PRO A C 1
ATOM 2703 O O . PRO A 1 350 ? 4.530 -10.032 -1.028 1.00 94.31 350 PRO A O 1
ATOM 2706 N N . GLU A 1 351 ? 3.929 -8.289 0.278 1.00 90.88 351 GLU A N 1
ATOM 2707 C CA . GLU A 1 351 ? 5.302 -7.816 0.496 1.00 90.88 351 GLU A CA 1
ATOM 2708 C C . GLU A 1 351 ? 6.220 -8.942 0.993 1.00 90.88 351 GLU A C 1
ATOM 2710 O O . GLU A 1 351 ? 7.369 -9.045 0.560 1.00 90.88 351 GLU A O 1
ATOM 2715 N N . GLU A 1 352 ? 5.693 -9.847 1.822 1.00 90.12 352 GLU A N 1
ATOM 2716 C CA . GLU A 1 352 ? 6.402 -10.993 2.405 1.00 90.12 352 GLU A CA 1
ATOM 2717 C C . GLU A 1 352 ? 7.027 -11.928 1.383 1.00 90.12 352 GLU A C 1
ATOM 2719 O O . GLU A 1 352 ? 7.985 -12.621 1.706 1.00 90.12 352 GLU A O 1
ATOM 2724 N N . LEU A 1 353 ? 6.520 -11.913 0.152 1.00 91.94 353 LEU A N 1
ATOM 2725 C CA . LEU A 1 353 ? 7.002 -12.745 -0.942 1.00 91.94 353 LEU A CA 1
ATOM 2726 C C . LEU A 1 353 ? 7.977 -11.995 -1.871 1.00 91.94 353 LEU A C 1
ATOM 2728 O O . LEU A 1 353 ? 8.214 -12.449 -2.995 1.00 91.94 353 LEU A O 1
ATOM 2732 N N . THR A 1 354 ? 8.482 -10.825 -1.458 1.00 87.75 354 THR A N 1
ATOM 2733 C CA . THR A 1 354 ? 9.246 -9.885 -2.304 1.00 87.75 354 THR A CA 1
ATOM 2734 C C . THR A 1 354 ? 10.508 -9.296 -1.642 1.00 87.75 354 THR A C 1
ATOM 2736 O O . THR A 1 354 ? 11.029 -8.282 -2.113 1.00 87.75 354 THR A O 1
ATOM 2739 N N . HIS A 1 355 ? 11.043 -9.909 -0.580 1.00 73.00 355 HIS A N 1
ATOM 2740 C CA . HIS A 1 355 ? 12.143 -9.380 0.247 1.00 73.00 355 HIS A CA 1
ATOM 2741 C C . HIS A 1 355 ? 13.477 -9.224 -0.466 1.00 73.00 355 HIS A C 1
ATOM 2743 O O . HIS A 1 355 ? 14.385 -8.583 0.069 1.00 73.00 355 HIS A O 1
ATOM 2749 N N . HIS A 1 356 ? 13.624 -9.789 -1.660 1.00 64.75 356 HIS A N 1
ATOM 2750 C CA . HIS A 1 356 ? 14.879 -9.758 -2.387 1.00 64.75 356 HIS A CA 1
ATOM 2751 C C . HIS A 1 356 ? 15.372 -8.324 -2.678 1.00 64.75 356 HIS A C 1
ATOM 2753 O O . HIS A 1 356 ? 14.924 -7.645 -3.608 1.00 64.75 356 HIS A O 1
ATOM 2759 N N . THR A 1 357 ? 16.373 -7.888 -1.906 1.00 52.62 357 THR A N 1
ATOM 2760 C CA . THR A 1 357 ? 16.941 -6.527 -1.889 1.00 52.62 357 THR A CA 1
ATOM 2761 C C . THR A 1 357 ? 17.582 -6.098 -3.208 1.00 52.62 357 THR A C 1
ATOM 2763 O O . THR A 1 357 ? 17.746 -4.903 -3.443 1.00 52.62 357 THR A O 1
ATOM 2766 N N . ARG A 1 358 ? 17.917 -7.046 -4.094 1.00 56.78 358 ARG A N 1
ATOM 2767 C CA . ARG A 1 358 ? 18.584 -6.774 -5.380 1.00 56.78 358 ARG A CA 1
ATOM 2768 C C . ARG A 1 358 ? 17.634 -6.800 -6.591 1.00 56.78 358 ARG A C 1
ATOM 2770 O O . ARG A 1 358 ? 18.088 -6.655 -7.720 1.00 56.78 358 ARG A O 1
ATOM 2777 N N . GLY A 1 359 ? 16.325 -6.999 -6.387 1.00 68.62 359 GLY A N 1
ATOM 2778 C CA . GLY A 1 359 ? 15.329 -7.148 -7.460 1.00 68.62 359 GLY A CA 1
ATOM 2779 C C . GLY A 1 359 ? 14.316 -6.004 -7.570 1.00 68.62 359 GLY A C 1
ATOM 2780 O O . GLY A 1 359 ? 14.459 -4.941 -6.961 1.00 68.62 359 GLY A O 1
ATOM 2781 N N . TRP A 1 360 ? 13.274 -6.226 -8.369 1.00 75.94 360 TRP A N 1
ATOM 2782 C CA . TRP A 1 360 ? 12.057 -5.414 -8.371 1.00 75.94 360 TRP A CA 1
ATOM 2783 C C . TRP A 1 360 ? 11.115 -5.945 -7.293 1.00 75.94 360 TRP A C 1
ATOM 2785 O O . TRP A 1 360 ? 10.700 -7.092 -7.385 1.00 75.94 360 TRP A O 1
ATOM 2795 N N . ARG A 1 361 ? 10.733 -5.136 -6.298 1.00 78.44 361 ARG A N 1
ATOM 2796 C CA . ARG A 1 361 ? 9.752 -5.580 -5.285 1.00 78.44 361 ARG A CA 1
ATOM 2797 C C . ARG A 1 361 ? 8.397 -5.920 -5.911 1.00 78.44 361 ARG A C 1
ATOM 2799 O O . ARG A 1 361 ? 7.798 -6.929 -5.577 1.00 78.44 361 ARG A O 1
ATOM 2806 N N . VAL A 1 362 ? 7.952 -5.113 -6.874 1.00 78.69 362 VAL A N 1
ATOM 2807 C CA . VAL A 1 362 ? 6.668 -5.297 -7.577 1.00 78.69 362 VAL A CA 1
ATOM 2808 C C . VAL A 1 362 ? 6.699 -6.376 -8.668 1.00 78.69 362 VAL A C 1
ATOM 2810 O O . VAL A 1 362 ? 5.653 -6.767 -9.176 1.00 78.69 362 VAL A O 1
ATOM 2813 N N . ASP A 1 363 ? 7.889 -6.845 -9.051 1.00 84.38 363 ASP A N 1
ATOM 2814 C CA . ASP A 1 363 ? 8.072 -7.874 -10.081 1.00 84.38 363 ASP A CA 1
ATOM 2815 C C . ASP A 1 363 ? 9.365 -8.685 -9.852 1.00 84.38 363 ASP A C 1
ATOM 2817 O O . ASP A 1 363 ? 10.305 -8.627 -10.656 1.00 84.38 363 ASP A O 1
ATOM 2821 N N . PRO A 1 364 ? 9.471 -9.404 -8.722 1.00 86.81 364 PRO A N 1
ATOM 2822 C CA . PRO A 1 364 ? 10.706 -10.077 -8.350 1.00 86.81 364 PRO A CA 1
ATOM 2823 C C . PRO A 1 364 ? 11.052 -11.176 -9.366 1.00 86.81 364 PRO A C 1
ATOM 2825 O O . PRO A 1 364 ? 10.158 -11.886 -9.837 1.00 86.81 364 PRO A O 1
ATOM 2828 N N . PRO A 1 365 ? 12.340 -11.347 -9.717 1.00 85.62 365 PRO A N 1
ATOM 2829 C CA . PRO A 1 365 ? 12.752 -12.446 -10.576 1.00 85.62 365 PRO A CA 1
ATOM 2830 C C . PRO A 1 365 ? 12.519 -13.787 -9.870 1.00 85.62 365 PRO A C 1
ATOM 2832 O O . PRO A 1 365 ? 12.685 -13.903 -8.655 1.00 85.62 365 PRO A O 1
ATOM 2835 N N . ASP A 1 366 ? 12.167 -14.815 -10.638 1.00 88.38 366 ASP A N 1
ATOM 2836 C CA . ASP A 1 366 ? 12.159 -16.183 -10.128 1.00 88.38 366 ASP A CA 1
ATOM 2837 C C . ASP A 1 366 ? 13.614 -16.685 -10.038 1.00 88.38 366 ASP A C 1
ATOM 2839 O O . ASP A 1 366 ? 14.376 -16.612 -11.004 1.00 88.38 366 ASP A O 1
ATOM 2843 N N . VAL A 1 367 ? 14.000 -17.178 -8.860 1.00 89.12 367 VAL A N 1
ATOM 2844 C CA . VAL A 1 367 ? 15.340 -17.685 -8.540 1.00 89.12 367 VAL A CA 1
ATOM 2845 C C . VAL A 1 367 ? 15.227 -19.169 -8.205 1.00 89.12 367 VAL A C 1
ATOM 2847 O O . VAL A 1 367 ? 14.451 -19.559 -7.335 1.00 89.12 367 VAL A O 1
ATOM 2850 N N . PHE A 1 368 ? 16.001 -20.010 -8.893 1.00 90.88 368 PHE A N 1
ATOM 2851 C CA . PHE A 1 368 ? 15.906 -21.473 -8.758 1.00 90.88 368 PHE A CA 1
ATOM 2852 C C . PHE A 1 368 ? 17.150 -22.132 -8.162 1.00 90.88 368 PHE A C 1
ATOM 2854 O O . PHE A 1 368 ? 17.080 -23.282 -7.735 1.00 90.88 368 PHE A O 1
ATOM 2861 N N . ALA A 1 369 ? 18.278 -21.426 -8.140 1.00 91.31 369 ALA A N 1
ATOM 2862 C CA . ALA A 1 369 ? 19.537 -21.913 -7.599 1.00 91.31 369 ALA A CA 1
ATOM 2863 C C . ALA A 1 369 ? 20.417 -20.734 -7.175 1.00 91.31 369 ALA A C 1
ATOM 2865 O O . ALA A 1 369 ? 20.271 -19.626 -7.697 1.00 91.31 369 ALA A O 1
ATOM 2866 N N . ILE A 1 370 ? 21.340 -20.997 -6.251 1.00 89.19 370 ILE A N 1
ATOM 2867 C CA . ILE A 1 370 ? 22.377 -20.043 -5.861 1.00 89.19 370 ILE A CA 1
ATOM 2868 C C . ILE A 1 370 ? 23.352 -19.896 -7.045 1.00 89.19 370 ILE A C 1
ATOM 2870 O O . ILE A 1 370 ? 23.858 -20.915 -7.528 1.00 89.19 370 ILE A O 1
ATOM 2874 N N . PRO A 1 371 ? 23.613 -18.676 -7.553 1.00 89.00 371 PRO A N 1
ATOM 2875 C CA . PRO A 1 371 ? 24.535 -18.482 -8.667 1.00 89.00 371 PRO A CA 1
ATOM 2876 C C . PRO A 1 371 ? 25.952 -18.997 -8.356 1.00 89.00 371 PRO A C 1
ATOM 2878 O O . PRO A 1 371 ? 26.447 -18.782 -7.243 1.00 89.00 371 PRO A O 1
ATOM 2881 N N . PRO A 1 372 ? 26.653 -19.626 -9.319 1.00 91.19 372 PRO A N 1
ATOM 2882 C CA . PRO A 1 372 ? 28.052 -20.003 -9.136 1.00 91.19 372 PRO A CA 1
ATOM 2883 C C . PRO A 1 372 ? 28.923 -18.789 -8.788 1.00 91.19 372 PRO A C 1
ATOM 2885 O O . PRO A 1 372 ? 28.792 -17.733 -9.404 1.00 91.19 372 PRO A O 1
ATOM 2888 N N . GLY A 1 373 ? 29.827 -18.944 -7.817 1.00 90.12 373 GLY A N 1
ATOM 2889 C CA . GLY A 1 373 ? 30.709 -17.861 -7.360 1.00 90.12 373 GLY A CA 1
ATOM 2890 C C . GLY A 1 373 ? 30.070 -16.882 -6.368 1.00 90.12 373 GLY A C 1
ATOM 2891 O O . GLY A 1 373 ? 30.677 -15.860 -6.061 1.00 90.12 373 GLY A O 1
ATOM 2892 N N . THR A 1 374 ? 28.872 -17.188 -5.859 1.00 87.38 374 THR A N 1
ATOM 2893 C CA . THR A 1 374 ? 28.270 -16.470 -4.727 1.00 87.38 374 THR A CA 1
ATOM 2894 C C . THR A 1 374 ? 29.183 -16.545 -3.500 1.00 87.38 374 THR A C 1
ATOM 2896 O O . THR A 1 374 ? 29.726 -17.604 -3.187 1.00 87.38 374 THR A O 1
ATOM 2899 N N . LEU A 1 375 ? 29.368 -15.413 -2.816 1.00 89.75 375 LEU A N 1
ATOM 2900 C CA . LEU A 1 375 ? 30.110 -15.354 -1.557 1.00 89.75 375 LEU A CA 1
ATOM 2901 C C . LEU A 1 375 ? 29.314 -16.060 -0.454 1.00 89.75 375 LEU A C 1
ATOM 2903 O O . LEU A 1 375 ? 28.097 -15.917 -0.397 1.00 89.75 375 LEU A O 1
ATOM 2907 N N . TYR A 1 376 ? 29.995 -16.758 0.455 1.00 86.12 376 TYR A N 1
ATOM 2908 C CA . TYR A 1 376 ? 29.349 -17.487 1.558 1.00 86.12 376 TYR A CA 1
ATOM 2909 C C . TYR A 1 376 ? 28.390 -16.604 2.383 1.00 86.12 376 TYR A C 1
ATOM 2911 O O . TYR A 1 376 ? 27.301 -17.025 2.756 1.00 86.12 376 TYR A O 1
ATOM 2919 N N . GLU A 1 377 ? 28.756 -15.341 2.612 1.00 87.00 377 GLU A N 1
ATOM 2920 C CA . GLU A 1 377 ? 27.921 -14.345 3.302 1.00 87.00 377 GLU A CA 1
ATOM 2921 C C . GLU A 1 377 ? 26.619 -13.977 2.570 1.00 87.00 377 GLU A C 1
ATOM 2923 O O . GLU A 1 377 ? 25.657 -13.548 3.208 1.00 87.00 377 GLU A O 1
ATOM 2928 N N . ASP A 1 378 ? 26.568 -14.182 1.253 1.00 85.44 378 ASP A N 1
ATOM 2929 C CA . ASP A 1 378 ? 25.406 -13.908 0.408 1.00 85.44 378 ASP A CA 1
ATOM 2930 C C . ASP A 1 378 ? 24.513 -15.152 0.211 1.00 85.44 378 ASP A C 1
ATOM 2932 O O . ASP A 1 378 ? 23.380 -15.009 -0.251 1.00 85.44 378 ASP A O 1
ATOM 2936 N N . GLU A 1 379 ? 24.964 -16.368 0.558 1.00 85.06 379 GLU A N 1
ATOM 2937 C CA . GLU A 1 379 ? 24.217 -17.617 0.304 1.00 85.06 379 GLU A CA 1
ATOM 2938 C C . GLU A 1 379 ? 22.813 -17.597 0.925 1.00 85.06 379 GLU A C 1
ATOM 2940 O O . GLU A 1 379 ? 21.831 -17.880 0.237 1.00 85.06 379 GLU A O 1
ATOM 2945 N N . GLY A 1 380 ? 22.685 -17.155 2.181 1.00 86.56 380 GLY A N 1
ATOM 2946 C CA . GLY A 1 380 ? 21.390 -17.083 2.869 1.00 86.56 380 GLY A CA 1
ATOM 2947 C C . GLY A 1 380 ? 20.385 -16.121 2.212 1.00 86.56 380 GLY A C 1
ATOM 2948 O O . GLY A 1 380 ? 19.170 -16.340 2.275 1.00 86.56 380 GLY A O 1
ATOM 2949 N N . LEU A 1 381 ? 20.865 -15.074 1.526 1.00 85.62 381 LEU A N 1
ATOM 2950 C CA . LEU A 1 381 ? 20.001 -14.171 0.756 1.00 85.62 381 LEU A CA 1
ATOM 2951 C C . LEU A 1 381 ? 19.413 -14.887 -0.466 1.00 85.62 381 LEU A C 1
ATOM 2953 O O . LEU A 1 381 ? 18.232 -14.716 -0.776 1.00 85.62 381 LEU A O 1
ATOM 2957 N N . TRP A 1 382 ? 20.210 -15.723 -1.133 1.00 88.25 382 TRP A N 1
ATOM 2958 C CA . TRP A 1 382 ? 19.757 -16.515 -2.275 1.00 88.25 382 TRP A CA 1
ATOM 2959 C C . TRP A 1 382 ? 18.838 -17.663 -1.865 1.00 88.25 382 TRP A C 1
ATOM 2961 O O . TRP A 1 382 ? 17.843 -17.904 -2.546 1.00 88.25 382 TRP A O 1
ATOM 2971 N N . GLU A 1 383 ? 19.105 -18.334 -0.744 1.00 89.44 383 GLU A N 1
ATOM 2972 C CA . GLU A 1 383 ? 18.197 -19.343 -0.182 1.00 89.44 383 GLU A CA 1
ATOM 2973 C C . GLU A 1 383 ? 16.813 -18.750 0.100 1.00 89.44 383 GLU A C 1
ATOM 2975 O O . GLU A 1 383 ? 15.793 -19.330 -0.284 1.00 89.44 383 GLU A O 1
ATOM 2980 N N . THR A 1 384 ? 16.782 -17.547 0.683 1.00 87.94 384 THR A N 1
ATOM 2981 C CA . THR A 1 384 ? 15.544 -16.787 0.889 1.00 87.94 384 THR A CA 1
ATOM 2982 C C . THR A 1 384 ? 14.850 -16.515 -0.447 1.00 87.94 384 THR A C 1
ATOM 2984 O O . THR A 1 384 ? 13.672 -16.818 -0.595 1.00 87.94 384 THR A O 1
ATOM 2987 N N . ALA A 1 385 ? 15.576 -16.033 -1.461 1.00 88.88 385 ALA A N 1
ATOM 2988 C CA . ALA A 1 385 ? 15.017 -15.740 -2.784 1.00 88.88 385 ALA A CA 1
ATOM 2989 C C . ALA A 1 385 ? 14.412 -16.973 -3.485 1.00 88.88 385 ALA A C 1
ATOM 2991 O O . ALA A 1 385 ? 13.379 -16.879 -4.161 1.00 88.88 385 ALA 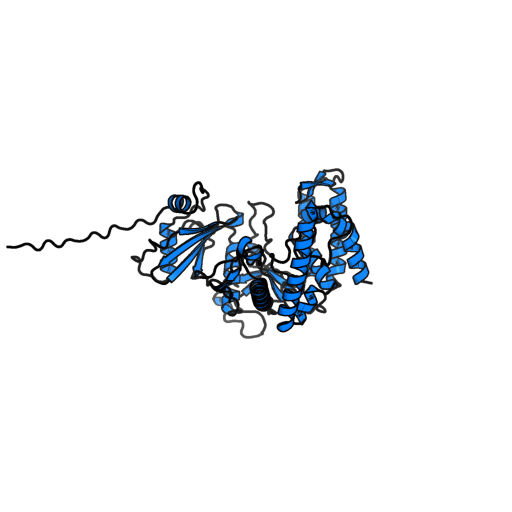A O 1
ATOM 2992 N N . ILE A 1 386 ? 15.053 -18.135 -3.332 1.00 91.44 386 ILE A N 1
ATOM 2993 C CA . ILE A 1 386 ? 14.566 -19.418 -3.857 1.00 91.44 386 ILE A CA 1
ATOM 2994 C C . ILE A 1 386 ? 13.273 -19.812 -3.149 1.00 91.44 386 ILE A C 1
ATOM 2996 O O . ILE A 1 386 ? 12.308 -20.232 -3.790 1.00 91.44 386 ILE A O 1
ATOM 3000 N N . GLU A 1 387 ? 13.232 -19.665 -1.829 1.00 91.31 387 GLU A N 1
ATOM 3001 C CA . GLU A 1 387 ? 12.047 -19.977 -1.043 1.00 91.31 387 GLU A CA 1
ATOM 3002 C C . GLU A 1 387 ? 10.878 -19.042 -1.381 1.00 91.31 387 GLU A C 1
ATOM 3004 O O . GLU A 1 387 ? 9.773 -19.509 -1.657 1.00 91.31 387 GLU A O 1
ATOM 3009 N N . GLU A 1 388 ? 11.123 -17.738 -1.506 1.00 91.69 388 GLU A N 1
ATOM 3010 C CA . GLU A 1 388 ? 10.110 -16.792 -1.974 1.00 91.69 388 GLU A CA 1
ATOM 3011 C C . GLU A 1 388 ? 9.624 -17.116 -3.392 1.00 91.69 388 GLU A C 1
ATOM 3013 O O . GLU A 1 388 ? 8.444 -16.960 -3.688 1.00 91.69 388 GLU A O 1
ATOM 3018 N N . THR A 1 389 ? 10.494 -17.615 -4.278 1.00 92.94 389 THR A N 1
ATOM 3019 C CA . THR A 1 389 ? 10.095 -18.055 -5.627 1.00 92.94 389 THR A CA 1
ATOM 3020 C C . THR A 1 389 ? 9.073 -19.191 -5.564 1.00 92.94 389 THR A C 1
ATOM 3022 O O . THR A 1 389 ? 8.080 -19.176 -6.298 1.00 92.94 389 THR A O 1
ATOM 3025 N N . LYS A 1 390 ? 9.266 -20.160 -4.660 1.00 94.31 390 LYS A N 1
ATOM 3026 C CA . LYS A 1 390 ? 8.284 -21.231 -4.430 1.00 94.31 390 LYS A CA 1
ATOM 3027 C C . LYS A 1 390 ? 6.977 -20.663 -3.885 1.00 94.31 390 LYS A C 1
ATOM 3029 O O . LYS A 1 390 ? 5.912 -20.979 -4.408 1.00 94.31 390 LYS A O 1
ATOM 3034 N N . GLN A 1 391 ? 7.052 -19.770 -2.903 1.00 95.38 391 GLN A N 1
ATOM 3035 C CA . GLN A 1 391 ? 5.873 -19.165 -2.280 1.00 95.38 391 GLN A CA 1
ATOM 3036 C C . GLN A 1 391 ? 5.081 -18.288 -3.261 1.00 95.38 391 GLN A C 1
ATOM 3038 O O . GLN A 1 391 ? 3.855 -18.358 -3.299 1.00 95.38 391 GLN A O 1
ATOM 3043 N N . ARG A 1 392 ? 5.756 -17.531 -4.137 1.00 95.75 392 ARG A N 1
ATOM 3044 C CA . ARG A 1 392 ? 5.117 -16.789 -5.236 1.00 95.75 392 ARG A CA 1
ATOM 3045 C C . ARG A 1 392 ? 4.443 -17.715 -6.235 1.00 95.75 392 ARG A C 1
ATOM 3047 O O . ARG A 1 392 ? 3.362 -17.389 -6.718 1.00 95.75 392 ARG A O 1
ATOM 3054 N N . ARG A 1 393 ? 5.040 -18.870 -6.547 1.00 96.19 393 ARG A N 1
ATOM 3055 C CA . ARG A 1 393 ? 4.386 -19.884 -7.386 1.00 96.19 393 ARG A CA 1
ATOM 3056 C C . ARG A 1 393 ? 3.104 -20.391 -6.729 1.00 96.19 393 ARG A C 1
ATOM 3058 O O . ARG A 1 393 ? 2.067 -20.370 -7.380 1.00 96.19 393 ARG A O 1
ATOM 3065 N N . MET A 1 394 ? 3.157 -20.752 -5.450 1.00 97.50 394 MET A N 1
ATOM 3066 C CA . MET A 1 394 ? 1.980 -21.190 -4.693 1.00 97.50 394 MET A CA 1
ATOM 3067 C C . MET A 1 394 ? 0.895 -20.113 -4.652 1.00 97.50 394 MET A C 1
ATOM 3069 O O . MET A 1 394 ? -0.274 -20.404 -4.890 1.00 97.50 394 MET A O 1
ATOM 3073 N N . PHE A 1 395 ? 1.285 -18.856 -4.432 1.00 98.12 395 PHE A N 1
ATOM 3074 C CA . PHE A 1 395 ? 0.380 -17.714 -4.490 1.00 98.12 395 PHE A CA 1
ATOM 3075 C C . PHE A 1 395 ? -0.285 -17.591 -5.870 1.00 98.12 395 PHE A C 1
ATOM 3077 O O . PHE A 1 395 ? -1.506 -17.501 -5.949 1.00 98.12 395 PHE A O 1
ATOM 3084 N N . ARG A 1 396 ? 0.488 -17.648 -6.967 1.00 97.44 396 ARG A N 1
ATOM 3085 C CA . ARG A 1 396 ? -0.048 -17.604 -8.343 1.00 97.44 396 ARG A CA 1
ATOM 3086 C C . ARG A 1 396 ? -1.022 -18.749 -8.615 1.00 97.44 396 ARG A C 1
ATOM 3088 O O . ARG A 1 396 ? -2.070 -18.522 -9.205 1.00 97.44 396 ARG A O 1
ATOM 3095 N N . GLU A 1 397 ? -0.703 -19.963 -8.174 1.00 98.19 397 GLU A N 1
ATOM 3096 C CA . GLU A 1 397 ? -1.589 -21.125 -8.304 1.00 98.19 397 GLU A CA 1
ATOM 3097 C C . GLU A 1 397 ? -2.887 -20.934 -7.506 1.00 98.19 397 GLU A C 1
ATOM 3099 O O . GLU A 1 397 ? -3.974 -21.224 -8.005 1.00 98.19 397 GLU A O 1
ATOM 3104 N N . ALA A 1 398 ? -2.797 -20.397 -6.287 1.00 98.31 398 ALA A N 1
ATOM 3105 C CA . ALA A 1 398 ? -3.945 -20.088 -5.441 1.00 98.31 398 ALA A CA 1
ATOM 3106 C C . ALA A 1 398 ? -4.837 -18.977 -6.013 1.00 98.31 398 ALA A C 1
ATOM 3108 O O . ALA A 1 398 ? -6.066 -19.080 -5.925 1.00 98.31 398 ALA A O 1
ATOM 3109 N N . VAL A 1 399 ? -4.235 -17.953 -6.627 1.00 98.44 399 VAL A N 1
ATOM 3110 C CA . VAL A 1 399 ? -4.945 -16.946 -7.426 1.00 98.44 399 VAL A CA 1
ATOM 3111 C C . VAL A 1 399 ? -5.617 -17.626 -8.617 1.00 98.44 399 VAL A C 1
ATOM 3113 O O . VAL A 1 399 ? -6.823 -17.489 -8.779 1.00 98.44 399 VAL A O 1
ATOM 3116 N N . GLY A 1 400 ? -4.888 -18.434 -9.392 1.00 98.19 400 GLY A N 1
ATOM 3117 C CA . GLY A 1 400 ? -5.383 -19.076 -10.614 1.00 98.19 400 GLY A CA 1
ATOM 3118 C C . GLY A 1 400 ? -6.536 -20.053 -10.396 1.00 98.19 400 GLY A C 1
ATOM 3119 O O . GLY A 1 400 ? -7.390 -20.190 -11.266 1.00 98.19 400 GLY A O 1
ATOM 3120 N N . ARG A 1 401 ? -6.634 -20.671 -9.211 1.00 97.81 401 ARG A N 1
ATOM 3121 C CA . ARG A 1 401 ? -7.807 -21.475 -8.815 1.00 97.81 401 ARG A CA 1
ATOM 3122 C C . ARG A 1 401 ? -9.115 -20.670 -8.784 1.00 97.81 401 ARG A C 1
ATOM 3124 O O . ARG A 1 401 ? -10.182 -21.267 -8.881 1.00 97.81 401 ARG A O 1
ATOM 3131 N N . ARG A 1 402 ? -9.045 -19.347 -8.604 1.00 96.56 402 ARG A N 1
ATOM 3132 C CA . ARG A 1 402 ? -10.203 -18.451 -8.409 1.00 96.56 402 ARG A CA 1
ATOM 3133 C C . ARG A 1 402 ? -10.352 -17.436 -9.532 1.00 96.56 402 ARG A C 1
ATOM 3135 O O . ARG A 1 402 ? -11.470 -17.115 -9.915 1.00 96.56 402 ARG A O 1
ATOM 3142 N N . ASP A 1 403 ? -9.229 -16.956 -10.049 1.00 97.12 403 ASP A N 1
ATOM 3143 C CA . ASP A 1 403 ? -9.149 -15.986 -11.127 1.00 97.12 403 ASP A CA 1
ATOM 3144 C C . ASP A 1 403 ? -7.967 -16.303 -12.063 1.00 97.12 403 ASP A C 1
ATOM 3146 O O . ASP A 1 403 ? -6.855 -15.794 -11.879 1.00 97.12 403 ASP A O 1
ATOM 3150 N N . PRO A 1 404 ? -8.186 -17.174 -13.066 1.00 96.19 404 PRO A N 1
ATOM 3151 C CA . PRO A 1 404 ? -7.154 -17.547 -14.031 1.00 96.19 404 PRO A CA 1
ATOM 3152 C C . PRO A 1 404 ? -6.589 -16.349 -14.805 1.00 96.19 404 PRO A C 1
ATOM 3154 O O . PRO A 1 404 ? -5.382 -16.278 -15.016 1.00 96.19 404 PRO A O 1
ATOM 3157 N N . GLN A 1 405 ? -7.437 -15.377 -15.164 1.00 93.75 405 GLN A N 1
ATOM 3158 C CA . GLN A 1 405 ? -7.014 -14.190 -15.915 1.00 93.75 405 GLN A CA 1
ATOM 3159 C C . GLN A 1 405 ? -6.047 -13.330 -15.098 1.00 93.75 405 GLN A C 1
ATOM 3161 O O . GLN A 1 405 ? -5.030 -12.883 -15.617 1.00 93.75 405 GLN A O 1
ATOM 3166 N N . LEU A 1 406 ? -6.319 -13.120 -13.805 1.00 95.19 406 LEU A N 1
ATOM 3167 C CA . LEU A 1 406 ? -5.392 -12.411 -12.922 1.00 95.19 406 LEU A CA 1
ATOM 3168 C C . LEU A 1 406 ? -4.075 -13.177 -12.749 1.00 95.19 406 LEU A C 1
ATOM 3170 O O . LEU A 1 406 ? -3.011 -12.562 -12.741 1.00 95.19 406 LEU A O 1
ATOM 3174 N N . ALA A 1 407 ? -4.130 -14.507 -12.623 1.00 96.38 407 ALA A N 1
ATOM 3175 C CA . ALA A 1 407 ? -2.935 -15.336 -12.472 1.00 96.38 407 ALA A CA 1
ATOM 3176 C C . ALA A 1 407 ? -1.991 -15.234 -13.683 1.00 96.38 407 ALA A C 1
ATOM 3178 O O . ALA A 1 407 ? -0.777 -15.135 -13.498 1.00 96.38 407 ALA A O 1
ATOM 3179 N N . GLU A 1 408 ? -2.537 -15.194 -14.902 1.00 95.00 408 GLU A N 1
ATOM 3180 C CA . GLU A 1 408 ? -1.764 -15.026 -16.140 1.00 95.00 408 GLU A CA 1
ATOM 3181 C C . GLU A 1 408 ? -0.962 -13.712 -16.149 1.00 95.00 408 GLU A C 1
ATOM 3183 O O . GLU A 1 408 ? 0.208 -13.701 -16.550 1.00 95.00 408 GLU A O 1
ATOM 3188 N N . LEU A 1 409 ? -1.529 -12.624 -15.610 1.00 94.94 409 LEU A N 1
ATOM 3189 C CA . LEU A 1 409 ? -0.893 -11.298 -15.571 1.00 94.94 409 LEU A CA 1
ATOM 3190 C C . LEU A 1 409 ? 0.381 -11.251 -14.717 1.00 94.94 409 LEU A C 1
ATOM 3192 O O . LEU A 1 409 ? 1.223 -10.374 -14.928 1.00 94.94 409 LEU A O 1
ATOM 3196 N N . TYR A 1 410 ? 0.570 -12.180 -13.775 1.00 94.25 410 TYR A N 1
ATOM 3197 C CA . TYR A 1 410 ? 1.815 -12.266 -13.003 1.00 94.25 410 TYR A CA 1
ATOM 3198 C C . TYR A 1 410 ? 3.003 -12.711 -13.859 1.00 94.25 410 TYR A C 1
ATOM 3200 O O . TYR A 1 410 ? 4.130 -12.290 -13.607 1.00 94.25 410 TYR A O 1
ATOM 3208 N N . THR A 1 411 ? 2.760 -13.552 -14.865 1.00 92.12 411 THR A N 1
ATOM 3209 C CA . THR A 1 411 ? 3.805 -14.119 -15.729 1.00 92.12 411 THR A CA 1
ATOM 3210 C C . THR A 1 411 ? 3.849 -13.498 -17.120 1.00 92.12 411 THR A C 1
ATOM 3212 O O . THR A 1 411 ? 4.875 -13.613 -17.792 1.00 92.12 411 THR A O 1
ATOM 3215 N N . ASP A 1 412 ? 2.782 -12.816 -17.543 1.00 94.62 412 ASP A N 1
ATOM 3216 C CA . ASP A 1 412 ? 2.739 -12.100 -18.814 1.00 94.62 412 ASP A CA 1
ATOM 3217 C C . ASP A 1 412 ? 3.833 -11.021 -18.883 1.00 94.62 412 ASP A C 1
ATOM 3219 O O . ASP A 1 412 ? 3.937 -10.136 -18.030 1.00 94.62 412 ASP A O 1
ATOM 3223 N N . ARG A 1 413 ? 4.677 -11.095 -19.916 1.00 94.69 413 ARG A N 1
ATOM 3224 C CA . ARG A 1 413 ? 5.846 -10.213 -20.055 1.00 94.69 413 ARG A CA 1
ATOM 3225 C C . ARG A 1 413 ? 5.460 -8.747 -20.268 1.00 94.69 413 ARG A C 1
ATOM 3227 O O . ARG A 1 413 ? 6.174 -7.869 -19.791 1.00 94.69 413 ARG A O 1
ATOM 3234 N N . ARG A 1 414 ? 4.339 -8.470 -20.941 1.00 95.12 414 ARG A N 1
ATOM 3235 C CA . ARG A 1 414 ? 3.861 -7.103 -21.195 1.00 95.12 414 ARG A CA 1
ATOM 3236 C C . ARG A 1 414 ? 3.294 -6.487 -19.918 1.00 95.12 414 ARG A C 1
ATOM 3238 O O . ARG A 1 414 ? 3.653 -5.362 -19.577 1.00 95.12 414 ARG A O 1
ATOM 3245 N N . ALA A 1 415 ? 2.502 -7.248 -19.164 1.00 94.44 415 ALA A N 1
ATOM 3246 C CA . ALA A 1 415 ? 1.988 -6.847 -17.856 1.00 94.44 415 ALA A CA 1
ATOM 3247 C C . ALA A 1 415 ? 3.128 -6.560 -16.863 1.00 94.44 415 ALA A C 1
ATOM 3249 O O . ALA A 1 415 ? 3.120 -5.542 -16.171 1.00 94.44 415 ALA A O 1
ATOM 3250 N N . ARG A 1 416 ? 4.159 -7.416 -16.838 1.00 94.62 416 ARG A N 1
ATOM 3251 C CA . ARG A 1 416 ? 5.365 -7.221 -16.015 1.00 94.62 416 ARG A CA 1
ATOM 3252 C C . ARG A 1 416 ? 6.124 -5.946 -16.377 1.00 94.62 416 ARG A C 1
ATOM 3254 O O . ARG A 1 416 ? 6.429 -5.158 -15.483 1.00 94.62 416 ARG A O 1
ATOM 3261 N N . LEU A 1 417 ? 6.385 -5.709 -17.667 1.00 95.31 417 LEU A N 1
ATOM 3262 C CA . LEU A 1 417 ? 7.015 -4.470 -18.132 1.00 95.31 417 LEU A CA 1
ATOM 3263 C C . LEU A 1 417 ? 6.204 -3.244 -17.691 1.00 95.31 417 LEU A C 1
ATOM 3265 O O . LEU A 1 417 ? 6.766 -2.312 -17.116 1.00 95.31 417 LEU A O 1
ATOM 3269 N N . ARG A 1 418 ? 4.883 -3.266 -17.898 1.00 95.00 418 ARG A N 1
ATOM 3270 C CA . ARG A 1 418 ? 3.985 -2.168 -17.518 1.00 95.00 418 ARG A CA 1
ATOM 3271 C C . ARG A 1 418 ? 3.984 -1.903 -16.014 1.00 95.00 418 ARG A C 1
ATOM 3273 O O . ARG A 1 418 ? 4.050 -0.743 -15.628 1.00 95.00 418 ARG A O 1
ATOM 3280 N N . ARG A 1 419 ? 4.016 -2.936 -15.162 1.00 94.31 419 ARG A N 1
ATOM 3281 C CA . ARG A 1 419 ? 4.172 -2.776 -13.701 1.00 94.31 419 ARG A CA 1
ATOM 3282 C C . ARG A 1 419 ? 5.486 -2.100 -13.310 1.00 94.31 419 ARG A C 1
ATOM 3284 O O . ARG A 1 419 ? 5.489 -1.236 -12.436 1.00 94.31 419 ARG A O 1
ATOM 3291 N N . ARG A 1 420 ? 6.601 -2.468 -13.951 1.00 94.69 420 ARG A N 1
ATOM 3292 C CA . ARG A 1 420 ? 7.909 -1.833 -13.700 1.00 94.69 420 ARG A CA 1
ATOM 3293 C C . ARG A 1 420 ? 7.935 -0.372 -14.159 1.00 94.69 420 ARG A C 1
ATOM 3295 O O . ARG A 1 420 ? 8.504 0.468 -13.471 1.00 94.69 420 ARG A O 1
ATOM 3302 N N . VAL A 1 421 ? 7.304 -0.059 -15.291 1.00 95.94 421 VAL A N 1
ATOM 3303 C CA . VAL A 1 421 ? 7.152 1.328 -15.761 1.00 95.94 421 VAL A CA 1
ATOM 3304 C C . VAL A 1 421 ? 6.268 2.129 -14.803 1.00 95.94 421 VAL A C 1
ATOM 3306 O O . VAL A 1 421 ? 6.662 3.219 -14.394 1.00 95.94 421 VAL A O 1
ATOM 3309 N N . ASP A 1 422 ? 5.129 1.575 -14.377 1.00 94.62 422 ASP A N 1
ATOM 3310 C CA . ASP A 1 422 ? 4.210 2.239 -13.449 1.00 94.62 422 ASP A CA 1
ATOM 3311 C C . ASP A 1 422 ? 4.886 2.610 -12.127 1.00 94.62 422 ASP A C 1
ATOM 3313 O O . ASP A 1 422 ? 4.815 3.761 -11.700 1.00 94.62 422 ASP A O 1
ATOM 3317 N N . ILE A 1 423 ? 5.604 1.668 -11.503 1.00 91.56 423 ILE A N 1
ATOM 3318 C CA . ILE A 1 423 ? 6.261 1.941 -10.221 1.00 91.56 423 ILE A CA 1
ATOM 3319 C C . ILE A 1 423 ? 7.353 3.008 -10.361 1.00 91.56 423 ILE A C 1
ATOM 3321 O O . ILE A 1 423 ? 7.440 3.896 -9.520 1.00 91.56 423 ILE A O 1
ATOM 3325 N N . LEU A 1 424 ? 8.126 3.007 -11.455 1.00 93.75 424 LEU A N 1
ATOM 3326 C CA . LEU A 1 424 ? 9.109 4.062 -11.714 1.00 93.75 424 LEU A CA 1
ATOM 3327 C C . LEU A 1 424 ? 8.435 5.426 -11.886 1.00 93.75 424 LEU A C 1
ATOM 3329 O O . LEU A 1 424 ? 8.951 6.436 -11.410 1.00 93.75 424 LEU A O 1
ATOM 3333 N N . LEU A 1 425 ? 7.287 5.486 -12.561 1.00 93.94 425 LEU A N 1
ATOM 3334 C CA . LEU A 1 425 ? 6.531 6.728 -12.712 1.00 93.94 425 LEU A CA 1
ATOM 3335 C C . LEU A 1 425 ? 5.913 7.193 -11.391 1.00 93.94 425 LEU A C 1
ATOM 3337 O O . LEU A 1 425 ? 5.801 8.398 -11.168 1.00 93.94 425 LEU A O 1
ATOM 3341 N N . ARG A 1 426 ? 5.524 6.276 -10.502 1.00 89.44 426 ARG A N 1
ATOM 3342 C CA . ARG A 1 426 ? 5.010 6.596 -9.162 1.00 89.44 426 ARG A CA 1
ATOM 3343 C C . ARG A 1 426 ? 6.113 7.089 -8.224 1.00 89.44 426 ARG A C 1
ATOM 3345 O O . ARG A 1 426 ? 5.906 8.109 -7.573 1.00 89.44 426 ARG A O 1
ATOM 3352 N N . ASP A 1 427 ? 7.279 6.449 -8.239 1.00 88.88 427 ASP A N 1
ATOM 3353 C CA . ASP A 1 427 ? 8.426 6.790 -7.382 1.00 88.88 427 ASP A CA 1
ATOM 3354 C C . ASP A 1 427 ? 9.206 8.024 -7.874 1.00 88.88 427 ASP A C 1
ATOM 3356 O O . ASP A 1 427 ? 9.936 8.663 -7.113 1.00 88.88 427 ASP A O 1
ATOM 3360 N N . GLY A 1 428 ? 9.037 8.384 -9.148 1.00 91.88 428 GLY A N 1
ATOM 3361 C CA . GLY A 1 428 ? 9.578 9.604 -9.736 1.00 91.88 428 GLY A CA 1
ATOM 3362 C C . GLY A 1 428 ? 11.041 9.511 -10.167 1.00 91.88 428 GLY A C 1
ATOM 3363 O O . GLY A 1 428 ? 11.672 8.453 -10.155 1.00 91.88 428 GLY A O 1
ATOM 3364 N N . TRP A 1 429 ? 11.598 10.648 -10.585 1.00 94.06 429 TRP A N 1
ATOM 3365 C CA . TRP A 1 429 ? 12.881 10.680 -11.293 1.00 94.06 429 TRP A CA 1
ATOM 3366 C C . TRP A 1 429 ? 14.087 10.213 -10.463 1.00 94.06 429 TRP A C 1
ATOM 3368 O O . TRP A 1 429 ? 15.064 9.708 -11.022 1.00 94.06 429 TRP A O 1
ATOM 3378 N N . TYR A 1 430 ? 14.002 10.290 -9.132 1.00 92.31 430 TYR A N 1
ATOM 3379 C CA . TYR A 1 430 ? 14.998 9.714 -8.225 1.00 92.31 430 TYR A CA 1
ATOM 3380 C C . TYR A 1 430 ? 15.125 8.194 -8.400 1.00 92.31 430 TYR A C 1
ATOM 3382 O O . TYR A 1 430 ? 16.235 7.662 -8.370 1.00 92.31 430 TYR A O 1
ATOM 3390 N N . ALA A 1 431 ? 14.008 7.493 -8.625 1.00 91.88 431 ALA A N 1
ATOM 3391 C CA . ALA A 1 431 ? 14.004 6.054 -8.873 1.00 91.88 431 ALA A CA 1
ATOM 3392 C C . ALA A 1 431 ? 14.548 5.704 -10.265 1.00 91.88 431 ALA A C 1
ATOM 3394 O O . ALA A 1 431 ? 15.157 4.652 -10.451 1.00 91.88 431 ALA A O 1
ATOM 3395 N N . TRP A 1 432 ? 14.386 6.594 -11.249 1.00 95.19 432 TRP A N 1
ATOM 3396 C CA . TRP A 1 432 ? 14.939 6.385 -12.592 1.00 95.19 432 TRP A CA 1
ATOM 3397 C C . TRP A 1 432 ? 16.469 6.409 -12.574 1.00 95.19 432 TRP A C 1
ATOM 3399 O O . TRP A 1 432 ? 17.107 5.669 -13.319 1.00 95.19 432 TRP A O 1
ATOM 3409 N N . LEU A 1 433 ? 17.061 7.244 -11.713 1.00 95.50 433 LEU A N 1
ATOM 3410 C CA . LEU A 1 433 ? 18.507 7.293 -11.499 1.00 95.50 433 LEU A CA 1
ATOM 3411 C C . LEU A 1 433 ? 19.019 6.076 -10.721 1.00 95.50 433 LEU A C 1
ATOM 3413 O O . LEU A 1 433 ? 19.988 5.450 -11.157 1.00 95.50 433 LEU A O 1
ATOM 3417 N N . SER A 1 434 ? 18.352 5.678 -9.633 1.00 92.88 434 SER A N 1
ATOM 3418 C CA . SER A 1 434 ? 18.771 4.483 -8.884 1.00 92.88 434 SER A CA 1
ATOM 3419 C C . SER A 1 434 ? 18.596 3.188 -9.679 1.00 92.88 434 SER A C 1
ATOM 3421 O O . SER A 1 434 ? 19.279 2.200 -9.422 1.00 92.88 434 SER A O 1
ATOM 3423 N N . ARG A 1 435 ? 17.732 3.196 -10.702 1.00 92.94 435 ARG A N 1
ATOM 3424 C CA . ARG A 1 435 ? 17.534 2.097 -11.660 1.00 92.94 435 ARG A CA 1
ATOM 3425 C C . ARG A 1 435 ? 18.095 2.403 -13.053 1.00 92.94 435 ARG A C 1
ATOM 3427 O O . ARG A 1 435 ? 17.639 1.804 -14.027 1.00 92.94 435 ARG A O 1
ATOM 3434 N N . ASN A 1 436 ? 19.075 3.302 -13.173 1.00 94.88 436 ASN A N 1
ATOM 3435 C CA . ASN A 1 436 ? 19.534 3.780 -14.481 1.00 94.88 436 ASN A CA 1
ATOM 3436 C C . ASN A 1 436 ? 20.060 2.666 -15.407 1.00 94.88 436 ASN A C 1
ATOM 3438 O O . ASN A 1 436 ? 19.828 2.751 -16.609 1.00 94.88 436 ASN A O 1
ATOM 3442 N N . ASP A 1 437 ? 20.682 1.608 -14.877 1.00 94.00 437 ASP A N 1
ATOM 3443 C CA . ASP A 1 437 ? 21.147 0.463 -15.682 1.00 94.00 437 ASP A CA 1
ATOM 3444 C C . ASP A 1 437 ? 19.990 -0.268 -16.375 1.00 94.00 437 ASP A C 1
ATOM 3446 O O . ASP A 1 437 ? 20.104 -0.714 -17.519 1.00 94.00 437 ASP A O 1
ATOM 3450 N N . TRP A 1 438 ? 18.844 -0.367 -15.697 1.00 94.94 438 TRP A N 1
ATOM 3451 C CA . TRP A 1 438 ? 17.644 -0.940 -16.291 1.00 94.94 438 TRP A CA 1
ATOM 3452 C C . TRP A 1 438 ? 16.973 0.058 -17.236 1.00 94.94 438 TRP A C 1
ATOM 3454 O O . TRP A 1 438 ? 16.674 -0.297 -18.372 1.00 94.94 438 TRP A O 1
ATOM 3464 N N . VAL A 1 439 ? 16.788 1.312 -16.807 1.00 97.06 439 VAL A N 1
ATOM 3465 C CA . VAL A 1 439 ? 16.105 2.356 -17.596 1.00 97.06 439 VAL A CA 1
ATOM 3466 C C . VAL A 1 439 ? 16.816 2.624 -18.924 1.00 97.06 439 VAL A C 1
ATOM 3468 O O . VAL A 1 439 ? 16.160 2.764 -19.950 1.00 97.06 439 VAL A O 1
ATOM 3471 N N . LEU A 1 440 ? 18.148 2.689 -18.922 1.00 97.50 440 LEU A N 1
ATOM 3472 C CA . LEU A 1 440 ? 18.955 3.019 -20.101 1.00 97.50 440 LEU A CA 1
ATOM 3473 C C . LEU A 1 440 ? 19.400 1.791 -20.908 1.00 97.50 440 LEU A C 1
ATOM 3475 O O . LEU A 1 440 ? 19.957 1.962 -21.990 1.00 97.50 440 LEU A O 1
ATOM 3479 N N . GLY A 1 441 ? 19.189 0.582 -20.384 1.00 96.50 441 GLY A N 1
ATOM 3480 C CA . GLY A 1 441 ? 19.651 -0.671 -20.979 1.00 96.50 441 GLY A CA 1
ATOM 3481 C C . GLY A 1 441 ? 18.541 -1.713 -21.031 1.00 96.50 441 GLY A C 1
ATOM 3482 O O . GLY A 1 441 ? 17.689 -1.677 -21.918 1.00 96.50 441 GLY A O 1
ATOM 3483 N N . GLN A 1 442 ? 18.545 -2.630 -20.059 1.00 94.50 442 GLN A N 1
ATOM 3484 C CA . GLN A 1 442 ? 17.724 -3.852 -20.066 1.00 94.50 442 GLN A CA 1
ATOM 3485 C C . GLN A 1 442 ? 16.229 -3.596 -20.310 1.00 94.50 442 GLN A C 1
ATOM 3487 O O . GLN A 1 442 ? 15.585 -4.349 -21.035 1.00 94.50 442 GLN A O 1
ATOM 3492 N N . GLY A 1 443 ? 15.669 -2.541 -19.716 1.00 95.38 443 GLY A N 1
ATOM 3493 C CA . GLY A 1 443 ? 14.261 -2.190 -19.869 1.00 95.38 443 GLY A CA 1
ATOM 3494 C C . GLY A 1 443 ? 13.909 -1.784 -21.296 1.00 95.38 443 GLY A C 1
ATOM 3495 O O . GLY A 1 443 ? 12.891 -2.231 -21.818 1.00 95.38 443 GLY A O 1
ATOM 3496 N N . LEU A 1 444 ? 14.749 -0.970 -21.948 1.00 96.69 444 LEU A N 1
ATOM 3497 C CA . LEU A 1 444 ? 14.529 -0.541 -23.335 1.00 96.69 444 LEU A CA 1
ATOM 3498 C C . LEU A 1 444 ? 14.683 -1.707 -24.310 1.00 96.69 444 LEU A C 1
ATOM 3500 O O . LEU A 1 444 ? 13.894 -1.835 -25.245 1.00 96.69 444 LEU A O 1
ATOM 3504 N N . GLU A 1 445 ? 15.678 -2.564 -24.087 1.00 97.12 445 GLU A N 1
ATOM 3505 C CA . GLU A 1 445 ? 15.870 -3.783 -24.876 1.00 97.12 445 GLU A CA 1
ATOM 3506 C C . GLU A 1 445 ? 14.656 -4.712 -24.764 1.00 97.12 445 GLU A C 1
ATOM 3508 O O . GLU A 1 445 ? 14.125 -5.157 -25.782 1.00 97.12 445 GLU A O 1
ATOM 3513 N N . GLU A 1 446 ? 14.163 -4.948 -23.543 1.00 96.25 446 GLU A N 1
ATOM 3514 C CA . GLU A 1 446 ? 12.962 -5.750 -23.303 1.00 96.25 446 GLU A CA 1
ATOM 3515 C C . GLU A 1 446 ? 11.720 -5.131 -23.957 1.00 96.25 446 GLU A C 1
ATOM 3517 O O . GLU A 1 446 ? 10.968 -5.841 -24.624 1.00 96.25 446 GLU A O 1
ATOM 3522 N N . ALA A 1 447 ? 11.514 -3.820 -23.804 1.00 97.31 447 ALA A N 1
ATOM 3523 C CA . ALA A 1 447 ? 10.371 -3.115 -24.376 1.00 97.31 447 ALA A CA 1
ATOM 3524 C C . ALA A 1 447 ? 10.350 -3.210 -25.907 1.00 97.31 447 ALA A C 1
ATOM 3526 O O . ALA A 1 447 ? 9.334 -3.592 -26.488 1.00 97.31 447 ALA A O 1
ATOM 3527 N N . ARG A 1 448 ? 11.484 -2.938 -26.563 1.00 97.19 448 ARG A N 1
ATOM 3528 C CA . ARG A 1 448 ? 11.613 -3.032 -28.025 1.00 97.19 448 ARG A CA 1
ATOM 3529 C C . ARG A 1 448 ? 11.402 -4.463 -28.519 1.00 97.19 448 ARG A C 1
ATOM 3531 O O . ARG A 1 448 ? 10.701 -4.650 -29.505 1.00 97.19 448 ARG A O 1
ATOM 3538 N N . ALA A 1 449 ? 11.934 -5.460 -27.810 1.00 97.50 449 ALA A N 1
ATOM 3539 C CA . ALA A 1 449 ? 11.753 -6.871 -28.154 1.00 97.50 449 ALA A CA 1
ATOM 3540 C C . ALA A 1 449 ? 10.310 -7.374 -27.973 1.00 97.50 449 ALA A C 1
ATOM 3542 O O . ALA A 1 449 ? 9.923 -8.358 -28.594 1.00 97.50 449 ALA A O 1
ATOM 3543 N N . LEU A 1 450 ? 9.516 -6.748 -27.098 1.00 96.44 450 LEU A N 1
ATOM 3544 C CA . LEU A 1 450 ? 8.091 -7.066 -26.944 1.00 96.44 450 LEU A CA 1
ATOM 3545 C C . LEU A 1 450 ? 7.202 -6.369 -27.985 1.00 96.44 450 LEU A C 1
ATOM 3547 O O . LEU A 1 450 ? 6.071 -6.817 -28.190 1.00 96.44 450 LEU A O 1
ATOM 3551 N N . ALA A 1 451 ? 7.689 -5.279 -28.585 1.00 93.81 451 ALA A N 1
ATOM 3552 C CA . ALA A 1 451 ? 6.994 -4.493 -29.604 1.00 93.81 451 ALA A CA 1
ATOM 3553 C C . ALA A 1 451 ? 7.314 -4.918 -31.048 1.00 93.81 451 ALA A C 1
ATOM 3555 O O . ALA A 1 451 ? 6.532 -4.609 -31.946 1.00 93.81 451 ALA A O 1
ATOM 3556 N N . SER A 1 452 ? 8.443 -5.601 -31.264 1.00 89.81 452 SER A N 1
ATOM 3557 C CA . SER A 1 452 ? 8.790 -6.290 -32.517 1.00 89.81 452 SER A CA 1
ATOM 3558 C C . SER A 1 452 ? 8.017 -7.590 -32.677 1.00 89.81 452 SER A C 1
ATOM 3560 O O . SER A 1 452 ? 7.564 -7.862 -33.809 1.00 89.81 452 SER A O 1
#